Protein AF-A0A1I8AW40-F1 (afdb_monomer)

Mean predicted aligned error: 16.98 Å

Organism: NCBI:txid37863

Structure (mmCIF, N/CA/C/O backbone):
data_AF-A0A1I8AW40-F1
#
_entry.id   AF-A0A1I8AW40-F1
#
loop_
_atom_site.group_PDB
_atom_site.id
_atom_site.type_symbol
_atom_site.label_atom_id
_atom_site.label_alt_id
_atom_site.label_comp_id
_atom_site.label_asym_id
_atom_site.label_entity_id
_atom_site.label_seq_id
_atom_site.pdbx_PDB_ins_code
_atom_site.Cartn_x
_atom_site.Cartn_y
_atom_site.Cartn_z
_atom_site.occupancy
_atom_site.B_iso_or_equiv
_atom_site.auth_seq_id
_atom_site.auth_comp_id
_atom_site.auth_asym_id
_atom_site.auth_atom_id
_atom_site.pdbx_PDB_model_num
ATOM 1 N N . GLY A 1 1 ? 10.796 -0.700 -16.110 1.00 33.62 1 GLY A N 1
ATOM 2 C CA . GLY A 1 1 ? 11.599 -1.086 -17.292 1.00 33.62 1 GLY A CA 1
ATOM 3 C C . GLY A 1 1 ? 11.986 0.149 -18.085 1.00 33.62 1 GLY A C 1
ATOM 4 O O . GLY A 1 1 ? 11.176 1.067 -18.184 1.00 33.62 1 GLY A O 1
ATOM 5 N N . GLY A 1 2 ? 13.215 0.215 -18.603 1.00 29.30 2 GLY A N 1
ATOM 6 C CA . GLY A 1 2 ? 13.669 1.310 -19.468 1.00 29.30 2 GLY A CA 1
ATOM 7 C C . GLY A 1 2 ? 13.313 1.022 -20.924 1.00 29.30 2 GLY A C 1
ATOM 8 O O . GLY A 1 2 ? 13.805 0.042 -21.479 1.00 29.30 2 GLY A O 1
ATOM 9 N N . LEU A 1 3 ? 12.459 1.845 -21.541 1.00 28.83 3 LEU A N 1
ATOM 10 C CA . LEU A 1 3 ? 12.129 1.730 -22.964 1.00 28.83 3 LEU A CA 1
ATOM 11 C C . LEU A 1 3 ? 12.967 2.742 -23.754 1.00 28.83 3 LEU A C 1
ATOM 13 O O . LEU A 1 3 ? 12.866 3.950 -23.550 1.00 28.83 3 LEU A O 1
ATOM 17 N N . MET A 1 4 ? 13.794 2.270 -24.674 1.00 30.19 4 MET A N 1
ATOM 18 C CA . MET A 1 4 ? 14.422 3.100 -25.695 1.00 30.19 4 MET A CA 1
ATOM 19 C C . MET A 1 4 ? 13.564 3.037 -26.949 1.00 30.19 4 MET A C 1
ATOM 21 O O . MET A 1 4 ? 13.429 1.982 -27.558 1.00 30.19 4 MET A O 1
ATOM 25 N N . ALA A 1 5 ? 13.048 4.200 -27.338 1.00 37.53 5 ALA A N 1
ATOM 26 C CA . ALA A 1 5 ? 12.431 4.467 -28.627 1.00 37.53 5 ALA A CA 1
ATOM 27 C C . ALA A 1 5 ? 11.139 3.701 -29.004 1.00 37.53 5 ALA A C 1
ATOM 29 O O . ALA A 1 5 ? 10.947 2.512 -28.777 1.00 37.53 5 ALA A O 1
ATOM 30 N N . ARG A 1 6 ? 10.243 4.449 -29.654 1.00 37.00 6 ARG A N 1
ATOM 31 C CA . ARG A 1 6 ? 9.197 3.972 -30.561 1.00 37.00 6 ARG A CA 1
ATOM 32 C C . ARG A 1 6 ? 9.504 4.676 -31.881 1.00 37.00 6 ARG A C 1
ATOM 34 O O . ARG A 1 6 ? 9.196 5.853 -32.016 1.00 37.00 6 ARG A O 1
ATOM 41 N N . LEU A 1 7 ? 10.236 4.014 -32.772 1.00 40.28 7 LEU A N 1
ATOM 42 C CA . LEU A 1 7 ? 10.707 4.590 -34.035 1.00 40.28 7 LEU A CA 1
ATOM 43 C C . LEU A 1 7 ? 10.223 3.727 -35.189 1.00 40.28 7 LEU A C 1
ATOM 45 O O . LEU A 1 7 ? 10.961 2.900 -35.703 1.00 40.28 7 LEU A O 1
ATOM 49 N N . SER A 1 8 ? 8.979 3.900 -35.614 1.00 39.00 8 SER A N 1
ATOM 50 C CA . SER A 1 8 ? 8.558 3.337 -36.892 1.00 39.00 8 SER A CA 1
ATOM 51 C C . SER A 1 8 ? 8.468 4.453 -37.926 1.00 39.00 8 SER A C 1
ATOM 53 O O . SER A 1 8 ? 7.783 5.449 -37.701 1.00 39.00 8 SER A O 1
ATOM 55 N N . GLY A 1 9 ? 9.107 4.282 -39.089 1.00 36.84 9 GLY A N 1
ATOM 56 C CA . GLY A 1 9 ? 8.850 5.135 -40.257 1.00 36.84 9 GLY A CA 1
ATOM 57 C C . GLY A 1 9 ? 7.366 5.133 -40.647 1.00 36.84 9 GLY A C 1
ATOM 58 O O . GLY A 1 9 ? 6.843 6.157 -41.079 1.00 36.84 9 GLY A O 1
ATOM 59 N N . LYS A 1 10 ? 6.653 4.031 -40.360 1.00 39.69 10 LYS A N 1
ATOM 60 C CA . LYS A 1 10 ? 5.192 3.956 -40.464 1.00 39.69 10 LYS A CA 1
ATOM 61 C C . LYS A 1 10 ? 4.469 4.795 -39.421 1.00 39.69 10 LYS A C 1
ATOM 63 O O . LYS A 1 10 ? 3.418 5.320 -39.741 1.00 39.69 10 LYS A O 1
ATOM 68 N N . ASP A 1 11 ? 4.996 4.937 -38.204 1.00 41.88 11 ASP A N 1
ATOM 69 C CA . ASP A 1 11 ? 4.394 5.808 -37.185 1.00 41.88 11 ASP A CA 1
ATOM 70 C C . ASP A 1 11 ? 4.527 7.281 -37.593 1.00 41.88 11 ASP A C 1
ATOM 72 O O . ASP A 1 11 ? 3.579 8.031 -37.392 1.00 41.88 11 ASP A O 1
ATOM 76 N N . LYS A 1 12 ? 5.645 7.675 -38.229 1.00 43.88 12 LYS A N 1
ATOM 77 C CA . LYS A 1 12 ? 5.842 9.035 -38.759 1.00 43.88 12 LYS A CA 1
ATOM 78 C C . LYS A 1 12 ? 5.009 9.295 -40.017 1.00 43.88 12 LYS A C 1
ATOM 80 O O . LYS A 1 12 ? 4.385 10.338 -40.113 1.00 43.88 12 LYS A O 1
ATOM 85 N N . GLN A 1 13 ? 4.928 8.341 -40.950 1.00 40.19 13 GLN A N 1
ATOM 86 C CA . GLN A 1 13 ? 4.014 8.431 -42.098 1.00 40.19 13 GLN A CA 1
ATOM 87 C C . GLN A 1 13 ? 2.547 8.407 -41.656 1.00 40.19 13 GLN A C 1
ATOM 89 O O . GLN A 1 13 ? 1.743 9.151 -42.203 1.00 40.19 13 GLN A O 1
ATOM 94 N N . ALA A 1 14 ? 2.196 7.622 -40.635 1.00 44.47 14 ALA A N 1
ATOM 95 C CA . ALA A 1 14 ? 0.887 7.676 -39.999 1.00 44.47 14 ALA A CA 1
ATOM 96 C C . ALA A 1 14 ? 0.666 9.022 -39.302 1.00 44.47 14 ALA A C 1
ATOM 98 O O . ALA A 1 14 ? -0.451 9.507 -39.344 1.00 44.47 14 ALA A O 1
ATOM 99 N N . GLU A 1 15 ? 1.694 9.647 -38.716 1.00 47.81 15 GLU A N 1
ATOM 100 C CA . GLU A 1 15 ? 1.657 11.017 -38.182 1.00 47.81 15 GLU A CA 1
ATOM 101 C C . GLU A 1 15 ? 1.473 12.061 -39.283 1.00 47.81 15 GLU A C 1
ATOM 103 O O . GLU A 1 15 ? 0.670 12.966 -39.104 1.00 47.81 15 GLU A O 1
ATOM 108 N N . THR A 1 16 ? 2.139 11.933 -40.432 1.00 48.16 16 THR A N 1
ATOM 109 C CA . THR A 1 16 ? 1.956 12.808 -41.600 1.00 48.16 16 THR A CA 1
ATOM 110 C C . THR A 1 16 ? 0.556 12.645 -42.186 1.00 48.16 16 THR A C 1
ATOM 112 O O . THR A 1 16 ? -0.117 13.637 -42.436 1.00 48.16 16 THR A O 1
ATOM 115 N N . VAL A 1 17 ? 0.066 11.409 -42.316 1.00 46.50 17 VAL A N 1
ATOM 116 C CA . VAL A 1 17 ? -1.310 11.095 -42.730 1.00 46.50 17 VAL A CA 1
ATOM 117 C C . VAL A 1 17 ? -2.315 11.607 -41.698 1.00 46.50 17 VAL A C 1
ATOM 119 O O . VAL A 1 17 ? -3.297 12.234 -42.069 1.00 46.50 17 VAL A O 1
ATOM 122 N N . LEU A 1 18 ? -2.063 11.426 -40.399 1.00 49.06 18 LEU A N 1
ATOM 123 C CA . LEU A 1 18 ? -2.876 11.985 -39.314 1.00 49.06 18 LEU A CA 1
ATOM 124 C C . LEU A 1 18 ? -2.855 13.510 -39.338 1.00 49.06 18 LEU A C 1
ATOM 126 O O . LEU A 1 18 ? -3.886 14.108 -39.077 1.00 49.06 18 LEU A O 1
ATOM 130 N N . THR A 1 19 ? -1.725 14.137 -39.659 1.00 52.59 19 THR A N 1
ATOM 131 C CA . THR A 1 19 ? -1.580 15.595 -39.756 1.00 52.59 19 THR A CA 1
ATOM 132 C C . THR A 1 19 ? -2.338 16.118 -40.968 1.00 52.59 19 THR A C 1
ATOM 134 O O . THR A 1 19 ? -3.126 17.036 -40.823 1.00 52.59 19 THR A O 1
ATOM 137 N N . GLN A 1 20 ? -2.237 15.463 -42.126 1.00 49.22 20 GLN A N 1
ATOM 138 C CA . GLN A 1 20 ? -3.009 15.798 -43.326 1.00 49.22 20 GLN A CA 1
ATOM 139 C C . GLN A 1 20 ? -4.514 15.554 -43.146 1.00 49.22 20 GLN A C 1
ATOM 141 O O . GLN A 1 20 ? -5.324 16.353 -43.608 1.00 49.22 20 GLN A O 1
ATOM 146 N N . VAL A 1 21 ? -4.916 14.489 -42.444 1.00 47.38 21 VAL A N 1
ATOM 147 C CA . VAL A 1 21 ? -6.319 14.232 -42.075 1.00 47.38 21 VAL A CA 1
ATOM 148 C C . VAL A 1 21 ? -6.807 15.267 -41.057 1.00 47.38 21 VAL A C 1
ATOM 150 O O . VAL A 1 21 ? -7.910 15.784 -41.218 1.00 47.38 21 VAL A O 1
ATOM 153 N N . LYS A 1 22 ? -5.988 15.626 -40.059 1.00 49.66 22 LYS A N 1
ATOM 154 C CA . LYS A 1 22 ? -6.256 16.709 -39.097 1.00 49.66 22 LYS A CA 1
ATOM 155 C C . LYS A 1 22 ? -6.379 18.062 -39.797 1.00 49.66 22 LYS A C 1
ATOM 157 O O . LYS A 1 22 ? -7.300 18.793 -39.474 1.00 49.66 22 LYS A O 1
ATOM 162 N N . ASP A 1 23 ? -5.516 18.376 -40.758 1.00 49.38 23 ASP A N 1
ATOM 163 C CA . ASP A 1 23 ? -5.541 19.629 -41.518 1.00 49.38 23 ASP A CA 1
ATOM 164 C C . ASP A 1 23 ? -6.740 19.673 -42.476 1.00 49.38 23 ASP A C 1
ATOM 166 O O . ASP A 1 23 ? -7.433 20.679 -42.546 1.00 49.38 23 ASP A O 1
ATOM 170 N N . THR A 1 24 ? -7.101 18.546 -43.100 1.00 46.03 24 THR A N 1
ATOM 171 C CA . THR A 1 24 ? -8.342 18.431 -43.892 1.00 46.03 24 THR A CA 1
ATOM 172 C C . THR A 1 24 ? -9.593 18.618 -43.017 1.00 46.03 24 THR A C 1
ATOM 174 O O . THR A 1 24 ? -10.576 19.222 -43.448 1.00 46.03 24 THR A O 1
ATOM 177 N N . LEU A 1 25 ? -9.571 18.121 -41.773 1.00 42.97 25 LEU A N 1
ATOM 178 C CA . LEU A 1 25 ? -10.631 18.339 -40.782 1.00 42.97 25 LEU A CA 1
ATOM 179 C C . LEU A 1 25 ? -10.636 19.783 -40.250 1.00 42.97 25 LEU A C 1
ATOM 181 O O . LEU A 1 25 ? -11.713 20.339 -40.061 1.00 42.97 25 LEU A O 1
ATOM 185 N N . ARG A 1 26 ? -9.462 20.397 -40.065 1.00 44.22 26 ARG A N 1
ATOM 186 C CA . ARG A 1 26 ? -9.253 21.787 -39.623 1.00 44.22 26 ARG A CA 1
ATOM 187 C C . ARG A 1 26 ? -9.751 22.795 -40.659 1.00 44.22 26 ARG A C 1
ATOM 189 O O . ARG A 1 26 ? -10.427 23.747 -40.286 1.00 44.22 26 ARG A O 1
ATOM 196 N N . ASP A 1 27 ? -9.487 22.551 -41.941 1.00 40.94 27 ASP A N 1
ATOM 197 C CA . ASP A 1 27 ? -9.985 23.376 -43.051 1.00 40.94 27 ASP A CA 1
ATOM 198 C C . ASP A 1 27 ? -11.504 23.230 -43.242 1.00 40.94 27 ASP A C 1
ATOM 200 O O . ASP A 1 27 ? -12.167 24.144 -43.729 1.00 40.94 27 ASP A O 1
ATOM 204 N N . SER A 1 28 ? -12.075 22.095 -42.823 1.00 38.97 28 SER A N 1
ATOM 205 C CA . SER A 1 28 ? -13.517 21.828 -42.914 1.00 38.97 28 SER A CA 1
ATOM 206 C C . SER A 1 28 ? -14.311 22.295 -41.683 1.00 38.97 28 SER A C 1
ATOM 208 O O . SER A 1 28 ? -15.527 22.464 -41.778 1.00 38.97 28 SER A O 1
ATOM 210 N N . LEU A 1 29 ? -13.671 22.479 -40.522 1.00 40.66 29 LEU A N 1
ATOM 211 C CA . LEU A 1 29 ? -14.329 22.768 -39.241 1.00 40.66 29 LEU A CA 1
ATOM 212 C C . LEU A 1 29 ? -13.502 23.770 -38.413 1.00 40.66 29 LEU A C 1
ATOM 214 O O . LEU A 1 29 ? -12.489 23.428 -37.806 1.00 40.66 29 LEU A O 1
ATOM 218 N N . LEU A 1 30 ? -13.982 25.016 -38.351 1.00 38.16 30 LEU A N 1
ATOM 219 C CA . LEU A 1 30 ? -13.447 26.120 -37.541 1.00 38.16 30 LEU A CA 1
ATOM 220 C C . LEU A 1 30 ? -13.531 25.839 -36.023 1.00 38.16 30 LEU A C 1
ATOM 222 O O . LEU A 1 30 ? -14.434 26.347 -35.366 1.00 38.16 30 LEU A O 1
ATOM 226 N N . PHE A 1 31 ? -12.592 25.089 -35.432 1.00 39.78 31 PHE A N 1
ATOM 227 C CA . PHE A 1 31 ? -12.443 25.001 -33.967 1.00 39.78 31 PHE A CA 1
ATOM 228 C C . PHE A 1 31 ? -10.964 24.892 -33.547 1.00 39.78 31 PHE A C 1
ATOM 230 O O . PHE A 1 31 ? -10.266 23.943 -33.891 1.00 39.78 31 PHE A O 1
ATOM 237 N N . TYR A 1 32 ? -10.475 25.893 -32.803 1.00 36.47 32 TYR A N 1
ATOM 238 C CA . TYR A 1 32 ? -9.042 26.138 -32.557 1.00 36.47 32 TYR A CA 1
ATOM 239 C C . TYR A 1 32 ? -8.510 25.695 -31.178 1.00 36.47 32 TYR A C 1
ATOM 241 O O . TYR A 1 32 ? -7.340 25.932 -30.885 1.00 36.47 32 TYR A O 1
ATOM 249 N N . THR A 1 33 ? -9.305 25.057 -30.316 1.00 38.56 33 THR A N 1
ATOM 250 C CA . THR A 1 33 ? -8.953 24.940 -28.883 1.00 38.56 33 THR A CA 1
ATOM 251 C C . THR A 1 33 ? -8.547 23.554 -28.372 1.00 38.56 33 THR A C 1
ATOM 253 O O . THR A 1 33 ? -7.891 23.498 -27.336 1.00 38.56 33 THR A O 1
ATOM 256 N N . ASP A 1 34 ? -8.842 22.452 -29.075 1.00 47.09 34 ASP A N 1
ATOM 257 C CA . ASP A 1 34 ? -8.670 21.099 -28.495 1.00 47.09 34 ASP A CA 1
ATOM 258 C C . ASP A 1 34 ? -7.594 20.213 -29.152 1.00 47.09 34 ASP A C 1
ATOM 260 O O . ASP A 1 34 ? -7.158 19.225 -28.563 1.00 47.09 34 ASP A O 1
ATOM 264 N N . ILE A 1 35 ? -7.045 20.597 -30.309 1.00 38.53 35 ILE A N 1
ATOM 265 C CA . ILE A 1 35 ? -5.957 19.835 -30.962 1.00 38.53 35 ILE A CA 1
ATOM 266 C C . ILE A 1 35 ? -4.632 19.952 -30.184 1.00 38.53 35 ILE A C 1
ATOM 268 O O . ILE A 1 35 ? -3.854 19.002 -30.124 1.00 38.53 35 ILE A O 1
ATOM 272 N N . SER A 1 36 ? -4.391 21.085 -29.522 1.00 40.72 36 SER A N 1
ATOM 273 C CA . SER A 1 36 ? -3.213 21.309 -28.673 1.00 40.72 36 SER A CA 1
ATOM 274 C C . SER A 1 36 ? -3.189 20.412 -27.429 1.00 40.72 36 SER A C 1
ATOM 276 O O . SER A 1 36 ? -2.106 20.035 -26.982 1.00 40.72 36 SER A O 1
ATOM 278 N N . LYS A 1 37 ? -4.357 20.020 -26.899 1.00 38.41 37 LYS A N 1
ATOM 279 C CA . LYS A 1 37 ? -4.477 19.055 -25.791 1.00 38.41 37 LYS A CA 1
ATOM 280 C C . LYS A 1 37 ? -4.185 17.626 -26.248 1.00 38.41 37 LYS A C 1
ATOM 282 O O . LYS A 1 37 ? -3.493 16.894 -25.549 1.00 38.41 37 LYS A O 1
ATOM 287 N N . ILE A 1 38 ? -4.620 17.264 -27.455 1.00 35.66 38 ILE A N 1
ATOM 288 C CA . ILE A 1 38 ? -4.311 15.969 -28.079 1.00 35.66 38 ILE A CA 1
ATOM 289 C C . ILE A 1 38 ? -2.803 15.851 -28.357 1.00 35.66 38 ILE A C 1
ATOM 291 O O . ILE A 1 38 ? -2.189 14.833 -28.042 1.00 35.66 38 ILE A O 1
ATOM 295 N N . ASP A 1 39 ? -2.169 16.909 -28.867 1.00 35.34 39 ASP A N 1
ATOM 296 C CA . ASP A 1 39 ? -0.712 16.943 -29.049 1.00 35.34 39 ASP A CA 1
ATOM 297 C C . ASP A 1 39 ? 0.052 16.954 -27.709 1.00 35.34 39 ASP A C 1
ATOM 299 O O . ASP A 1 39 ? 1.191 16.485 -27.649 1.00 35.34 39 ASP A O 1
ATOM 303 N N . ALA A 1 40 ? -0.549 17.458 -26.625 1.00 37.94 40 ALA A N 1
ATOM 304 C CA . ALA A 1 40 ? 0.012 17.393 -25.274 1.00 37.94 40 ALA A CA 1
ATOM 305 C C . ALA A 1 40 ? -0.086 15.981 -24.665 1.00 37.94 40 ALA A C 1
ATOM 307 O O . ALA A 1 40 ? 0.899 15.507 -24.104 1.00 37.94 40 ALA A O 1
ATOM 308 N N . SER A 1 41 ? -1.210 15.282 -24.859 1.00 35.78 41 SER A N 1
ATOM 309 C CA . SER A 1 41 ? -1.406 13.876 -24.465 1.00 35.78 41 SER A CA 1
ATOM 310 C C . SER A 1 41 ? -0.440 12.939 -25.208 1.00 35.78 41 SER A C 1
ATOM 312 O O . SER A 1 41 ? 0.234 12.110 -24.601 1.00 35.78 41 SER A O 1
ATOM 314 N N . ILE A 1 42 ? -0.229 13.161 -26.512 1.00 36.47 42 ILE A N 1
ATOM 315 C CA . ILE A 1 42 ? 0.781 12.434 -27.306 1.00 36.47 42 ILE A CA 1
ATOM 316 C C . ILE A 1 42 ? 2.219 12.751 -26.837 1.00 36.47 42 ILE A C 1
ATOM 318 O O . ILE A 1 42 ? 3.131 11.934 -26.998 1.00 36.47 42 ILE A O 1
ATOM 322 N N . LYS A 1 43 ? 2.441 13.924 -26.228 1.00 39.84 43 LYS A N 1
ATOM 323 C CA . LYS A 1 43 ? 3.729 14.349 -25.658 1.00 39.84 43 LYS A CA 1
ATOM 324 C C . LYS A 1 43 ? 3.970 13.887 -24.220 1.00 39.84 43 LYS A C 1
ATOM 326 O O . LYS A 1 43 ? 5.097 14.089 -23.754 1.00 39.84 43 LYS A O 1
ATOM 331 N N . GLU A 1 44 ? 3.016 13.250 -23.534 1.00 40.19 44 GLU A N 1
ATOM 332 C CA . GLU A 1 44 ? 3.272 12.611 -22.236 1.00 40.19 44 GLU A CA 1
ATOM 333 C C . GLU A 1 44 ? 4.155 11.371 -22.429 1.00 40.19 44 GLU A C 1
ATOM 335 O O . GLU A 1 44 ? 3.736 10.217 -22.495 1.00 40.19 44 GLU A O 1
ATOM 340 N N . LYS A 1 45 ? 5.454 11.626 -22.577 1.00 49.53 45 LYS A N 1
ATOM 341 C CA . LYS A 1 45 ? 6.479 10.598 -22.703 1.00 49.53 45 LYS A CA 1
ATOM 342 C C . LYS A 1 45 ? 6.554 9.847 -21.376 1.00 49.53 45 LYS A C 1
ATOM 344 O O . LYS A 1 45 ? 6.821 10.453 -20.339 1.00 49.53 45 LYS A O 1
ATOM 349 N N . HIS A 1 46 ? 6.364 8.525 -21.427 1.00 46.09 46 HIS A N 1
ATOM 350 C CA . HIS A 1 46 ? 6.605 7.613 -20.306 1.00 46.09 46 HIS A CA 1
ATOM 351 C C . HIS A 1 46 ? 7.909 8.001 -19.589 1.00 46.09 46 HIS A C 1
ATOM 353 O O . HIS A 1 46 ? 8.918 8.240 -20.256 1.00 46.09 46 HIS A O 1
ATOM 359 N N . ALA A 1 47 ? 7.924 8.055 -18.253 1.00 51.59 47 ALA A N 1
ATOM 360 C CA . ALA A 1 47 ? 9.077 8.558 -17.489 1.00 51.59 47 ALA A CA 1
ATOM 361 C C . ALA A 1 47 ? 10.388 7.810 -17.811 1.00 51.59 47 ALA A C 1
ATOM 363 O O . ALA A 1 47 ? 11.483 8.361 -17.687 1.00 51.59 47 ALA A O 1
ATOM 364 N N . THR A 1 48 ? 10.278 6.562 -18.276 1.00 56.38 48 THR A N 1
ATOM 365 C CA . THR A 1 48 ? 11.419 5.734 -18.680 1.00 56.38 48 THR A CA 1
ATOM 366 C C . THR A 1 48 ? 11.711 5.725 -20.188 1.00 56.38 48 THR A C 1
ATOM 368 O O . THR A 1 48 ? 12.735 5.161 -20.576 1.00 56.38 48 THR A O 1
ATOM 371 N N . LEU A 1 49 ? 10.914 6.397 -21.035 1.00 65.50 49 LEU A N 1
ATOM 372 C CA . LEU A 1 49 ? 11.109 6.457 -22.491 1.00 65.50 49 LEU A CA 1
ATOM 373 C C . LEU A 1 49 ? 12.267 7.382 -22.887 1.00 65.50 49 LEU A C 1
ATOM 375 O O . LEU A 1 49 ? 12.287 8.561 -22.519 1.00 65.50 49 LEU A O 1
ATOM 379 N N . ILE A 1 50 ? 13.216 6.874 -23.673 1.00 72.31 50 ILE A N 1
ATOM 380 C CA . ILE A 1 50 ? 14.287 7.678 -24.280 1.00 72.31 50 ILE A CA 1
ATOM 381 C C . ILE A 1 50 ? 14.005 7.816 -25.781 1.00 72.31 50 ILE A C 1
ATOM 383 O O . ILE A 1 50 ? 14.111 6.825 -26.504 1.00 72.31 50 ILE A O 1
ATOM 387 N N . PRO A 1 51 ? 13.626 9.008 -26.277 1.00 70.81 51 PRO A N 1
ATOM 388 C CA . PRO A 1 51 ? 13.432 9.224 -27.705 1.00 70.81 51 PRO A CA 1
ATOM 389 C C . PRO A 1 51 ? 14.779 9.402 -28.427 1.00 70.81 51 PRO A C 1
ATOM 391 O O . PRO A 1 51 ? 15.702 10.038 -27.895 1.00 70.81 51 PRO A O 1
ATOM 394 N N . LEU A 1 52 ? 14.857 8.882 -29.654 1.00 70.19 52 LEU A N 1
ATOM 395 C CA . LEU A 1 52 ? 15.897 9.208 -30.636 1.00 70.19 52 LEU A CA 1
ATOM 396 C C . LEU A 1 52 ? 15.255 9.992 -31.788 1.00 70.19 52 LEU A C 1
ATOM 398 O O . LEU A 1 52 ? 14.058 9.853 -32.039 1.00 70.19 52 LEU A O 1
ATOM 402 N N . ALA A 1 53 ? 16.031 10.838 -32.461 1.00 66.62 53 ALA A N 1
ATOM 403 C CA . ALA A 1 53 ? 15.563 11.524 -33.659 1.00 66.62 53 ALA A CA 1
ATOM 404 C C . ALA A 1 53 ? 15.558 10.548 -34.845 1.00 66.62 53 ALA A C 1
ATOM 406 O O . ALA A 1 53 ? 16.470 9.735 -34.986 1.00 66.62 53 ALA A O 1
ATOM 407 N N . LEU A 1 54 ? 14.531 10.620 -35.693 1.00 55.91 54 LEU A N 1
ATOM 408 C CA . LEU A 1 54 ? 14.501 9.857 -36.941 1.00 55.91 54 LEU A CA 1
ATOM 409 C C . LEU A 1 54 ? 15.455 10.497 -37.949 1.00 55.91 54 LEU A C 1
ATOM 411 O O . LEU A 1 54 ? 15.365 11.699 -38.201 1.00 55.91 54 LEU A O 1
ATOM 415 N N . VAL A 1 55 ? 16.313 9.680 -38.560 1.00 54.84 55 VAL A N 1
ATOM 416 C CA . VAL A 1 55 ? 17.096 10.082 -39.732 1.00 54.84 55 VAL A CA 1
ATOM 417 C C . VAL A 1 55 ? 16.113 10.299 -40.872 1.00 54.84 55 VAL A C 1
ATOM 419 O O . VAL A 1 55 ? 15.435 9.365 -41.301 1.00 54.84 55 VAL A O 1
ATOM 422 N N . GLN A 1 56 ? 15.972 11.542 -41.324 1.00 46.22 56 GLN A N 1
ATOM 423 C CA . GLN A 1 56 ? 15.227 11.837 -42.539 1.00 46.22 56 GLN A CA 1
ATOM 424 C C . GLN A 1 56 ? 16.046 11.319 -43.720 1.00 46.22 56 GLN A C 1
ATOM 426 O O . GLN A 1 56 ? 16.922 12.012 -44.226 1.00 46.22 56 GLN A O 1
ATOM 431 N N . ASN A 1 57 ? 15.769 10.096 -44.167 1.00 41.78 57 ASN A N 1
ATOM 432 C CA . ASN A 1 57 ? 16.056 9.776 -45.556 1.00 41.78 57 ASN A CA 1
ATOM 433 C C . ASN A 1 57 ? 15.082 10.630 -46.372 1.00 41.78 57 ASN A C 1
ATOM 435 O O . ASN A 1 57 ? 13.874 10.516 -46.181 1.00 41.78 57 ASN A O 1
ATOM 439 N N . ASN A 1 58 ? 15.600 11.505 -47.237 1.00 36.44 58 ASN A N 1
ATOM 440 C CA . ASN A 1 58 ? 14.843 12.417 -48.112 1.00 36.44 58 ASN A CA 1
ATOM 441 C C . ASN A 1 58 ? 13.927 11.705 -49.139 1.00 36.44 58 ASN A C 1
ATOM 443 O O . ASN A 1 58 ? 13.531 12.295 -50.137 1.00 36.44 58 ASN A O 1
ATOM 447 N N . GLU A 1 59 ? 13.560 10.451 -48.897 1.00 38.41 59 GLU A N 1
ATOM 448 C CA . GLU A 1 59 ? 12.569 9.691 -49.649 1.00 38.41 59 GLU A CA 1
ATOM 449 C C . GLU A 1 59 ? 11.256 9.612 -48.856 1.00 38.41 59 GLU A C 1
ATOM 451 O O . GLU A 1 59 ? 10.669 8.546 -48.668 1.00 38.41 59 GLU A O 1
ATOM 456 N N . GLU A 1 60 ? 10.752 10.752 -48.376 1.00 38.81 60 GLU A N 1
ATOM 457 C CA . GLU A 1 60 ? 9.306 10.867 -48.195 1.00 38.81 60 GLU A CA 1
ATOM 458 C C . GLU A 1 60 ? 8.709 10.854 -49.605 1.00 38.81 60 GLU A C 1
ATOM 460 O O . GLU A 1 60 ? 8.601 11.893 -50.252 1.00 38.81 60 GLU A O 1
ATOM 465 N N . GLN A 1 61 ? 8.364 9.667 -50.122 1.00 43.31 61 GLN A N 1
ATOM 466 C CA . GLN A 1 61 ? 7.440 9.614 -51.248 1.00 43.31 61 GLN A CA 1
ATOM 467 C C . GLN A 1 61 ? 6.172 10.335 -50.782 1.00 43.31 61 GLN A C 1
ATOM 469 O O . GLN A 1 61 ? 5.574 9.898 -49.791 1.00 43.31 61 GLN A O 1
ATOM 474 N N . PRO A 1 62 ? 5.789 11.456 -51.420 1.00 43.75 62 PRO A N 1
ATOM 475 C CA . PRO A 1 62 ? 4.573 12.150 -51.050 1.00 43.75 62 PRO A CA 1
ATOM 476 C C . PRO A 1 62 ? 3.432 11.151 -51.208 1.00 43.75 62 PRO A C 1
ATOM 478 O O . PRO A 1 62 ? 3.182 10.646 -52.302 1.00 43.75 62 PRO A O 1
ATOM 481 N N . VAL A 1 63 ? 2.785 10.810 -50.094 1.00 49.91 63 VAL A N 1
ATOM 482 C CA . VAL A 1 63 ? 1.583 9.984 -50.136 1.00 49.91 63 VAL A CA 1
ATOM 483 C C . VAL A 1 63 ? 0.548 10.803 -50.897 1.00 49.91 63 VAL A C 1
ATOM 485 O O . VAL A 1 63 ? 0.270 11.944 -50.521 1.00 49.91 63 VAL A O 1
ATOM 488 N N . ASP A 1 64 ? 0.034 10.261 -51.998 1.00 54.84 64 ASP A N 1
ATOM 489 C CA . ASP A 1 64 ? -0.939 10.956 -52.834 1.00 54.84 64 ASP A CA 1
ATOM 490 C C . ASP A 1 64 ? -2.143 11.382 -51.974 1.00 54.84 64 ASP A C 1
ATOM 492 O O . ASP A 1 64 ? -2.809 10.561 -51.336 1.00 54.84 64 ASP A O 1
ATOM 496 N N . GLY A 1 65 ? -2.429 12.687 -51.944 1.00 50.97 65 GLY A N 1
ATOM 497 C CA . GLY A 1 65 ? -3.521 13.258 -51.159 1.00 50.97 65 GLY A CA 1
ATOM 498 C C . GLY A 1 65 ? -4.902 12.728 -51.564 1.00 50.97 65 GLY A C 1
ATOM 499 O O . GLY A 1 65 ? -5.857 12.842 -50.794 1.00 50.97 65 GLY A O 1
ATOM 500 N N . ALA A 1 66 ? -5.056 12.142 -52.756 1.00 55.34 66 ALA A N 1
ATOM 501 C CA . ALA A 1 66 ? -6.261 11.397 -53.122 1.00 55.34 66 ALA A CA 1
ATOM 502 C C . ALA A 1 66 ? -6.373 10.069 -52.347 1.00 55.34 66 ALA A C 1
ATOM 504 O O . ALA A 1 66 ? -7.437 9.755 -51.811 1.00 55.34 66 ALA A O 1
ATOM 505 N N . GLN A 1 67 ? -5.259 9.354 -52.203 1.00 58.34 67 GLN A N 1
ATOM 506 C CA . GLN A 1 67 ? -5.160 8.072 -51.505 1.00 58.34 67 GLN A CA 1
ATOM 507 C C . GLN A 1 67 ? -5.383 8.235 -49.993 1.00 58.34 67 GLN A C 1
ATOM 509 O O . GLN A 1 67 ? -6.155 7.495 -49.386 1.00 58.34 67 GLN A O 1
ATOM 514 N N . VAL A 1 68 ? -4.818 9.291 -49.397 1.00 54.66 68 VAL A N 1
ATOM 515 C CA . VAL A 1 68 ? -5.049 9.656 -47.986 1.00 54.66 68 VAL A CA 1
ATOM 516 C C . VAL A 1 68 ? -6.523 9.975 -47.711 1.00 54.66 68 VAL A C 1
ATOM 518 O O . VAL A 1 68 ? -7.069 9.579 -46.679 1.00 54.66 68 VAL A O 1
ATOM 521 N N . ARG A 1 69 ? -7.202 10.652 -48.648 1.00 55.38 69 ARG A N 1
ATOM 522 C CA . ARG A 1 69 ? -8.638 10.959 -48.538 1.00 55.38 69 ARG A CA 1
ATOM 523 C C . ARG A 1 69 ? -9.514 9.714 -48.642 1.00 55.38 69 ARG A C 1
ATOM 525 O O . ARG A 1 69 ? -10.531 9.644 -47.952 1.00 55.38 69 ARG A O 1
ATOM 532 N N . GLU A 1 70 ? -9.141 8.733 -49.459 1.00 60.38 70 GLU A N 1
ATOM 533 C CA . GLU A 1 70 ? -9.822 7.435 -49.477 1.00 60.38 70 GLU A CA 1
ATOM 534 C C . GLU A 1 70 ? -9.609 6.653 -48.183 1.00 60.38 70 GLU A C 1
ATOM 536 O O . GLU A 1 70 ? -10.583 6.156 -47.621 1.00 60.38 70 GLU A O 1
ATOM 541 N N . TRP A 1 71 ? -8.386 6.611 -47.650 1.00 60.25 71 TRP A N 1
ATOM 542 C CA . TRP A 1 71 ? -8.100 5.939 -46.379 1.00 60.25 71 TRP A CA 1
ATOM 543 C C . TRP A 1 71 ? -8.846 6.567 -45.207 1.00 60.25 71 TRP A C 1
ATOM 545 O O . TRP A 1 71 ? -9.388 5.850 -44.368 1.00 60.25 71 TRP A O 1
ATOM 555 N N . ALA A 1 72 ? -8.931 7.899 -45.171 1.00 55.84 72 ALA A N 1
ATOM 556 C CA . ALA A 1 72 ? -9.731 8.612 -44.187 1.00 55.84 72 ALA A CA 1
ATOM 557 C C . ALA A 1 72 ? -11.213 8.221 -44.305 1.00 55.84 72 ALA A C 1
ATOM 559 O O . ALA A 1 72 ? -11.821 7.811 -43.318 1.00 55.84 72 ALA A O 1
ATOM 560 N N . LYS A 1 73 ? -11.788 8.254 -45.517 1.00 61.19 73 LYS A N 1
ATOM 561 C CA . LYS A 1 73 ? -13.177 7.823 -45.760 1.00 61.19 73 LYS A CA 1
ATOM 562 C C . LYS A 1 73 ? -13.416 6.380 -45.317 1.00 61.19 73 LYS A C 1
ATOM 564 O O . LYS A 1 73 ? -14.438 6.103 -44.696 1.00 61.19 73 LYS A O 1
ATOM 569 N N . ASP A 1 74 ? -12.487 5.478 -45.607 1.00 62.69 74 ASP A N 1
ATOM 570 C CA . ASP A 1 74 ? -12.593 4.063 -45.258 1.00 62.69 74 ASP A CA 1
ATOM 571 C C . ASP A 1 74 ? -12.404 3.807 -43.754 1.00 62.69 74 ASP A C 1
ATOM 573 O O . ASP A 1 74 ? -13.011 2.900 -43.182 1.00 62.69 74 ASP A O 1
ATOM 577 N N . ALA A 1 75 ? -11.630 4.649 -43.067 1.00 59.25 75 ALA A N 1
ATOM 578 C CA . ALA A 1 75 ? -11.543 4.631 -41.615 1.00 59.25 75 ALA A CA 1
ATOM 579 C C . ALA A 1 75 ? -12.810 5.153 -40.936 1.00 59.25 75 ALA A C 1
ATOM 581 O O . ALA A 1 75 ? -13.218 4.595 -39.922 1.00 59.25 75 ALA A O 1
ATOM 582 N N . PHE A 1 76 ? -13.474 6.152 -41.523 1.00 61.62 76 PHE A N 1
ATOM 583 C CA . PHE A 1 76 ? -14.716 6.718 -40.992 1.00 61.62 76 PHE A CA 1
ATOM 584 C C . PHE A 1 76 ? -15.967 5.865 -41.253 1.00 61.62 76 PHE A C 1
ATOM 586 O O . PHE A 1 76 ? -16.963 6.040 -40.547 1.00 61.62 76 PHE A O 1
ATOM 593 N N . LYS A 1 77 ? -15.934 4.914 -42.198 1.00 66.25 77 LYS A N 1
ATOM 594 C CA . LYS A 1 77 ? -17.050 3.972 -42.429 1.00 66.25 77 LYS A CA 1
ATOM 595 C C . LYS A 1 77 ? -17.389 3.141 -41.189 1.00 66.25 77 LYS A C 1
ATOM 597 O O . LYS A 1 77 ? -18.565 2.910 -40.921 1.00 66.25 77 LYS A O 1
ATOM 602 N N . ASP A 1 78 ? -16.382 2.777 -40.398 1.00 61.66 78 ASP A N 1
ATOM 603 C CA . ASP A 1 78 ? -16.547 1.918 -39.217 1.00 61.66 78 ASP A CA 1
ATOM 604 C C . ASP A 1 78 ? -17.118 2.662 -37.997 1.00 61.66 78 ASP A C 1
ATOM 606 O O . ASP A 1 78 ? -17.448 2.041 -36.988 1.00 61.66 78 ASP A O 1
ATOM 610 N N . PHE A 1 79 ? -17.251 3.991 -38.070 1.00 60.53 79 PHE A N 1
ATOM 611 C CA . PHE A 1 79 ? -17.714 4.829 -36.959 1.00 60.53 79 PHE A CA 1
ATOM 612 C C . PHE A 1 79 ? -19.201 5.190 -37.010 1.00 60.53 79 PHE A C 1
ATOM 614 O O . PHE A 1 79 ? -19.669 5.941 -36.160 1.00 60.53 79 PHE A O 1
ATOM 621 N N . GLY A 1 80 ? -19.968 4.642 -37.957 1.00 54.72 80 GLY A N 1
ATOM 622 C CA . GLY A 1 80 ? -21.427 4.789 -37.956 1.00 54.72 80 GLY A CA 1
ATOM 623 C C . GLY A 1 80 ? -21.919 6.200 -38.300 1.00 54.72 80 GLY A C 1
ATOM 624 O O . GLY A 1 80 ? -22.865 6.694 -37.686 1.00 54.72 80 GLY A O 1
ATOM 625 N N . GLY A 1 81 ? -21.294 6.847 -39.289 1.00 60.44 81 GLY A N 1
ATOM 626 C CA . GLY A 1 81 ? -21.710 8.153 -39.811 1.00 60.44 81 GLY A CA 1
ATOM 627 C C . GLY A 1 81 ? -21.267 9.353 -38.963 1.00 60.44 81 GLY A C 1
ATOM 628 O O . GLY A 1 81 ? -20.829 9.227 -37.821 1.00 60.44 81 GLY A O 1
ATOM 629 N N . SER A 1 82 ? -21.386 10.553 -39.538 1.00 54.09 82 SER A N 1
ATOM 630 C CA . SER A 1 82 ? -20.878 11.803 -38.952 1.00 54.09 82 SER A CA 1
ATOM 631 C C . SER A 1 82 ? -21.454 12.106 -37.564 1.00 54.09 82 SER A C 1
ATOM 633 O O . SER A 1 82 ? -20.724 12.545 -36.685 1.00 54.09 82 SER A O 1
ATOM 635 N N . LYS A 1 83 ? -22.735 11.806 -37.316 1.00 55.28 83 LYS A N 1
ATOM 636 C CA . LYS A 1 83 ? -23.412 12.087 -36.035 1.00 55.28 83 LYS A CA 1
ATOM 637 C C . LYS A 1 83 ? -22.804 11.325 -34.846 1.00 55.28 83 LYS A C 1
ATOM 639 O O . LYS A 1 83 ? -22.667 11.888 -33.765 1.00 55.28 83 LYS A O 1
ATOM 644 N N . THR A 1 84 ? -22.405 10.075 -35.059 1.00 61.72 84 THR A N 1
ATOM 645 C CA . THR A 1 84 ? -21.775 9.212 -34.044 1.00 61.72 84 THR A CA 1
ATOM 646 C C . THR A 1 84 ? -20.315 9.606 -33.814 1.00 61.72 84 THR A C 1
ATOM 648 O O . THR A 1 84 ? -19.843 9.623 -32.679 1.00 61.72 84 THR A O 1
ATOM 651 N N . LEU A 1 85 ? -19.623 10.002 -34.889 1.00 57.88 85 LEU A N 1
ATOM 652 C CA . LEU A 1 85 ? -18.265 10.544 -34.848 1.00 57.88 85 LEU A CA 1
ATOM 653 C C . LEU A 1 85 ? -18.188 11.831 -34.012 1.00 57.88 85 LEU A C 1
ATOM 655 O O . LEU A 1 85 ? -17.313 11.964 -33.165 1.00 57.88 85 LEU A O 1
ATOM 659 N N . PHE A 1 86 ? -19.132 12.756 -34.223 1.00 55.28 86 PHE A N 1
ATOM 660 C CA . PHE A 1 86 ? -19.216 14.002 -33.460 1.00 55.28 86 PHE A CA 1
ATOM 661 C C . PHE A 1 86 ? -19.554 13.763 -31.988 1.00 55.28 86 PHE A C 1
ATOM 663 O O . PHE A 1 86 ? -19.023 14.474 -31.145 1.00 55.28 86 PHE A O 1
ATOM 670 N N . GLY A 1 87 ? -20.366 12.747 -31.669 1.00 61.97 87 GLY A N 1
ATOM 671 C CA . GLY A 1 87 ? -20.612 12.338 -30.283 1.00 61.97 87 GLY A CA 1
ATOM 672 C C . GLY A 1 87 ? -19.338 11.858 -29.582 1.00 61.97 87 GLY A C 1
ATOM 673 O O . GLY A 1 87 ? -19.040 12.315 -28.488 1.00 61.97 87 GLY A O 1
ATOM 674 N N . LYS A 1 88 ? -18.531 11.023 -30.250 1.00 60.03 88 LYS A N 1
ATOM 675 C CA . LYS A 1 88 ? -17.242 10.534 -29.721 1.00 60.03 88 LYS A CA 1
ATOM 676 C C . LYS A 1 88 ? -16.143 11.597 -29.650 1.00 60.03 88 LYS A C 1
ATOM 678 O O . LYS A 1 88 ? -15.143 11.398 -28.984 1.00 60.03 88 LYS A O 1
ATOM 683 N N . LEU A 1 89 ? -16.287 12.716 -30.356 1.00 52.69 89 LEU A N 1
ATOM 684 C CA . LEU A 1 89 ? -15.349 13.837 -30.267 1.00 52.69 89 LEU A CA 1
ATOM 685 C C . LEU A 1 89 ? -15.646 14.760 -29.072 1.00 52.69 89 LEU A C 1
ATOM 687 O O . LEU A 1 89 ? -14.837 15.642 -28.796 1.00 52.69 89 LEU A O 1
ATOM 691 N N . GLN A 1 90 ? -16.780 14.590 -28.380 1.00 54.06 90 GLN A N 1
ATOM 692 C CA . GLN A 1 90 ? -17.169 15.428 -27.237 1.00 54.06 90 GLN A CA 1
ATOM 693 C C . GLN A 1 90 ? -16.553 14.981 -25.904 1.00 54.06 90 GLN A C 1
ATOM 695 O O . GLN A 1 90 ? -16.486 15.796 -24.987 1.00 54.06 90 GLN A O 1
ATOM 700 N N . ASP A 1 91 ? -16.087 13.734 -25.796 1.00 53.78 91 ASP A N 1
ATOM 701 C CA . ASP A 1 91 ? -15.467 13.174 -24.593 1.00 53.78 91 ASP A CA 1
ATOM 702 C C . ASP A 1 91 ? -14.038 12.660 -24.856 1.00 53.78 91 ASP A C 1
ATOM 704 O O . ASP A 1 91 ? -13.676 12.279 -25.969 1.00 53.78 91 ASP A O 1
ATOM 708 N N . GLU A 1 92 ? -13.181 12.695 -23.829 1.00 49.06 92 GLU A N 1
ATOM 709 C CA . GLU A 1 92 ? -11.760 12.319 -23.958 1.00 49.06 92 GLU A CA 1
ATOM 710 C C . GLU A 1 92 ? -11.583 10.833 -24.319 1.00 49.06 92 GLU A C 1
ATOM 712 O O . GLU A 1 92 ? -10.718 10.481 -25.122 1.00 49.06 92 GLU A O 1
ATOM 717 N N . GLU A 1 93 ? -12.452 9.967 -23.794 1.00 54.94 93 GLU A N 1
ATOM 718 C CA . GLU A 1 93 ? -12.428 8.522 -24.042 1.00 54.94 93 GLU A CA 1
ATOM 719 C C . GLU A 1 93 ? -12.807 8.185 -25.498 1.00 54.94 93 GLU A C 1
ATOM 721 O O . GLU A 1 93 ? -12.156 7.359 -26.147 1.00 54.94 93 GLU A O 1
ATOM 726 N N . GLY A 1 94 ? -13.802 8.874 -26.068 1.00 58.56 94 GLY A N 1
ATOM 727 C CA . GLY A 1 94 ? -14.178 8.720 -27.471 1.00 58.56 94 GLY A CA 1
ATOM 728 C C . GLY A 1 94 ? -13.136 9.289 -28.435 1.00 58.56 94 GLY A C 1
ATOM 729 O O . GLY A 1 94 ? -12.908 8.706 -29.503 1.00 58.56 94 GLY A O 1
ATOM 730 N N . GLN A 1 95 ? -12.450 10.372 -28.054 1.00 53.16 95 GLN A N 1
ATOM 731 C CA . GLN A 1 95 ? -11.338 10.935 -28.824 1.00 53.16 95 GLN A CA 1
ATOM 732 C C . GLN A 1 95 ? -10.154 9.964 -28.893 1.00 53.16 95 GLN A C 1
ATOM 734 O O . GLN A 1 95 ? -9.577 9.762 -29.967 1.00 53.16 95 GLN A O 1
ATOM 739 N N . GLU A 1 96 ? -9.805 9.326 -27.775 1.00 53.94 96 GLU A N 1
ATOM 740 C CA . GLU A 1 96 ? -8.724 8.342 -27.720 1.00 53.94 96 GLU A CA 1
ATOM 741 C C . GLU A 1 96 ? -9.063 7.078 -28.528 1.00 53.94 96 GLU A C 1
ATOM 743 O O . GLU A 1 96 ? -8.234 6.588 -29.306 1.00 53.94 96 GLU A O 1
ATOM 748 N N . GLU A 1 97 ? -10.309 6.596 -28.444 1.00 62.69 97 GLU A N 1
ATOM 749 C CA . GLU A 1 97 ? -10.797 5.471 -29.249 1.00 62.69 97 GLU A CA 1
ATOM 750 C C . GLU A 1 97 ? -10.719 5.774 -30.756 1.00 62.69 97 GLU A C 1
ATOM 752 O O . GLU A 1 97 ? -10.277 4.934 -31.553 1.00 62.69 97 GLU A O 1
ATOM 757 N N . LEU A 1 98 ? -11.112 6.989 -31.153 1.00 60.03 98 LEU A N 1
ATOM 758 C CA . LEU A 1 98 ? -11.059 7.456 -32.536 1.00 60.03 98 LEU A CA 1
ATOM 759 C C . LEU A 1 98 ? -9.617 7.482 -33.060 1.00 60.03 98 LEU A C 1
ATOM 761 O O . LEU A 1 98 ? -9.328 6.935 -34.129 1.00 60.03 98 LEU A O 1
ATOM 765 N N . LEU A 1 99 ? -8.702 8.079 -32.293 1.00 56.25 99 LEU A N 1
ATOM 766 C CA . LEU A 1 99 ? -7.285 8.177 -32.641 1.00 56.25 99 LEU A CA 1
ATOM 767 C C . LEU A 1 99 ? -6.621 6.803 -32.727 1.00 56.25 99 LEU A C 1
ATOM 769 O O . LEU A 1 99 ? -5.853 6.549 -33.657 1.00 56.25 99 LEU A O 1
ATOM 773 N N . SER A 1 100 ? -6.933 5.899 -31.798 1.00 57.00 100 SER A N 1
ATOM 774 C CA . SER A 1 100 ? -6.392 4.538 -31.776 1.00 57.00 100 SER A CA 1
ATOM 775 C C . SER A 1 100 ? -6.788 3.748 -33.028 1.00 57.00 100 SER A C 1
ATOM 777 O O . SER A 1 100 ? -5.937 3.150 -33.694 1.00 57.00 100 SER A O 1
ATOM 779 N N . LYS A 1 101 ? -8.062 3.819 -33.428 1.00 62.25 101 LYS A N 1
ATOM 780 C CA . LYS A 1 101 ? -8.582 3.159 -34.637 1.00 62.25 101 LYS A CA 1
ATOM 781 C C . LYS A 1 101 ? -8.061 3.786 -35.933 1.00 62.25 101 LYS A C 1
ATOM 783 O O . LYS A 1 101 ? -7.693 3.049 -36.848 1.00 62.25 101 LYS A O 1
ATOM 788 N N . LEU A 1 102 ? -7.965 5.119 -36.007 1.00 56.47 102 LEU A N 1
ATOM 789 C CA . LEU A 1 102 ? -7.337 5.812 -37.142 1.00 56.47 102 LEU A CA 1
ATOM 790 C C . LEU A 1 102 ? -5.870 5.395 -37.298 1.00 56.47 102 LEU A C 1
ATOM 792 O O . LEU A 1 102 ? -5.428 5.083 -38.403 1.00 56.47 102 LEU A O 1
ATOM 796 N N . ARG A 1 103 ? -5.132 5.306 -36.186 1.00 54.69 103 ARG A N 1
ATOM 797 C CA . ARG A 1 103 ? -3.739 4.848 -36.169 1.00 54.69 103 ARG A CA 1
ATOM 798 C C . ARG A 1 103 ? -3.618 3.389 -36.603 1.00 54.69 103 ARG A C 1
ATOM 800 O O . ARG A 1 103 ? -2.767 3.074 -37.428 1.00 54.69 103 ARG A O 1
ATOM 807 N N . ALA A 1 104 ? -4.482 2.509 -36.100 1.00 58.59 104 ALA A N 1
ATOM 808 C CA . ALA A 1 104 ? -4.494 1.095 -36.470 1.00 58.59 104 ALA A CA 1
ATOM 809 C C . ALA A 1 104 ? -4.745 0.894 -37.975 1.00 58.59 104 ALA A C 1
ATOM 811 O O . ALA A 1 104 ? -4.039 0.114 -38.616 1.00 58.59 104 ALA A O 1
ATOM 812 N N . LYS A 1 105 ? -5.692 1.642 -38.558 1.00 59.56 105 LYS A N 1
ATOM 813 C CA . LYS A 1 105 ? -5.960 1.595 -40.002 1.00 59.56 105 LYS A CA 1
ATOM 814 C C . LYS A 1 105 ? -4.847 2.212 -40.841 1.00 59.56 105 LYS A C 1
ATOM 816 O O . LYS A 1 105 ? -4.472 1.618 -41.847 1.00 59.56 105 LYS A O 1
ATOM 821 N N . ALA A 1 106 ? -4.269 3.335 -40.415 1.00 53.19 106 ALA A N 1
ATOM 822 C CA . ALA A 1 106 ? -3.104 3.915 -41.082 1.00 53.19 106 ALA A CA 1
ATOM 823 C C . ALA A 1 106 ? -1.933 2.913 -41.118 1.00 53.19 106 ALA A C 1
ATOM 825 O O . ALA A 1 106 ? -1.334 2.692 -42.166 1.00 53.19 106 ALA A O 1
ATOM 826 N N . VAL A 1 107 ? -1.665 2.215 -40.010 1.00 54.94 107 VAL A N 1
ATOM 827 C CA . VAL A 1 107 ? -0.616 1.183 -39.923 1.00 54.94 107 VAL A CA 1
ATOM 828 C C . VAL A 1 107 ? -0.895 -0.029 -40.829 1.00 54.94 107 VAL A C 1
ATOM 830 O O . VAL A 1 107 ? 0.055 -0.585 -41.391 1.00 54.94 107 VAL A O 1
ATOM 833 N N . GLN A 1 108 ? -2.165 -0.429 -40.990 1.00 57.91 108 GLN A N 1
ATOM 834 C CA . GLN A 1 108 ? -2.580 -1.512 -41.897 1.00 57.91 108 GLN A CA 1
ATOM 835 C C . GLN A 1 108 ? -2.447 -1.146 -43.382 1.00 57.91 108 GLN A C 1
ATOM 837 O O . GLN A 1 108 ? -2.051 -1.999 -44.173 1.00 57.91 108 GLN A O 1
ATOM 842 N N . GLN A 1 109 ? -2.783 0.093 -43.750 1.00 53.69 109 GLN A N 1
ATOM 843 C CA . GLN A 1 109 ? -2.808 0.577 -45.139 1.00 53.69 109 GLN A CA 1
ATOM 844 C C . GLN A 1 109 ? -1.414 0.989 -45.644 1.00 53.69 109 GLN A C 1
ATOM 846 O O . GLN A 1 109 ? -1.152 0.961 -46.845 1.00 53.69 109 GLN A O 1
ATOM 851 N N . LEU A 1 110 ? -0.491 1.331 -44.737 1.00 50.25 110 LEU A N 1
ATOM 852 C CA . LEU A 1 110 ? 0.895 1.635 -45.088 1.00 50.25 110 LEU A CA 1
ATOM 853 C C . LEU A 1 110 ? 1.613 0.380 -45.624 1.00 50.25 110 LEU A C 1
ATOM 855 O O . LEU A 1 110 ? 1.616 -0.650 -44.928 1.00 50.25 110 LEU A O 1
ATOM 859 N N . PRO A 1 111 ? 2.297 0.456 -46.789 1.00 47.25 111 PRO A N 1
ATOM 860 C CA . PRO A 1 111 ? 3.056 -0.660 -47.351 1.00 47.25 111 PRO A CA 1
ATOM 861 C C . PRO A 1 111 ? 3.938 -1.307 -46.280 1.00 47.25 111 PRO A C 1
ATOM 863 O O . PRO A 1 111 ? 4.566 -0.612 -45.479 1.00 47.25 111 PRO A O 1
ATOM 866 N N . ARG A 1 112 ? 3.973 -2.644 -46.187 1.00 46.56 112 ARG A N 1
ATOM 867 C CA . ARG A 1 112 ? 4.997 -3.322 -45.371 1.00 46.56 112 ARG A CA 1
ATOM 868 C C . ARG A 1 112 ? 6.344 -2.860 -45.921 1.00 46.56 112 ARG A C 1
ATOM 870 O O . ARG A 1 112 ? 6.632 -3.174 -47.067 1.00 46.56 112 ARG A O 1
ATOM 877 N N . GLN A 1 113 ? 7.118 -2.088 -45.152 1.00 45.81 113 GLN A N 1
ATOM 878 C CA . GLN A 1 113 ? 8.481 -1.739 -45.546 1.00 45.81 113 GLN A CA 1
ATOM 879 C C . GLN A 1 113 ? 9.231 -3.052 -45.779 1.00 45.81 113 GLN A C 1
ATOM 881 O O . GLN A 1 113 ? 9.514 -3.804 -44.849 1.00 45.81 113 GLN A O 1
ATOM 886 N N . THR A 1 114 ? 9.442 -3.365 -47.050 1.00 42.78 114 THR A N 1
ATOM 887 C CA . THR A 1 114 ? 10.253 -4.472 -47.529 1.00 42.78 114 THR A CA 1
ATOM 888 C C . THR A 1 114 ? 11.701 -4.190 -47.151 1.00 42.78 114 THR A C 1
ATOM 890 O O . THR A 1 114 ? 12.224 -3.150 -47.531 1.00 42.78 114 THR A O 1
ATOM 893 N N . GLN A 1 115 ? 12.315 -5.108 -46.396 1.00 48.59 115 GLN A N 1
ATOM 894 C CA . GLN A 1 115 ? 13.769 -5.273 -46.227 1.00 48.59 115 GLN A CA 1
ATOM 895 C C . GLN A 1 115 ? 14.587 -3.969 -46.130 1.00 48.59 115 GLN A C 1
ATOM 897 O O . GLN A 1 115 ? 15.502 -3.736 -46.914 1.00 48.59 115 GLN A O 1
ATOM 902 N N . GLY A 1 116 ? 14.270 -3.126 -45.148 1.00 57.47 116 GLY A N 1
ATOM 903 C CA . GLY A 1 116 ? 15.134 -2.025 -44.723 1.00 57.47 116 GLY A CA 1
ATOM 904 C C . GLY A 1 116 ? 15.793 -2.353 -43.386 1.00 57.47 116 GLY A C 1
ATOM 905 O O . GLY A 1 116 ? 15.196 -3.052 -42.566 1.00 57.47 116 GLY A O 1
ATOM 906 N N . THR A 1 117 ? 17.012 -1.852 -43.168 1.00 63.00 117 THR A N 1
ATOM 907 C CA . THR A 1 117 ? 17.687 -1.860 -41.861 1.00 63.00 117 THR A CA 1
ATOM 908 C C . THR A 1 117 ? 16.734 -1.346 -40.778 1.00 63.00 117 THR A C 1
ATOM 910 O O . THR A 1 117 ? 15.996 -0.387 -41.013 1.00 63.00 117 THR A O 1
ATOM 913 N N . ASP A 1 118 ? 16.728 -1.991 -39.608 1.00 75.31 118 ASP A N 1
ATOM 914 C CA . ASP A 1 118 ? 15.853 -1.622 -38.492 1.00 75.31 118 ASP A CA 1
ATOM 915 C C . ASP A 1 118 ? 15.943 -0.104 -38.204 1.00 75.31 118 ASP A C 1
ATOM 917 O O . ASP A 1 118 ? 17.051 0.404 -38.002 1.00 75.31 118 ASP A O 1
ATOM 921 N N . PRO A 1 119 ? 14.823 0.652 -38.166 1.00 74.88 119 PRO A N 1
ATOM 922 C CA . PRO A 1 119 ? 14.857 2.104 -37.978 1.00 74.88 119 PRO A CA 1
ATOM 923 C C . PRO A 1 119 ? 15.599 2.563 -36.719 1.00 74.88 119 PRO A C 1
ATOM 925 O O . PRO A 1 119 ? 16.138 3.670 -36.685 1.00 74.88 119 PRO A O 1
ATOM 928 N N . LEU A 1 120 ? 15.644 1.720 -35.684 1.00 80.38 120 LEU A N 1
ATOM 929 C CA . LEU A 1 120 ? 16.455 1.963 -34.496 1.00 80.38 120 LEU A CA 1
ATOM 930 C C . LEU A 1 120 ? 17.953 1.935 -34.824 1.00 80.38 120 LEU A C 1
ATOM 932 O O . LEU A 1 120 ? 18.670 2.831 -34.386 1.00 80.38 120 LEU A O 1
ATOM 936 N N . LEU A 1 121 ? 18.427 0.937 -35.576 1.00 82.94 121 LEU A N 1
ATOM 937 C CA . LEU A 1 121 ? 19.828 0.846 -35.995 1.00 82.94 121 LEU A CA 1
ATOM 938 C C . LEU A 1 121 ? 20.213 2.057 -36.848 1.00 82.94 121 LEU A C 1
ATOM 940 O O . LEU A 1 121 ? 21.258 2.655 -36.610 1.00 82.94 121 LEU A O 1
ATOM 944 N N . SER A 1 122 ? 19.345 2.483 -37.771 1.00 81.56 122 SER A N 1
ATOM 945 C CA . SER A 1 122 ? 19.566 3.705 -38.555 1.00 81.56 122 SER A CA 1
ATOM 946 C C . SER A 1 122 ? 19.629 4.958 -37.675 1.00 81.56 122 SER A C 1
ATOM 948 O O . SER A 1 122 ? 20.530 5.779 -37.836 1.00 81.56 122 SER A O 1
ATOM 950 N N . ALA A 1 123 ? 18.710 5.098 -36.713 1.00 78.69 123 ALA A N 1
ATOM 951 C CA . ALA A 1 123 ? 18.701 6.224 -35.781 1.00 78.69 123 ALA A CA 1
ATOM 952 C C . ALA A 1 123 ? 19.941 6.251 -34.879 1.00 78.69 123 ALA A C 1
ATOM 954 O O . ALA A 1 123 ? 20.496 7.319 -34.641 1.00 78.69 123 ALA A O 1
ATOM 955 N N . LEU A 1 124 ? 20.401 5.094 -34.399 1.00 84.44 124 LEU A N 1
ATOM 956 C CA . LEU A 1 124 ? 21.627 4.992 -33.612 1.00 84.44 124 LEU A CA 1
ATOM 957 C C . LEU A 1 124 ? 22.861 5.305 -34.460 1.00 84.44 124 LEU A C 1
ATOM 959 O O . LEU A 1 124 ? 23.729 6.037 -33.998 1.00 84.44 124 LEU A O 1
ATOM 963 N N . ALA A 1 125 ? 22.928 4.812 -35.698 1.00 86.38 125 ALA A N 1
ATOM 964 C CA . ALA A 1 125 ? 24.049 5.049 -36.606 1.00 86.38 125 ALA A CA 1
ATOM 965 C C . ALA A 1 125 ? 24.231 6.530 -36.978 1.00 86.38 125 ALA A C 1
ATOM 967 O O . ALA A 1 125 ? 25.356 6.951 -37.235 1.00 86.38 125 ALA A O 1
ATOM 968 N N . ALA A 1 126 ? 23.156 7.322 -36.977 1.00 83.94 126 ALA A N 1
ATOM 969 C CA . ALA A 1 126 ? 23.226 8.763 -37.223 1.00 83.94 126 ALA A CA 1
ATOM 970 C C . ALA A 1 126 ? 23.696 9.593 -36.020 1.00 83.94 126 ALA A C 1
ATOM 972 O O . ALA A 1 126 ? 24.029 10.765 -36.185 1.00 83.94 126 ALA A O 1
ATOM 973 N N . LEU A 1 127 ? 23.715 9.013 -34.819 1.00 85.19 127 LEU A N 1
ATOM 974 C CA . LEU A 1 127 ? 24.263 9.667 -33.636 1.00 85.19 127 LEU A CA 1
ATOM 975 C C . LEU A 1 127 ? 25.782 9.536 -33.603 1.00 85.19 127 LEU A C 1
ATOM 977 O O . LEU A 1 127 ? 26.347 8.520 -34.016 1.00 85.19 127 LEU A O 1
ATOM 981 N N . THR A 1 128 ? 26.445 10.533 -33.024 1.00 91.19 128 THR A N 1
ATOM 982 C CA . THR A 1 128 ? 27.871 10.427 -32.703 1.00 91.19 128 THR A CA 1
ATOM 983 C C . THR A 1 128 ? 28.115 9.332 -31.651 1.00 91.19 128 THR A C 1
ATOM 985 O O . THR A 1 128 ? 27.222 9.029 -30.851 1.00 91.19 128 THR A O 1
ATOM 988 N N . PRO A 1 129 ? 29.322 8.737 -31.577 1.00 92.00 129 PRO A N 1
ATOM 989 C CA . PRO A 1 129 ? 29.625 7.716 -30.571 1.00 92.00 129 PRO A CA 1
ATOM 990 C C . PRO A 1 129 ? 29.374 8.166 -29.122 1.00 92.00 129 PRO A C 1
ATOM 992 O O . PRO A 1 129 ? 28.962 7.359 -28.289 1.00 92.00 129 PRO A O 1
ATOM 995 N N . ASP A 1 130 ? 29.582 9.446 -28.809 1.00 90.88 130 ASP A N 1
ATOM 996 C CA . ASP A 1 130 ? 29.338 9.977 -27.465 1.00 90.88 130 ASP A CA 1
ATOM 997 C C . ASP A 1 130 ? 27.843 10.131 -27.164 1.00 90.88 130 ASP A C 1
ATOM 999 O O . ASP A 1 130 ? 27.398 9.783 -26.068 1.00 90.88 130 ASP A O 1
ATOM 1003 N N . GLU A 1 131 ? 27.037 10.545 -28.144 1.00 88.31 131 GLU A N 1
ATOM 1004 C CA . GLU A 1 131 ? 25.577 10.551 -28.016 1.00 88.31 131 GLU A CA 1
ATOM 1005 C C . GLU A 1 131 ? 25.019 9.131 -27.877 1.00 88.31 131 GLU A C 1
ATOM 1007 O O . GLU A 1 131 ? 24.140 8.898 -27.048 1.00 88.31 131 GLU A O 1
ATOM 1012 N N . GLN A 1 132 ? 25.550 8.157 -28.624 1.00 89.62 132 GLN A N 1
ATOM 1013 C CA . GLN A 1 132 ? 25.182 6.744 -28.471 1.00 89.62 132 GLN A CA 1
ATOM 1014 C C . GLN A 1 132 ? 25.477 6.248 -27.046 1.00 89.62 132 GLN A C 1
ATOM 1016 O O . GLN A 1 132 ? 24.606 5.657 -26.402 1.00 89.62 132 GLN A O 1
ATOM 1021 N N . ARG A 1 133 ? 26.668 6.546 -26.506 1.00 91.31 133 ARG A N 1
ATOM 1022 C CA . ARG A 1 133 ? 27.044 6.207 -25.120 1.00 91.31 133 ARG A CA 1
ATOM 1023 C C . ARG A 1 133 ? 26.133 6.870 -24.094 1.00 91.31 133 ARG A C 1
ATOM 1025 O O . ARG A 1 133 ? 25.708 6.216 -23.144 1.00 91.31 133 ARG A O 1
ATOM 1032 N N . GLU A 1 134 ? 25.815 8.149 -24.278 1.00 88.88 134 GLU A N 1
ATOM 1033 C CA . GLU A 1 134 ? 24.885 8.885 -23.416 1.00 88.88 134 GLU A CA 1
ATOM 1034 C C . GLU A 1 134 ? 23.519 8.197 -23.368 1.00 88.88 134 GLU A C 1
ATOM 1036 O O . GLU A 1 134 ? 22.977 7.915 -22.297 1.00 88.88 134 GLU A O 1
ATOM 1041 N N . LYS A 1 135 ? 22.998 7.848 -24.544 1.00 86.31 135 LYS A N 1
ATOM 1042 C CA . LYS A 1 135 ? 21.740 7.130 -24.710 1.00 86.31 135 LYS A CA 1
ATOM 1043 C C . LYS A 1 135 ? 21.787 5.770 -24.004 1.00 86.31 135 LYS A C 1
ATOM 1045 O O . LYS A 1 135 ? 20.917 5.493 -23.174 1.00 86.31 135 LYS A O 1
ATOM 1050 N N . PHE A 1 136 ? 22.806 4.947 -24.241 1.00 91.12 136 PHE A N 1
ATOM 1051 C CA . PHE A 1 136 ? 22.931 3.650 -23.567 1.00 91.12 136 PHE A CA 1
ATOM 1052 C C . PHE A 1 136 ? 23.084 3.767 -22.046 1.00 91.12 136 PHE A C 1
ATOM 1054 O O . PHE A 1 136 ? 22.486 2.978 -21.314 1.00 91.12 136 PHE A O 1
ATOM 1061 N N . ARG A 1 137 ? 23.794 4.782 -21.542 1.00 86.44 137 ARG A N 1
ATOM 1062 C CA . ARG A 1 137 ? 23.898 5.023 -20.097 1.00 86.44 137 ARG A CA 1
ATOM 1063 C C . ARG A 1 137 ? 22.546 5.376 -19.485 1.00 86.44 137 ARG A C 1
ATOM 1065 O O . ARG A 1 137 ? 22.186 4.817 -18.453 1.00 86.44 137 ARG A O 1
ATOM 1072 N N . GLN A 1 138 ? 21.768 6.246 -20.134 1.00 81.56 138 GLN A N 1
ATOM 1073 C CA . GLN A 1 138 ? 20.413 6.588 -19.687 1.00 81.56 138 GLN A CA 1
ATOM 1074 C C . GLN A 1 138 ? 19.494 5.361 -19.678 1.00 81.56 138 GLN A C 1
ATOM 1076 O O . GLN A 1 138 ? 18.708 5.186 -18.746 1.00 81.56 138 GLN A O 1
ATOM 1081 N N . LEU A 1 139 ? 19.594 4.503 -20.697 1.00 83.81 139 LEU A N 1
ATOM 1082 C CA . LEU A 1 139 ? 18.825 3.262 -20.784 1.00 83.81 139 LEU A CA 1
ATOM 1083 C C . LEU A 1 139 ? 19.121 2.346 -19.593 1.00 83.81 139 LEU A C 1
ATOM 1085 O O . LEU A 1 139 ? 18.195 1.926 -18.900 1.00 83.81 139 LEU A O 1
ATOM 1089 N N . LEU A 1 140 ? 20.404 2.076 -19.341 1.00 84.19 140 LEU A N 1
ATOM 1090 C CA . LEU A 1 140 ? 20.839 1.191 -18.263 1.00 84.19 140 LEU A CA 1
ATOM 1091 C C . LEU A 1 140 ? 20.530 1.781 -16.885 1.00 84.19 140 LEU A C 1
ATOM 1093 O O . LEU A 1 140 ? 20.047 1.064 -16.016 1.00 84.19 140 LEU A O 1
ATOM 1097 N N . GLN A 1 141 ? 20.699 3.091 -16.693 1.00 78.00 141 GLN A N 1
ATOM 1098 C CA . GLN A 1 141 ? 20.337 3.766 -15.443 1.00 78.00 141 GLN A CA 1
ATOM 1099 C C . GLN A 1 141 ? 18.834 3.653 -15.139 1.00 78.00 141 GLN A C 1
ATOM 1101 O O . GLN A 1 141 ? 18.449 3.442 -13.992 1.00 78.00 141 GLN A O 1
ATOM 1106 N N . ARG A 1 142 ? 17.974 3.747 -16.162 1.00 74.62 142 ARG A N 1
ATOM 1107 C CA . ARG A 1 142 ? 16.517 3.571 -16.013 1.00 74.62 142 ARG A CA 1
ATOM 1108 C C . ARG A 1 142 ? 16.108 2.113 -15.814 1.00 74.62 142 ARG A C 1
ATOM 1110 O O . ARG A 1 142 ? 15.081 1.856 -15.191 1.00 74.62 142 ARG A O 1
ATOM 1117 N N . ALA A 1 143 ? 16.882 1.170 -16.346 1.00 76.88 143 ALA A N 1
ATOM 1118 C CA . ALA A 1 143 ? 16.690 -0.257 -16.103 1.00 76.88 143 ALA A CA 1
ATOM 1119 C C . ALA A 1 143 ? 17.225 -0.699 -14.726 1.00 76.88 143 ALA A C 1
ATOM 1121 O O . ALA A 1 143 ? 16.742 -1.690 -14.189 1.00 76.88 143 ALA A O 1
ATOM 1122 N N . MET A 1 144 ? 18.177 0.044 -14.148 1.00 77.69 144 MET A N 1
ATOM 1123 C CA . MET A 1 144 ? 18.867 -0.274 -12.889 1.00 77.69 144 MET A CA 1
ATOM 1124 C C . MET A 1 144 ? 18.827 0.897 -11.882 1.00 77.69 144 MET A C 1
ATOM 1126 O O . MET A 1 144 ? 19.883 1.394 -11.463 1.00 77.69 144 MET A O 1
ATOM 1130 N N . PRO A 1 145 ? 17.633 1.354 -11.452 1.00 69.25 145 PRO A N 1
ATOM 1131 C CA . PRO A 1 145 ? 17.488 2.517 -10.569 1.00 69.25 145 PRO A CA 1
ATOM 1132 C C . PRO A 1 145 ? 18.114 2.333 -9.176 1.00 69.25 145 PRO A C 1
ATOM 1134 O O . PRO A 1 145 ? 18.296 3.314 -8.464 1.00 69.25 145 PRO A O 1
ATOM 1137 N N . TRP A 1 146 ? 18.458 1.101 -8.784 1.00 66.88 146 TRP A N 1
ATOM 1138 C CA . TRP A 1 146 ? 19.109 0.778 -7.508 1.00 66.88 146 TRP A CA 1
ATOM 1139 C C . TRP A 1 146 ? 20.625 0.994 -7.496 1.00 66.88 146 TRP A C 1
ATOM 1141 O O . TRP A 1 146 ? 21.223 0.979 -6.427 1.00 66.88 146 TRP A O 1
ATOM 1151 N N . THR A 1 147 ? 21.270 1.191 -8.649 1.00 69.44 147 THR A N 1
ATOM 1152 C CA . THR A 1 147 ? 22.734 1.353 -8.702 1.00 69.44 147 THR A CA 1
ATOM 1153 C C . THR A 1 147 ? 23.268 2.497 -7.822 1.00 69.44 147 THR A C 1
ATOM 1155 O O . THR A 1 147 ? 24.274 2.297 -7.148 1.00 69.44 147 THR A O 1
ATOM 1158 N N . PRO A 1 148 ? 22.641 3.692 -7.781 1.00 61.66 148 PRO A N 1
ATOM 1159 C CA . PRO A 1 148 ? 23.152 4.807 -6.981 1.00 61.66 148 PRO A CA 1
ATOM 1160 C C . PRO A 1 148 ? 23.017 4.603 -5.467 1.00 61.66 148 PRO A C 1
ATOM 1162 O O . PRO A 1 148 ? 23.479 5.444 -4.697 1.00 61.66 148 PRO A O 1
ATOM 1165 N N . LEU A 1 149 ? 22.336 3.542 -5.024 1.00 59.97 149 LEU A N 1
ATOM 1166 C CA . LEU A 1 149 ? 22.148 3.273 -3.608 1.00 59.97 149 LEU A CA 1
ATOM 1167 C C . LEU A 1 149 ? 23.475 2.845 -2.985 1.00 59.97 149 LEU A C 1
ATOM 1169 O O . LEU A 1 149 ? 24.237 2.069 -3.558 1.00 59.97 149 LEU A O 1
ATOM 1173 N N . ASN A 1 150 ? 23.756 3.345 -1.786 1.00 52.34 150 ASN A N 1
ATOM 1174 C CA . ASN A 1 150 ? 24.959 2.968 -1.065 1.00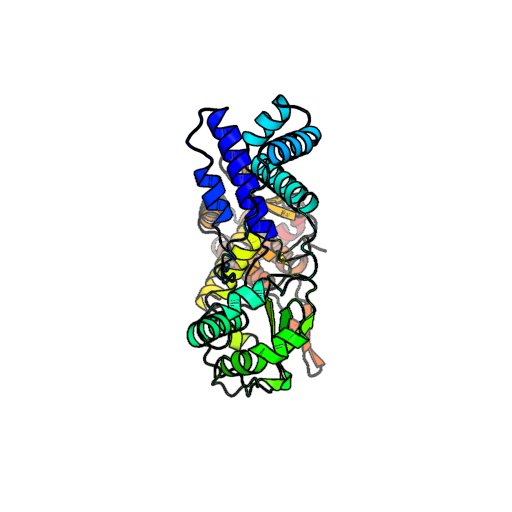 52.34 150 ASN A CA 1
ATOM 1175 C C . ASN A 1 150 ? 24.804 1.550 -0.481 1.00 52.34 150 ASN A C 1
ATOM 1177 O O . ASN A 1 150 ? 24.184 1.364 0.563 1.00 52.34 150 ASN A O 1
ATOM 1181 N N . LEU A 1 151 ? 25.373 0.554 -1.161 1.00 53.22 151 LEU A N 1
ATOM 1182 C CA . LEU A 1 151 ? 25.278 -0.870 -0.806 1.00 53.22 151 LEU A CA 1
ATOM 1183 C C . LEU A 1 151 ? 26.445 -1.357 0.072 1.00 53.22 151 LEU A C 1
ATOM 1185 O O . LEU A 1 151 ? 26.640 -2.556 0.257 1.00 53.22 151 LEU A O 1
ATOM 1189 N N . THR A 1 152 ? 27.222 -0.430 0.642 1.00 45.78 152 THR A N 1
ATOM 1190 C CA . THR A 1 152 ? 28.459 -0.698 1.409 1.00 45.78 152 THR A CA 1
ATOM 1191 C C . THR A 1 152 ? 28.265 -1.441 2.737 1.00 45.78 152 THR A C 1
ATOM 1193 O O . THR A 1 152 ? 29.244 -1.735 3.417 1.00 45.78 152 THR A O 1
ATOM 1196 N N . GLY A 1 153 ? 27.042 -1.847 3.087 1.00 50.75 153 GLY A N 1
ATOM 1197 C CA . GLY A 1 153 ? 26.732 -2.673 4.260 1.00 50.75 153 GLY A CA 1
ATOM 1198 C C . GLY A 1 153 ? 27.151 -4.151 4.163 1.00 50.75 153 GLY A C 1
ATOM 1199 O O . GLY A 1 153 ? 26.466 -4.998 4.723 1.00 50.75 153 GLY A O 1
ATOM 1200 N N . GLY A 1 154 ? 28.222 -4.488 3.434 1.00 47.12 154 GLY A N 1
ATOM 1201 C CA . GLY A 1 154 ? 28.772 -5.852 3.378 1.00 47.12 154 GLY A CA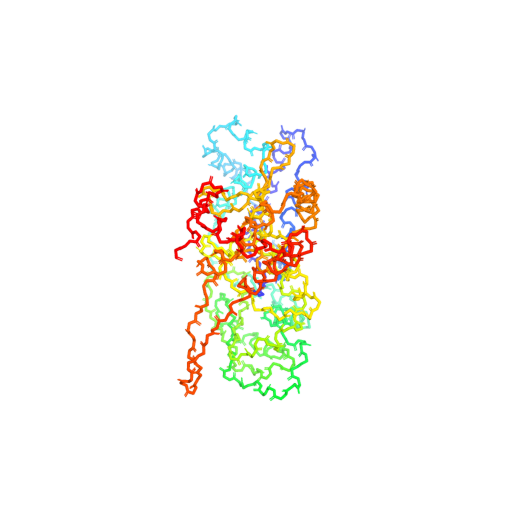 1
ATOM 1202 C C . GLY A 1 154 ? 28.023 -6.851 2.484 1.00 47.12 154 GLY A C 1
ATOM 1203 O O . GLY A 1 154 ? 28.382 -8.027 2.450 1.00 47.12 154 GLY A O 1
ATOM 1204 N N . PHE A 1 155 ? 27.018 -6.415 1.722 1.00 56.12 155 PHE A N 1
ATOM 1205 C CA . PHE A 1 155 ? 26.326 -7.277 0.765 1.00 56.12 155 PHE A CA 1
ATOM 1206 C C . PHE A 1 155 ? 27.113 -7.334 -0.543 1.00 56.12 155 PHE A C 1
ATOM 1208 O O . PHE A 1 155 ? 26.925 -6.522 -1.446 1.00 56.12 155 PHE A O 1
ATOM 1215 N N . GLY A 1 156 ? 28.023 -8.303 -0.635 1.00 53.56 156 GLY A N 1
ATOM 1216 C CA . GLY A 1 156 ? 28.693 -8.642 -1.884 1.00 53.56 156 GLY A CA 1
ATOM 1217 C C . GLY A 1 156 ? 27.656 -9.069 -2.914 1.00 53.56 156 GLY A C 1
ATOM 1218 O O . GLY A 1 156 ? 27.086 -10.158 -2.831 1.00 53.56 156 GLY A O 1
ATOM 1219 N N . ILE A 1 157 ? 27.382 -8.199 -3.875 1.00 58.50 157 ILE A N 1
ATOM 1220 C CA . ILE A 1 157 ? 26.473 -8.525 -4.953 1.00 58.50 157 ILE A CA 1
ATOM 1221 C C . ILE A 1 157 ? 27.191 -9.486 -5.911 1.00 58.50 157 ILE A C 1
ATOM 1223 O O . ILE A 1 157 ? 28.031 -9.091 -6.721 1.00 58.50 157 ILE A O 1
ATOM 1227 N N . GLY A 1 158 ? 26.887 -10.775 -5.778 1.00 58.25 158 GLY A N 1
ATOM 1228 C CA . GLY A 1 158 ? 27.410 -11.807 -6.666 1.00 58.25 158 GLY A CA 1
ATOM 1229 C C . GLY A 1 158 ? 26.911 -11.624 -8.099 1.00 58.25 158 GLY A C 1
ATOM 1230 O O . GLY A 1 158 ? 25.767 -11.229 -8.322 1.00 58.25 158 GLY A O 1
ATOM 1231 N N . LYS A 1 159 ? 27.767 -11.957 -9.070 1.00 59.28 159 LYS A N 1
ATOM 1232 C CA . LYS A 1 159 ? 27.470 -11.863 -10.506 1.00 59.28 159 LYS A CA 1
ATOM 1233 C C . LYS A 1 159 ? 26.176 -12.607 -10.874 1.00 59.28 159 LYS A C 1
ATOM 1235 O O . LYS A 1 159 ? 25.388 -12.075 -11.642 1.00 59.28 159 LYS A O 1
ATOM 1240 N N . ASP A 1 160 ? 25.886 -13.747 -10.256 1.00 65.69 160 ASP A N 1
ATOM 1241 C CA . ASP A 1 160 ? 24.766 -14.624 -10.646 1.00 65.69 160 ASP A CA 1
ATOM 1242 C C . ASP A 1 160 ? 23.371 -14.146 -10.202 1.00 65.69 160 ASP A C 1
ATOM 1244 O O . ASP A 1 160 ? 22.376 -14.820 -10.452 1.00 65.69 160 ASP A O 1
ATOM 1248 N N . ARG A 1 161 ? 23.268 -12.992 -9.531 1.00 67.50 161 ARG A N 1
ATOM 1249 C CA . ARG A 1 161 ? 21.992 -12.471 -9.002 1.00 67.50 161 ARG A CA 1
ATOM 1250 C C . ARG A 1 161 ? 21.256 -11.523 -9.947 1.00 67.50 161 ARG A C 1
ATOM 1252 O O . ARG A 1 161 ? 20.184 -11.024 -9.591 1.00 67.50 161 ARG A O 1
ATOM 1259 N N . TYR A 1 162 ? 21.823 -11.290 -11.129 1.00 73.31 162 TYR A N 1
ATOM 1260 C CA . TYR A 1 162 ? 21.283 -10.384 -12.133 1.00 73.31 162 TYR A CA 1
ATOM 1261 C C . TYR A 1 162 ? 21.004 -11.070 -13.452 1.00 73.31 162 TYR A C 1
ATOM 1263 O O . TYR A 1 162 ? 21.841 -11.810 -13.970 1.00 73.31 162 TYR A O 1
ATOM 1271 N N . THR A 1 163 ? 19.908 -10.647 -14.068 1.00 76.56 163 THR A N 1
ATOM 1272 C CA . THR A 1 163 ? 19.643 -10.894 -15.483 1.00 76.56 163 THR A CA 1
ATOM 1273 C C . THR A 1 163 ? 19.365 -9.553 -16.147 1.00 76.56 163 THR A C 1
ATOM 1275 O O . THR A 1 163 ? 18.390 -8.902 -15.792 1.00 76.56 163 THR A O 1
ATOM 1278 N N . CYS A 1 164 ? 20.204 -9.116 -17.094 1.00 84.75 164 CYS A N 1
ATOM 1279 C CA . CYS A 1 164 ? 19.921 -7.951 -17.940 1.00 84.75 164 CYS A CA 1
ATOM 1280 C C . CYS A 1 164 ? 19.605 -8.433 -19.356 1.00 84.75 164 CYS A C 1
ATOM 1282 O O . CYS A 1 164 ? 20.448 -9.050 -20.007 1.00 84.75 164 CYS A O 1
ATOM 1284 N N . LEU A 1 165 ? 18.388 -8.159 -19.815 1.00 87.62 165 LEU A N 1
ATOM 1285 C CA . LEU A 1 165 ? 17.884 -8.510 -21.134 1.00 87.62 165 LEU A CA 1
ATOM 1286 C C . LEU A 1 165 ? 17.729 -7.242 -21.975 1.00 87.62 165 LEU A C 1
ATOM 1288 O O . LEU A 1 165 ? 17.047 -6.295 -21.576 1.00 87.62 165 LEU A O 1
ATOM 1292 N N . VAL A 1 166 ? 18.320 -7.253 -23.165 1.00 88.88 166 VAL A N 1
ATOM 1293 C CA . VAL A 1 166 ? 18.137 -6.240 -24.204 1.00 88.88 166 VAL A CA 1
ATOM 1294 C C . VAL A 1 166 ? 17.313 -6.859 -25.328 1.00 88.88 166 VAL A C 1
ATOM 1296 O O . VAL A 1 166 ? 17.813 -7.671 -26.103 1.00 88.88 166 VAL A O 1
ATOM 1299 N N . GLY A 1 167 ? 16.038 -6.488 -25.389 1.00 84.56 167 GLY A N 1
ATOM 1300 C CA . GLY A 1 167 ? 15.115 -6.877 -26.449 1.0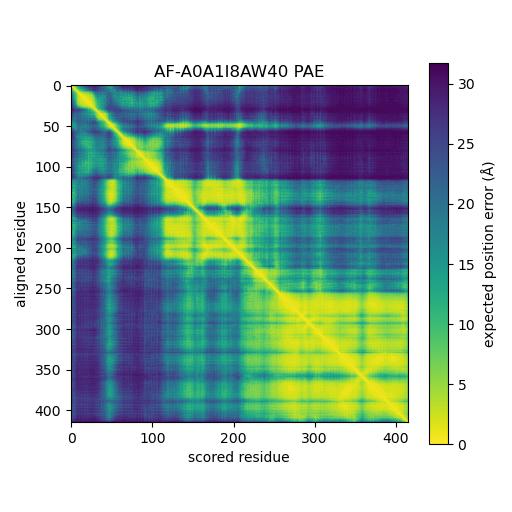0 84.56 167 GLY A CA 1
ATOM 1301 C C . GLY A 1 167 ? 15.185 -5.911 -27.625 1.00 84.56 167 GLY A C 1
ATOM 1302 O O . GLY A 1 167 ? 14.894 -4.727 -27.449 1.00 84.56 167 GLY A O 1
ATOM 1303 N N . VAL A 1 168 ? 15.531 -6.400 -28.813 1.00 86.62 168 VAL A N 1
ATOM 1304 C CA . VAL A 1 168 ? 15.647 -5.593 -30.041 1.00 86.62 168 VAL A CA 1
ATOM 1305 C C . VAL A 1 168 ? 15.331 -6.439 -31.277 1.00 86.62 168 VAL A C 1
ATOM 1307 O O . VAL A 1 168 ? 15.355 -7.667 -31.201 1.00 86.62 168 VAL A O 1
ATOM 1310 N N . GLN A 1 169 ? 14.987 -5.787 -32.388 1.00 81.81 169 GLN A N 1
ATOM 1311 C CA . GLN A 1 169 ? 14.877 -6.442 -33.687 1.00 81.81 169 GLN A CA 1
ATOM 1312 C C . GLN A 1 169 ? 16.283 -6.765 -34.216 1.00 81.81 169 GLN A C 1
ATOM 1314 O O . GLN A 1 169 ? 17.146 -5.893 -34.216 1.00 81.81 169 GLN A O 1
ATOM 1319 N N . ASP A 1 170 ? 16.500 -8.001 -34.657 1.00 86.38 170 ASP A N 1
ATOM 1320 C CA . ASP A 1 170 ? 17.821 -8.539 -35.010 1.00 86.38 170 ASP A CA 1
ATOM 1321 C C . ASP A 1 170 ? 18.848 -8.383 -33.874 1.00 86.38 170 ASP A C 1
ATOM 1323 O O . ASP A 1 170 ? 19.823 -7.622 -33.917 1.00 86.38 170 ASP A O 1
ATOM 1327 N N . ALA A 1 171 ? 18.615 -9.146 -32.806 1.00 88.56 171 ALA A N 1
ATOM 1328 C CA . ALA A 1 171 ? 19.463 -9.139 -31.618 1.00 88.56 171 ALA A CA 1
ATOM 1329 C C . ALA A 1 171 ? 20.940 -9.460 -31.919 1.00 88.56 171 ALA A C 1
ATOM 1331 O O . ALA A 1 171 ? 21.836 -8.954 -31.234 1.00 88.56 171 ALA A O 1
ATOM 1332 N N . ASN A 1 172 ? 21.210 -10.273 -32.944 1.00 91.06 172 ASN A N 1
ATOM 1333 C CA . ASN A 1 172 ? 22.566 -10.657 -33.332 1.00 91.06 172 ASN A CA 1
ATOM 1334 C C . ASN A 1 172 ? 23.309 -9.496 -33.994 1.00 91.06 172 ASN A C 1
ATOM 1336 O O . ASN A 1 172 ? 24.452 -9.208 -33.620 1.00 91.06 172 ASN A O 1
ATOM 1340 N N . GLU A 1 173 ? 22.666 -8.811 -34.942 1.00 89.69 173 GLU A N 1
ATOM 1341 C CA . GLU A 1 173 ? 23.237 -7.629 -35.577 1.00 89.69 173 GLU A CA 1
ATOM 1342 C C . GLU A 1 173 ? 23.464 -6.512 -34.556 1.00 89.69 173 GLU A C 1
ATOM 1344 O O . GLU A 1 173 ? 24.564 -5.951 -34.486 1.00 89.69 173 GLU A O 1
ATOM 1349 N N . PHE A 1 174 ? 22.473 -6.240 -33.703 1.00 91.81 174 PHE A N 1
ATOM 1350 C CA . PHE A 1 174 ? 22.601 -5.227 -32.660 1.00 91.81 174 PHE A CA 1
ATOM 1351 C C . PHE A 1 174 ? 23.761 -5.537 -31.705 1.00 91.81 174 PHE A C 1
ATOM 1353 O O . PHE A 1 174 ? 24.588 -4.667 -31.418 1.00 91.81 174 PHE A O 1
ATOM 1360 N N . LYS A 1 175 ? 23.865 -6.787 -31.233 1.00 93.06 175 LYS A N 1
ATOM 1361 C CA . LYS A 1 175 ? 24.942 -7.227 -30.335 1.00 93.06 175 LYS A CA 1
ATOM 1362 C C . LYS A 1 175 ? 26.316 -7.044 -30.972 1.00 93.06 175 LYS A C 1
ATOM 1364 O O . LYS A 1 175 ? 27.236 -6.580 -30.298 1.00 93.06 175 LYS A O 1
ATOM 1369 N N . ARG A 1 176 ? 26.460 -7.388 -32.255 1.00 92.50 176 ARG A N 1
ATOM 1370 C CA . ARG A 1 176 ? 27.714 -7.236 -33.005 1.00 92.50 176 ARG A CA 1
ATOM 1371 C C . ARG A 1 176 ? 28.135 -5.769 -33.115 1.00 92.50 176 ARG A C 1
ATOM 1373 O O . ARG A 1 176 ? 29.312 -5.473 -32.942 1.00 92.50 176 ARG A O 1
ATOM 1380 N N . THR A 1 177 ? 27.188 -4.873 -33.382 1.00 92.38 177 THR A N 1
ATOM 1381 C CA . THR A 1 177 ? 27.468 -3.454 -33.653 1.00 92.38 177 THR A CA 1
ATOM 1382 C C . THR A 1 177 ? 27.622 -2.627 -32.373 1.00 92.38 177 THR A C 1
ATOM 1384 O O . THR A 1 177 ? 28.572 -1.860 -32.245 1.00 92.38 177 THR A O 1
ATOM 1387 N N . TYR A 1 178 ? 26.723 -2.800 -31.399 1.00 93.12 178 TYR A N 1
ATOM 1388 C CA . TYR A 1 178 ? 26.628 -1.934 -30.216 1.00 93.12 178 TYR A CA 1
ATOM 1389 C C . TYR A 1 178 ? 26.884 -2.647 -28.885 1.00 93.12 178 TYR A C 1
ATOM 1391 O O . TYR A 1 178 ? 27.029 -1.979 -27.860 1.00 93.12 178 TYR A O 1
ATOM 1399 N N . GLY A 1 179 ? 26.984 -3.981 -28.861 1.00 91.38 179 GLY A N 1
ATOM 1400 C CA . GLY A 1 179 ? 27.094 -4.751 -27.615 1.00 91.38 179 GLY A CA 1
ATOM 1401 C C . GLY A 1 179 ? 28.301 -4.367 -26.753 1.00 91.38 179 GLY A C 1
ATOM 1402 O O . GLY A 1 179 ? 28.170 -4.234 -25.536 1.00 91.38 179 GLY A O 1
ATOM 1403 N N . ALA A 1 180 ? 29.457 -4.109 -27.373 1.00 92.06 180 ALA A N 1
ATOM 1404 C CA . ALA A 1 180 ? 30.654 -3.661 -26.658 1.00 92.06 180 ALA A CA 1
ATOM 1405 C C . ALA A 1 180 ? 30.474 -2.265 -26.033 1.00 92.06 180 ALA A C 1
ATOM 1407 O O . ALA A 1 180 ? 30.842 -2.055 -24.878 1.00 92.06 180 ALA A O 1
ATOM 1408 N N . MET A 1 181 ? 29.869 -1.327 -26.771 1.00 92.69 181 MET A N 1
ATOM 1409 C CA . MET A 1 181 ? 29.601 0.029 -26.283 1.00 92.69 181 MET A CA 1
ATOM 1410 C C . MET A 1 181 ? 28.589 0.013 -25.136 1.00 92.69 181 MET A C 1
ATOM 1412 O O . MET A 1 181 ? 28.822 0.630 -24.102 1.00 92.69 181 MET A O 1
ATOM 1416 N N . LEU A 1 182 ? 27.500 -0.744 -25.284 1.00 90.88 182 LEU A N 1
ATOM 1417 C CA . LEU A 1 182 ? 26.479 -0.891 -24.251 1.00 90.88 182 LEU A CA 1
ATOM 1418 C C . LEU A 1 182 ? 27.075 -1.510 -22.976 1.00 90.88 182 LEU A C 1
ATOM 1420 O O . LEU A 1 182 ? 26.811 -1.022 -21.879 1.00 90.88 182 LEU A O 1
ATOM 1424 N N . GLY A 1 183 ? 27.958 -2.506 -23.112 1.00 89.38 183 GLY A N 1
ATOM 1425 C CA . GLY A 1 183 ? 28.705 -3.081 -21.990 1.00 89.38 183 GLY A CA 1
ATOM 1426 C C . GLY A 1 183 ? 29.610 -2.080 -21.259 1.00 89.38 183 GLY A C 1
ATOM 1427 O O . GLY A 1 183 ? 29.711 -2.136 -20.036 1.00 89.38 183 GLY A O 1
ATOM 1428 N N . GLN A 1 184 ? 30.228 -1.131 -21.973 1.00 90.19 184 GLN A N 1
ATOM 1429 C CA . GLN A 1 184 ? 31.028 -0.050 -21.369 1.00 90.19 184 GLN A CA 1
ATOM 1430 C C . GLN A 1 184 ? 30.172 0.980 -20.619 1.00 90.19 184 GLN A C 1
ATOM 1432 O O . GLN A 1 184 ? 30.676 1.675 -19.740 1.00 90.19 184 GLN A O 1
ATOM 1437 N N . CYS A 1 185 ? 28.884 1.082 -20.949 1.00 90.00 185 CYS A N 1
ATOM 1438 C CA . CYS A 1 185 ? 27.944 1.981 -20.287 1.00 90.00 185 CYS A CA 1
ATOM 1439 C C . CYS A 1 185 ? 27.312 1.383 -19.020 1.00 90.00 185 CYS A C 1
ATOM 1441 O O . CYS A 1 185 ? 26.448 2.035 -18.427 1.00 90.00 185 CYS A O 1
ATOM 1443 N N . LEU A 1 186 ? 27.713 0.172 -18.600 1.00 86.56 186 LEU A N 1
ATOM 1444 C CA . LEU A 1 186 ? 27.212 -0.436 -17.369 1.00 86.56 186 LEU A CA 1
ATOM 1445 C C . LEU A 1 186 ? 27.467 0.483 -16.164 1.00 86.56 186 LEU A C 1
ATOM 1447 O O . LEU A 1 186 ? 28.599 0.933 -15.960 1.00 86.56 186 LEU A O 1
ATOM 1451 N N . PRO A 1 187 ? 26.437 0.756 -15.346 1.00 80.19 187 PRO A N 1
ATOM 1452 C CA . PRO A 1 187 ? 26.606 1.560 -14.149 1.00 80.19 187 PRO A CA 1
ATOM 1453 C C . PRO A 1 187 ? 27.627 0.935 -13.181 1.00 80.19 187 PRO A C 1
ATOM 1455 O O . PRO A 1 187 ? 27.626 -0.279 -12.940 1.00 80.19 187 PRO A O 1
ATOM 1458 N N . GLN A 1 188 ? 28.502 1.769 -12.611 1.00 74.81 188 GLN A N 1
ATOM 1459 C CA . GLN A 1 188 ? 29.479 1.332 -11.609 1.00 74.81 188 GLN A CA 1
ATOM 1460 C C . GLN A 1 188 ? 28.776 0.877 -10.324 1.00 74.81 188 GLN A C 1
ATOM 1462 O O . GLN A 1 188 ? 27.734 1.411 -9.967 1.00 74.81 188 GLN A O 1
ATOM 1467 N N . GLY A 1 189 ? 29.343 -0.103 -9.617 1.00 68.19 189 GLY A N 1
ATOM 1468 C CA . GLY A 1 189 ? 28.771 -0.614 -8.362 1.00 68.19 189 GLY A CA 1
ATOM 1469 C C . GLY A 1 189 ? 27.697 -1.695 -8.528 1.00 68.19 189 GLY A C 1
ATOM 1470 O O . GLY A 1 189 ? 27.315 -2.316 -7.543 1.00 68.19 189 GLY A O 1
ATOM 1471 N N . THR A 1 190 ? 27.267 -2.001 -9.759 1.00 68.44 190 THR A N 1
ATOM 1472 C CA . THR A 1 190 ? 26.373 -3.144 -10.027 1.00 68.44 190 THR A CA 1
ATOM 1473 C C . THR A 1 190 ? 27.062 -4.493 -9.809 1.00 68.44 190 THR A C 1
ATOM 1475 O O . THR A 1 190 ? 26.402 -5.470 -9.485 1.00 68.44 190 THR A O 1
ATOM 1478 N N . GLY A 1 191 ? 28.382 -4.586 -10.005 1.00 70.38 191 GLY A N 1
ATOM 1479 C CA . GLY A 1 191 ? 29.096 -5.871 -10.057 1.00 70.38 191 GLY A CA 1
ATOM 1480 C C . GLY A 1 191 ? 28.820 -6.678 -11.336 1.00 70.38 191 GLY A C 1
ATOM 1481 O O . GLY A 1 191 ? 29.393 -7.754 -11.513 1.00 70.38 191 GLY A O 1
ATOM 1482 N N . MET A 1 192 ? 27.984 -6.150 -12.238 1.00 75.94 192 MET A N 1
ATOM 1483 C CA . MET A 1 192 ? 27.685 -6.756 -13.529 1.00 75.94 192 MET A CA 1
ATOM 1484 C C . MET A 1 192 ? 28.843 -6.570 -14.506 1.00 75.94 192 MET A C 1
ATOM 1486 O O . MET A 1 192 ? 29.533 -5.552 -14.517 1.00 75.94 192 MET A O 1
ATOM 1490 N N . THR A 1 193 ? 29.021 -7.556 -15.375 1.00 80.69 193 THR A N 1
ATOM 1491 C CA . THR A 1 193 ? 29.962 -7.506 -16.496 1.00 80.69 193 THR A CA 1
ATOM 1492 C C . THR A 1 193 ? 29.209 -7.554 -17.821 1.00 80.69 193 THR A C 1
ATOM 1494 O O . THR A 1 193 ? 28.084 -8.048 -17.888 1.00 80.69 193 THR A O 1
ATOM 1497 N N . ALA A 1 194 ? 29.836 -7.086 -18.904 1.00 83.25 194 ALA A N 1
ATOM 1498 C CA . ALA A 1 194 ? 29.223 -7.076 -20.235 1.00 83.25 194 ALA A CA 1
ATOM 1499 C C . ALA A 1 194 ? 28.742 -8.467 -20.700 1.00 83.25 194 ALA A C 1
ATOM 1501 O O . ALA A 1 194 ? 27.755 -8.564 -21.424 1.00 83.25 194 ALA A O 1
ATOM 1502 N N . GLY A 1 195 ? 29.390 -9.548 -20.243 1.00 80.44 195 GLY A N 1
ATOM 1503 C CA . GLY A 1 195 ? 28.998 -10.928 -20.556 1.00 80.44 195 GLY A CA 1
ATOM 1504 C C . GLY A 1 195 ? 27.649 -11.362 -19.970 1.00 80.44 195 GLY A C 1
ATOM 1505 O O . GLY A 1 195 ? 27.140 -12.412 -20.343 1.00 80.44 195 GLY A O 1
ATOM 1506 N N . GLN A 1 196 ? 27.063 -10.562 -19.078 1.00 80.19 196 GLN A N 1
ATOM 1507 C CA . GLN A 1 196 ? 25.782 -10.841 -18.419 1.00 80.19 196 GLN A CA 1
ATOM 1508 C C . GLN A 1 196 ? 24.607 -10.095 -19.058 1.00 80.19 196 GLN A C 1
ATOM 1510 O O . GLN A 1 196 ? 23.475 -10.200 -18.588 1.00 80.19 196 GLN A O 1
ATOM 1515 N N . ILE A 1 197 ? 24.874 -9.335 -20.123 1.00 88.31 197 ILE A N 1
ATOM 1516 C CA . ILE A 1 197 ? 23.847 -8.708 -20.945 1.00 88.31 197 ILE A CA 1
ATOM 1517 C C . ILE A 1 197 ? 23.442 -9.711 -22.019 1.00 88.31 197 ILE A C 1
ATOM 1519 O O . ILE A 1 197 ? 24.234 -10.067 -22.896 1.00 88.31 197 ILE A O 1
ATOM 1523 N N . GLN A 1 198 ? 22.203 -10.178 -21.944 1.00 89.56 198 GLN A N 1
ATOM 1524 C CA . GLN A 1 198 ? 21.633 -11.080 -22.932 1.00 89.56 198 GLN A CA 1
ATOM 1525 C C . GLN A 1 198 ? 20.843 -10.265 -23.950 1.00 89.56 198 GLN A C 1
ATOM 1527 O O . GLN A 1 198 ? 20.040 -9.409 -23.590 1.00 89.56 198 GLN A O 1
ATOM 1532 N N . PHE A 1 199 ? 21.072 -10.540 -25.227 1.00 91.25 199 PHE A N 1
ATOM 1533 C CA . PHE A 1 199 ? 20.353 -9.906 -26.324 1.00 91.25 199 PHE A CA 1
ATOM 1534 C C . PHE A 1 199 ? 19.310 -10.896 -26.824 1.00 91.25 199 PHE A C 1
ATOM 1536 O O . PHE A 1 199 ? 19.654 -12.034 -27.144 1.00 91.25 199 PHE A O 1
ATOM 1543 N N . VAL A 1 200 ? 18.049 -10.475 -26.840 1.00 89.88 200 VAL A N 1
ATOM 1544 C CA . VAL A 1 200 ? 16.906 -11.320 -27.195 1.00 89.88 200 VAL A CA 1
ATOM 1545 C C . VAL A 1 200 ? 16.103 -10.672 -28.312 1.00 89.88 200 VAL A C 1
ATOM 1547 O O . VAL A 1 200 ? 15.981 -9.448 -28.381 1.00 89.88 200 VAL A O 1
ATOM 1550 N N . GLU A 1 201 ? 15.562 -11.500 -29.197 1.00 88.44 201 GLU A N 1
ATOM 1551 C CA . GLU A 1 201 ? 14.761 -11.025 -30.320 1.00 88.44 201 GLU A CA 1
ATOM 1552 C C . GLU A 1 201 ? 13.417 -10.493 -29.808 1.00 88.44 201 GLU A C 1
ATOM 1554 O O . GLU A 1 201 ? 12.647 -11.230 -29.190 1.00 88.44 201 GLU A O 1
ATOM 1559 N N . SER A 1 202 ? 13.130 -9.211 -30.043 1.00 77.88 202 SER A N 1
ATOM 1560 C CA . SER A 1 202 ? 11.856 -8.601 -29.632 1.00 77.88 202 SER A CA 1
ATOM 1561 C C . SER A 1 202 ? 10.760 -8.719 -30.693 1.00 77.88 202 SER A C 1
ATOM 1563 O O . SER A 1 202 ? 9.587 -8.498 -30.381 1.00 77.88 202 SER A O 1
ATOM 1565 N N . GLY A 1 203 ? 11.131 -8.982 -31.953 1.00 70.56 203 GLY A N 1
ATOM 1566 C CA . GLY A 1 203 ? 10.215 -8.976 -33.099 1.00 70.56 203 GLY A CA 1
ATOM 1567 C C . GLY A 1 203 ? 9.528 -7.626 -33.344 1.00 70.56 203 GLY A C 1
ATOM 1568 O O . GLY A 1 203 ? 8.530 -7.562 -34.063 1.00 70.56 203 GLY A O 1
ATOM 1569 N N . THR A 1 204 ? 10.003 -6.555 -32.697 1.00 69.56 204 THR A N 1
ATOM 1570 C CA . THR A 1 204 ? 9.397 -5.224 -32.751 1.00 69.56 204 THR A CA 1
ATOM 1571 C C . THR A 1 204 ? 10.409 -4.213 -33.292 1.00 69.56 204 THR A C 1
ATOM 1573 O O . THR A 1 204 ? 11.190 -3.663 -32.510 1.00 69.56 204 THR A O 1
ATOM 1576 N N . PRO A 1 205 ? 10.379 -3.923 -34.606 1.00 70.88 205 PRO A N 1
ATOM 1577 C CA . PRO A 1 205 ? 11.262 -2.940 -35.224 1.00 70.88 205 PRO A CA 1
ATOM 1578 C C . PRO A 1 205 ? 11.147 -1.556 -34.576 1.00 70.88 205 PRO A C 1
ATOM 1580 O O . PRO A 1 205 ? 10.065 -1.133 -34.151 1.00 70.88 205 PRO A O 1
ATOM 1583 N N . GLY A 1 206 ? 12.262 -0.832 -34.527 1.00 72.94 206 GLY A N 1
ATOM 1584 C CA . GLY A 1 206 ? 12.313 0.546 -34.056 1.00 72.94 206 GLY A CA 1
ATOM 1585 C C . GLY A 1 206 ? 12.286 0.712 -32.540 1.00 72.94 206 GLY A C 1
ATOM 1586 O O . GLY A 1 206 ? 12.074 1.831 -32.059 1.00 72.94 206 GLY A O 1
ATOM 1587 N N . LYS A 1 207 ? 12.438 -0.379 -31.780 1.00 76.06 207 LYS A N 1
ATOM 1588 C CA . LYS A 1 207 ? 12.380 -0.371 -30.316 1.00 76.06 207 LYS A CA 1
ATOM 1589 C C . LYS A 1 207 ? 13.517 -1.166 -29.705 1.00 76.06 207 LYS A C 1
ATOM 1591 O O . LYS A 1 207 ? 13.838 -2.263 -30.152 1.00 76.06 207 LYS A O 1
ATOM 1596 N N . LEU A 1 208 ? 14.039 -0.633 -28.609 1.00 81.38 208 LEU A N 1
ATOM 1597 C CA . LEU A 1 208 ? 14.954 -1.333 -27.726 1.00 81.38 208 LEU A CA 1
ATOM 1598 C C . LEU A 1 208 ? 14.371 -1.347 -26.317 1.00 81.38 208 LEU A C 1
ATOM 1600 O O . LEU A 1 208 ? 14.059 -0.311 -25.733 1.00 81.38 208 LEU A O 1
ATOM 1604 N N . ILE A 1 209 ? 14.234 -2.538 -25.753 1.00 80.12 209 ILE A N 1
ATOM 1605 C CA . ILE A 1 209 ? 13.710 -2.742 -24.406 1.00 80.12 209 ILE A CA 1
ATOM 1606 C C . ILE A 1 209 ? 14.852 -3.224 -23.523 1.00 80.12 209 ILE A C 1
ATOM 1608 O O . ILE A 1 209 ? 15.443 -4.256 -23.814 1.00 80.12 209 ILE A O 1
ATOM 1612 N N . CYS A 1 210 ? 15.160 -2.500 -22.447 1.00 81.12 210 CYS A N 1
ATOM 1613 C CA . CYS A 1 210 ? 16.100 -2.979 -21.438 1.00 81.12 210 CYS A CA 1
ATOM 1614 C C . CYS A 1 210 ? 15.335 -3.370 -20.179 1.00 81.12 210 CYS A C 1
ATOM 1616 O O . CYS A 1 210 ? 14.682 -2.543 -19.526 1.00 81.12 210 CYS A O 1
ATOM 1618 N N . PHE A 1 211 ? 15.434 -4.646 -19.843 1.00 81.00 211 PHE A N 1
ATOM 1619 C CA . PHE A 1 211 ? 14.856 -5.236 -18.652 1.00 81.00 211 PHE A CA 1
ATOM 1620 C C . PHE A 1 211 ? 15.977 -5.766 -17.769 1.00 81.00 211 PHE A C 1
ATOM 1622 O O . PHE A 1 211 ? 16.889 -6.420 -18.264 1.00 81.00 211 PHE A O 1
ATOM 1629 N N . THR A 1 212 ? 15.888 -5.507 -16.469 1.00 76.31 212 THR A N 1
ATOM 1630 C CA . THR A 1 212 ? 16.825 -6.070 -15.506 1.00 76.31 212 THR A CA 1
ATOM 1631 C C . THR A 1 212 ? 16.046 -6.695 -14.364 1.00 76.31 212 THR A C 1
ATOM 1633 O O . THR A 1 212 ? 15.201 -6.040 -13.755 1.00 76.31 212 THR A O 1
ATOM 1636 N N . GLU A 1 213 ? 16.352 -7.951 -14.073 1.00 73.56 213 GLU A N 1
ATOM 1637 C CA . GLU A 1 213 ? 15.873 -8.663 -12.899 1.00 73.56 213 GLU A CA 1
ATOM 1638 C C . GLU A 1 213 ? 16.957 -8.668 -11.822 1.00 73.56 213 GLU A C 1
ATOM 1640 O O . GLU A 1 213 ? 18.142 -8.875 -12.108 1.00 73.56 213 GLU A O 1
ATOM 1645 N N . LEU A 1 214 ? 16.529 -8.439 -10.583 1.00 71.06 214 LEU A N 1
ATOM 1646 C CA . LEU A 1 214 ? 17.362 -8.470 -9.391 1.00 71.06 214 LEU A CA 1
ATOM 1647 C C . LEU A 1 214 ? 16.773 -9.478 -8.406 1.00 71.06 214 LEU A C 1
ATOM 1649 O O . LEU A 1 214 ? 15.637 -9.316 -7.963 1.00 71.06 214 LEU A O 1
ATOM 1653 N N . SER A 1 215 ? 17.558 -10.489 -8.036 1.00 66.50 215 SER A N 1
ATOM 1654 C CA . SER A 1 215 ? 17.150 -11.527 -7.083 1.00 66.50 215 SER A CA 1
ATOM 1655 C C . SER A 1 215 ? 18.061 -11.571 -5.849 1.00 66.50 215 SER A C 1
ATOM 1657 O O . SER A 1 215 ? 19.221 -11.159 -5.880 1.00 66.50 215 SER A O 1
ATOM 1659 N N . GLY A 1 216 ? 17.532 -12.060 -4.722 1.00 61.69 216 GLY A N 1
ATOM 1660 C CA . GLY A 1 216 ? 18.326 -12.290 -3.507 1.00 61.69 216 GLY A CA 1
ATOM 1661 C C . GLY A 1 216 ? 18.792 -11.020 -2.785 1.00 61.69 216 GLY A C 1
ATOM 1662 O O . GLY A 1 216 ? 19.834 -11.047 -2.126 1.00 61.69 216 GLY A O 1
ATOM 1663 N N . PHE A 1 217 ? 18.057 -9.913 -2.920 1.00 63.28 217 PHE A N 1
ATOM 1664 C CA . PHE A 1 217 ? 18.338 -8.657 -2.222 1.00 63.28 217 PHE A CA 1
ATOM 1665 C C . PHE A 1 217 ? 17.559 -8.571 -0.902 1.00 63.28 217 PHE A C 1
ATOM 1667 O O . PHE A 1 217 ? 16.349 -8.814 -0.904 1.00 63.28 217 PHE A O 1
ATOM 1674 N N . PRO A 1 218 ? 18.194 -8.210 0.228 1.00 60.91 218 PRO A N 1
ATOM 1675 C CA . PRO A 1 218 ? 17.455 -7.966 1.456 1.00 60.91 218 PRO A CA 1
ATOM 1676 C C . PRO A 1 218 ? 16.600 -6.706 1.275 1.00 60.91 218 PRO A C 1
ATOM 1678 O O . PRO A 1 218 ? 17.105 -5.662 0.863 1.00 60.91 218 PRO A O 1
ATOM 1681 N N . LEU A 1 219 ? 15.309 -6.795 1.611 1.00 58.94 219 LEU A N 1
ATOM 1682 C CA . LEU A 1 219 ? 14.365 -5.672 1.528 1.00 58.94 219 LEU A CA 1
ATOM 1683 C C . LEU A 1 219 ? 14.908 -4.360 2.145 1.00 58.94 219 LEU A C 1
ATOM 1685 O O . LEU A 1 219 ? 14.750 -3.321 1.506 1.00 58.94 219 LEU A O 1
ATOM 1689 N N . PRO A 1 220 ? 15.627 -4.374 3.292 1.00 60.31 220 PRO A N 1
ATOM 1690 C CA . PRO A 1 220 ? 16.237 -3.166 3.857 1.00 60.31 220 PRO A CA 1
ATOM 1691 C C . PRO A 1 220 ? 17.264 -2.443 2.970 1.00 60.31 220 PRO A C 1
ATOM 1693 O O . PRO A 1 220 ? 17.516 -1.259 3.165 1.00 60.31 220 PRO A O 1
ATOM 1696 N N . ALA A 1 221 ? 17.880 -3.119 1.997 1.00 60.59 221 ALA A N 1
ATOM 1697 C CA . ALA A 1 221 ? 18.834 -2.484 1.085 1.00 60.59 221 ALA A CA 1
ATOM 1698 C C . ALA A 1 221 ? 18.145 -1.727 -0.068 1.00 60.59 221 ALA A C 1
ATOM 1700 O O . ALA A 1 221 ? 18.785 -0.924 -0.743 1.00 60.59 221 ALA A O 1
ATOM 1701 N N . LEU A 1 222 ? 16.838 -1.944 -0.271 1.00 59.06 222 LEU A N 1
ATOM 1702 C CA . LEU A 1 222 ? 16.005 -1.201 -1.226 1.00 59.06 222 LEU A CA 1
ATOM 1703 C C . LEU A 1 222 ? 15.361 0.048 -0.604 1.00 59.06 222 LEU A C 1
ATOM 1705 O O . LEU A 1 222 ? 14.836 0.896 -1.323 1.00 59.06 222 LEU A O 1
ATOM 1709 N N . THR A 1 223 ? 15.453 0.196 0.720 1.00 56.91 223 THR A N 1
ATOM 1710 C CA . THR A 1 223 ? 14.937 1.329 1.503 1.00 56.91 223 THR A CA 1
ATOM 1711 C C . THR A 1 223 ? 15.331 2.715 0.974 1.00 56.91 223 THR A C 1
ATOM 1713 O O . THR A 1 223 ? 14.480 3.604 1.005 1.00 56.91 223 THR A O 1
ATOM 1716 N N . PRO A 1 224 ? 16.549 2.950 0.442 1.00 56.94 224 PRO A N 1
ATOM 1717 C CA . PRO A 1 224 ? 16.906 4.257 -0.088 1.00 56.94 224 PRO A CA 1
ATOM 1718 C C . PRO A 1 224 ? 16.407 4.531 -1.518 1.00 56.94 224 PRO A C 1
ATOM 1720 O O . PRO A 1 224 ? 16.859 5.516 -2.086 1.00 56.94 224 PRO A O 1
ATOM 1723 N N . LEU A 1 225 ? 15.490 3.737 -2.105 1.00 61.81 225 LEU A N 1
ATOM 1724 C CA . LEU A 1 225 ? 14.775 4.077 -3.353 1.00 61.81 225 LEU A CA 1
ATOM 1725 C C . LEU A 1 225 ? 13.610 5.044 -3.062 1.00 61.81 225 LEU A C 1
ATOM 1727 O O . LEU A 1 225 ? 12.450 4.619 -3.004 1.00 61.81 225 LEU A O 1
ATOM 1731 N N . PRO A 1 226 ? 13.851 6.359 -2.923 1.00 55.47 226 PRO A N 1
ATOM 1732 C CA . PRO A 1 226 ? 12.860 7.275 -2.360 1.00 55.47 226 PRO A CA 1
ATOM 1733 C C . PRO A 1 226 ? 11.693 7.495 -3.336 1.00 55.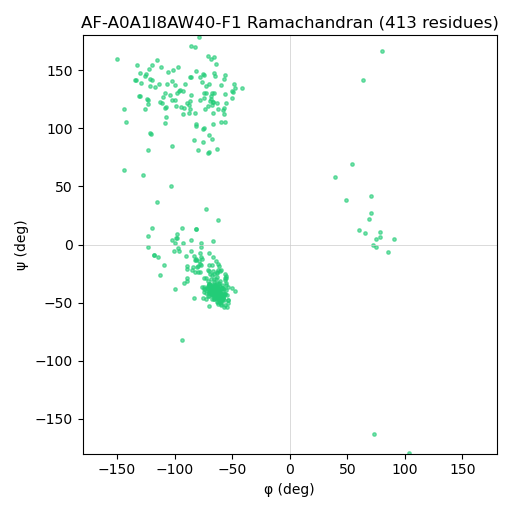47 226 PRO A C 1
ATOM 1735 O O . PRO A 1 226 ? 10.587 7.862 -2.949 1.00 55.47 226 PRO A O 1
ATOM 1738 N N . THR A 1 227 ? 11.937 7.246 -4.623 1.00 59.03 227 THR A N 1
ATOM 1739 C CA . THR A 1 227 ? 11.006 7.453 -5.724 1.00 59.03 227 THR A CA 1
ATOM 1740 C C . THR A 1 227 ? 10.331 6.167 -6.182 1.00 59.03 227 THR A C 1
ATOM 1742 O O . THR A 1 227 ? 9.441 6.269 -7.021 1.00 59.03 227 THR A O 1
ATOM 1745 N N . TYR A 1 228 ? 10.690 4.979 -5.662 1.00 66.50 228 TYR A N 1
ATOM 1746 C CA . TYR A 1 228 ? 10.064 3.717 -6.087 1.00 66.50 228 TYR A CA 1
ATOM 1747 C C . TYR A 1 228 ? 8.551 3.778 -5.889 1.00 66.50 228 TYR A C 1
ATOM 1749 O O . TYR A 1 228 ? 7.801 3.625 -6.847 1.00 66.50 228 TYR A O 1
ATOM 1757 N N . LEU A 1 229 ? 8.103 4.100 -4.671 1.00 65.62 229 LEU A N 1
ATOM 1758 C CA . LEU A 1 229 ? 6.679 4.126 -4.349 1.00 65.62 229 LEU A CA 1
ATOM 1759 C C . LEU A 1 229 ? 5.929 5.196 -5.148 1.00 65.62 229 LEU A C 1
ATOM 1761 O O . LEU A 1 229 ? 4.833 4.942 -5.641 1.00 65.62 229 LEU A O 1
ATOM 1765 N N . ALA A 1 230 ? 6.519 6.383 -5.300 1.00 64.12 230 ALA A N 1
ATOM 1766 C CA . ALA A 1 230 ? 5.925 7.464 -6.080 1.00 64.12 230 ALA A CA 1
ATOM 1767 C C . ALA A 1 230 ? 5.824 7.104 -7.574 1.00 64.12 230 ALA A C 1
ATOM 1769 O O . ALA A 1 230 ? 4.791 7.348 -8.194 1.00 64.12 230 ALA A O 1
ATOM 1770 N N . SER A 1 231 ? 6.864 6.478 -8.133 1.00 62.94 231 SER A N 1
ATOM 1771 C CA . SER A 1 231 ? 6.899 6.037 -9.532 1.00 62.94 231 SER A CA 1
ATOM 1772 C C . SER A 1 231 ? 5.908 4.907 -9.771 1.00 62.94 231 SER A C 1
ATOM 1774 O O . SER A 1 231 ? 5.105 4.999 -10.687 1.00 62.94 231 SER A O 1
ATOM 1776 N N . TYR A 1 232 ? 5.897 3.901 -8.897 1.00 68.62 232 TYR A N 1
ATOM 1777 C CA . TYR A 1 232 ? 4.945 2.798 -8.935 1.00 68.62 232 TYR A CA 1
ATOM 1778 C C . TYR A 1 232 ? 3.498 3.304 -8.853 1.00 68.62 232 TYR A C 1
ATOM 1780 O O . TYR A 1 232 ? 2.662 2.892 -9.650 1.00 68.62 232 TYR A O 1
ATOM 1788 N N . ARG A 1 233 ? 3.197 4.243 -7.942 1.00 69.75 233 ARG A N 1
ATOM 1789 C CA . ARG A 1 233 ? 1.858 4.846 -7.829 1.00 69.75 233 ARG A CA 1
ATOM 1790 C C . ARG A 1 233 ? 1.472 5.578 -9.113 1.00 69.75 233 ARG A C 1
ATOM 1792 O O . ARG A 1 233 ? 0.389 5.330 -9.632 1.00 69.75 233 ARG A O 1
ATOM 1799 N N . LYS A 1 234 ? 2.368 6.411 -9.651 1.00 65.62 234 LYS A N 1
ATOM 1800 C CA . LYS A 1 234 ? 2.151 7.132 -10.916 1.00 65.62 234 LYS A CA 1
ATOM 1801 C C . LYS A 1 234 ? 1.960 6.182 -12.102 1.00 65.62 234 LYS A C 1
ATOM 1803 O O . LYS A 1 234 ? 1.145 6.436 -12.975 1.00 65.62 234 LYS A O 1
ATOM 1808 N N . GLU A 1 235 ? 2.702 5.087 -12.152 1.00 60.75 235 GLU A N 1
ATOM 1809 C CA . GLU A 1 235 ? 2.603 4.118 -13.241 1.00 60.75 235 GLU A CA 1
ATOM 1810 C C . GLU A 1 235 ? 1.325 3.274 -13.109 1.00 60.75 235 GLU A C 1
ATOM 1812 O O . GLU A 1 235 ? 0.639 3.053 -14.101 1.00 60.75 235 GLU A O 1
ATOM 1817 N N . SER A 1 236 ? 0.919 2.928 -11.879 1.00 64.31 236 SER A N 1
ATOM 1818 C CA . SER A 1 236 ? -0.326 2.199 -11.590 1.00 64.31 236 SER A CA 1
ATOM 1819 C C . SER A 1 236 ? -1.601 2.949 -11.980 1.00 64.31 236 SER A C 1
ATOM 1821 O O . SER A 1 236 ? -2.629 2.313 -12.200 1.00 64.31 236 SER A O 1
ATOM 1823 N N . THR A 1 237 ? -1.545 4.283 -12.075 1.00 63.72 237 THR A N 1
ATOM 1824 C CA . THR A 1 237 ? -2.672 5.092 -12.566 1.00 63.72 237 THR A CA 1
ATOM 1825 C C . THR A 1 237 ? -2.778 5.083 -14.086 1.00 63.72 237 THR A C 1
ATOM 1827 O O . THR A 1 237 ? -3.853 5.335 -14.614 1.00 63.72 237 THR A O 1
ATOM 1830 N N . THR A 1 238 ? -1.678 4.805 -14.789 1.00 54.53 238 THR A N 1
ATOM 1831 C CA . THR A 1 238 ? -1.611 4.858 -16.256 1.00 54.53 238 THR A CA 1
ATOM 1832 C C . THR A 1 238 ? -1.741 3.477 -16.884 1.00 54.53 238 THR A C 1
ATOM 1834 O O . THR A 1 238 ? -2.367 3.329 -17.929 1.00 54.53 238 THR A O 1
ATOM 1837 N N . ILE A 1 239 ? -1.152 2.455 -16.262 1.00 51.38 239 ILE A N 1
ATOM 1838 C CA . ILE A 1 239 ? -1.200 1.078 -16.742 1.00 51.38 239 ILE A CA 1
ATOM 1839 C C . ILE A 1 239 ? -1.511 0.114 -15.591 1.00 51.38 239 ILE A C 1
ATOM 1841 O O . ILE A 1 239 ? -1.001 0.283 -14.479 1.00 51.38 239 ILE A O 1
ATOM 1845 N N . PRO A 1 240 ? -2.324 -0.929 -15.830 1.00 54.00 240 PRO A N 1
ATOM 1846 C CA . PRO A 1 240 ? -2.583 -1.945 -14.822 1.00 54.00 240 PRO A CA 1
ATOM 1847 C C . PRO A 1 240 ? -1.297 -2.733 -14.542 1.00 54.00 240 PRO A C 1
ATOM 1849 O O . PRO A 1 240 ? -0.891 -3.592 -15.321 1.00 54.00 240 PRO A O 1
ATOM 1852 N N . LEU A 1 241 ? -0.656 -2.436 -13.408 1.00 60.25 241 LEU A N 1
ATOM 1853 C CA . LEU A 1 241 ? 0.564 -3.121 -12.955 1.00 60.25 241 LEU A CA 1
ATOM 1854 C C . LEU A 1 241 ? 0.300 -4.513 -12.364 1.00 60.25 241 LEU A C 1
ATOM 1856 O O . LEU A 1 241 ? 1.236 -5.278 -12.147 1.00 60.25 241 LEU A O 1
ATOM 1860 N N . HIS A 1 242 ? -0.966 -4.840 -12.098 1.00 61.81 242 HIS A N 1
ATOM 1861 C CA . HIS A 1 242 ? -1.387 -6.094 -11.479 1.00 61.81 242 HIS A CA 1
ATOM 1862 C C . HIS A 1 242 ? -2.487 -6.749 -12.291 1.00 61.81 242 HIS A C 1
ATOM 1864 O O . HIS A 1 242 ? -3.431 -6.091 -12.719 1.00 61.81 242 HIS A O 1
ATOM 1870 N N . SER A 1 243 ? -2.407 -8.068 -12.425 1.00 56.69 243 SER A N 1
ATOM 1871 C CA . SER A 1 243 ? -3.475 -8.891 -12.999 1.00 56.69 243 SER A CA 1
ATOM 1872 C C . SER A 1 243 ? -4.570 -9.244 -11.982 1.00 56.69 243 SER A C 1
ATOM 1874 O O . SER A 1 243 ? -5.643 -9.712 -12.362 1.00 56.69 243 SER A O 1
ATOM 1876 N N . HIS A 1 244 ? -4.327 -9.027 -10.685 1.00 64.81 244 HIS A N 1
ATOM 1877 C CA . HIS A 1 244 ? -5.262 -9.376 -9.616 1.00 64.81 244 HIS A CA 1
ATOM 1878 C C . HIS A 1 244 ? -6.209 -8.218 -9.269 1.00 64.81 244 HIS A C 1
ATOM 1880 O O . HIS A 1 244 ? -5.788 -7.072 -9.121 1.00 64.81 244 HIS A O 1
ATOM 1886 N N . LYS A 1 245 ? -7.494 -8.535 -9.050 1.00 65.88 245 LYS A N 1
ATOM 1887 C CA . LYS A 1 245 ? -8.555 -7.546 -8.769 1.00 65.88 245 LYS A CA 1
ATOM 1888 C C . LYS A 1 245 ? -8.342 -6.766 -7.466 1.00 65.88 245 LYS A C 1
ATOM 1890 O O . LYS A 1 245 ? -8.736 -5.608 -7.372 1.00 65.88 245 LYS A O 1
ATOM 1895 N N . ARG A 1 246 ? -7.744 -7.396 -6.449 1.00 64.75 246 ARG A N 1
ATOM 1896 C CA . ARG A 1 246 ? -7.406 -6.750 -5.169 1.00 64.75 246 ARG A CA 1
ATOM 1897 C C . ARG A 1 246 ? -5.923 -6.438 -5.132 1.00 64.75 246 ARG A C 1
ATOM 1899 O O . ARG A 1 246 ? -5.133 -7.228 -4.621 1.00 64.75 246 ARG A O 1
ATOM 1906 N N . ILE A 1 247 ? -5.562 -5.291 -5.694 1.00 67.31 247 ILE A N 1
ATOM 1907 C CA . ILE A 1 247 ? -4.174 -4.813 -5.713 1.00 67.31 247 ILE A CA 1
ATOM 1908 C C . ILE A 1 247 ? -3.629 -4.537 -4.302 1.00 67.31 247 ILE A C 1
ATOM 1910 O O . ILE A 1 247 ? -2.429 -4.633 -4.073 1.00 67.31 247 ILE A O 1
ATOM 1914 N N . SER A 1 248 ? -4.516 -4.265 -3.339 1.00 67.50 248 SER A N 1
ATOM 1915 C CA . SER A 1 248 ? -4.204 -4.052 -1.920 1.00 67.50 248 SER A CA 1
ATOM 1916 C C . SER A 1 248 ? -3.583 -5.274 -1.237 1.00 67.50 248 SER A C 1
ATOM 1918 O O . SER A 1 248 ? -2.979 -5.139 -0.180 1.00 67.50 248 SER A O 1
ATOM 1920 N N . GLN A 1 249 ? -3.686 -6.471 -1.820 1.00 69.50 249 GLN A N 1
ATOM 1921 C CA . GLN A 1 249 ? -3.077 -7.680 -1.257 1.00 69.50 249 GLN A CA 1
ATOM 1922 C C . GLN A 1 249 ? -1.574 -7.791 -1.544 1.00 69.50 249 GLN A C 1
ATOM 1924 O O . GLN A 1 249 ? -0.878 -8.527 -0.845 1.00 69.50 249 GLN A O 1
ATOM 1929 N N . PHE A 1 250 ? -1.053 -7.057 -2.531 1.00 67.31 250 PHE A N 1
ATOM 1930 C CA . PHE A 1 250 ? 0.376 -7.073 -2.830 1.00 67.31 250 PHE A CA 1
ATOM 1931 C C . PHE A 1 250 ? 1.122 -6.153 -1.875 1.00 67.31 250 PHE A C 1
ATOM 1933 O O . PHE A 1 250 ? 1.105 -4.930 -2.020 1.00 67.31 250 PHE A O 1
ATOM 1940 N N . VAL A 1 251 ? 1.799 -6.765 -0.905 1.00 65.31 251 VAL A N 1
ATOM 1941 C CA . VAL A 1 251 ? 2.664 -6.054 0.035 1.00 65.31 251 VAL A CA 1
ATOM 1942 C C . VAL A 1 251 ? 3.797 -5.400 -0.744 1.00 65.31 251 VAL A C 1
ATOM 1944 O O . VAL A 1 251 ? 4.619 -6.076 -1.363 1.00 65.31 251 VAL A O 1
ATOM 1947 N N . GLN A 1 252 ? 3.835 -4.072 -0.713 1.00 66.88 252 GLN A N 1
ATOM 1948 C CA . GLN A 1 252 ? 4.929 -3.329 -1.317 1.00 66.88 252 GLN A CA 1
ATOM 1949 C C . GLN A 1 252 ? 6.194 -3.489 -0.461 1.00 66.88 252 GLN A C 1
ATOM 1951 O O . GLN A 1 252 ? 6.107 -3.387 0.766 1.00 66.88 252 GLN A O 1
ATOM 1956 N N . PRO A 1 253 ? 7.367 -3.722 -1.078 1.00 58.00 253 PRO A N 1
ATOM 1957 C CA . PRO A 1 253 ? 8.639 -3.853 -0.375 1.00 58.00 253 PRO A CA 1
ATOM 1958 C C . PRO A 1 253 ? 9.087 -2.488 0.169 1.00 58.00 253 PRO A C 1
ATOM 1960 O O . PRO A 1 253 ? 9.910 -1.804 -0.431 1.00 58.00 253 PRO A O 1
ATOM 1963 N N 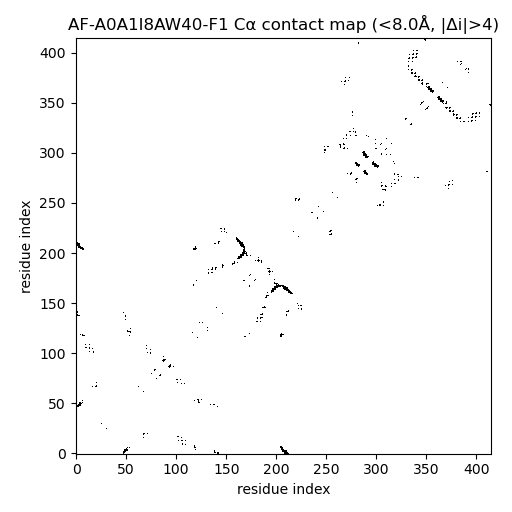. ILE A 1 254 ? 8.501 -2.057 1.287 1.00 61.47 254 ILE A N 1
ATOM 1964 C CA . ILE A 1 254 ? 8.761 -0.758 1.912 1.00 61.47 254 ILE A CA 1
ATOM 1965 C C . ILE A 1 254 ? 9.198 -0.998 3.352 1.00 61.47 254 ILE A C 1
ATOM 1967 O O . ILE A 1 254 ? 8.489 -1.631 4.133 1.00 61.47 254 ILE A O 1
ATOM 1971 N N . GLN A 1 255 ? 10.355 -0.454 3.718 1.00 62.16 255 GLN A N 1
ATOM 1972 C CA . GLN A 1 255 ? 10.728 -0.302 5.116 1.00 62.16 255 GLN A CA 1
ATOM 1973 C C . GLN A 1 255 ? 10.279 1.083 5.581 1.00 62.16 255 GLN A C 1
ATOM 1975 O O . GLN A 1 255 ? 10.802 2.097 5.124 1.00 62.16 255 GLN A O 1
ATOM 1980 N N . PHE A 1 256 ? 9.295 1.127 6.474 1.00 67.50 256 PHE A N 1
ATOM 1981 C CA . PHE A 1 256 ? 8.826 2.386 7.039 1.00 67.50 256 PHE A CA 1
ATOM 1982 C C . PHE A 1 256 ? 9.823 2.939 8.062 1.00 67.50 256 PHE A C 1
ATOM 1984 O O . PHE A 1 256 ? 10.460 2.187 8.806 1.00 67.50 256 PHE A O 1
ATOM 1991 N N . THR A 1 257 ? 9.943 4.266 8.126 1.00 74.12 257 THR A N 1
ATOM 1992 C CA . THR A 1 257 ? 10.607 4.931 9.254 1.00 74.12 257 THR A CA 1
ATOM 1993 C C . THR A 1 257 ? 9.795 4.720 10.533 1.00 74.12 257 THR A C 1
ATOM 1995 O O . THR A 1 257 ? 8.603 4.411 10.483 1.00 74.12 257 THR A O 1
ATOM 1998 N N . GLN A 1 258 ? 10.410 4.909 11.703 1.00 79.38 258 GLN A N 1
ATOM 1999 C CA . GLN A 1 258 ? 9.689 4.811 12.977 1.00 79.38 258 GLN A CA 1
ATOM 2000 C C . GLN A 1 258 ? 8.492 5.777 13.038 1.00 79.38 258 GLN A C 1
ATOM 2002 O O . GLN A 1 258 ? 7.428 5.404 13.528 1.00 79.38 258 GLN A O 1
ATOM 2007 N N . GLU A 1 259 ? 8.646 6.984 12.487 1.00 82.75 259 GLU A N 1
ATOM 2008 C CA . GLU A 1 259 ? 7.571 7.976 12.414 1.00 82.75 259 GLU A CA 1
ATOM 2009 C C . GLU A 1 259 ? 6.443 7.526 11.482 1.00 82.75 259 GLU A C 1
ATOM 2011 O O . GLU A 1 259 ? 5.271 7.622 11.831 1.00 82.75 259 GLU A O 1
ATOM 2016 N N . GLN A 1 260 ? 6.778 6.944 10.329 1.00 81.19 260 GLN A N 1
ATOM 2017 C CA . GLN A 1 260 ? 5.777 6.367 9.435 1.00 81.19 260 GLN A CA 1
ATOM 2018 C C . GLN A 1 260 ? 5.036 5.208 10.108 1.00 81.19 260 GLN A C 1
ATOM 2020 O O . GLN A 1 260 ? 3.812 5.176 10.062 1.00 81.19 260 GLN A O 1
ATOM 2025 N N . TYR A 1 261 ? 5.739 4.299 10.794 1.00 81.81 261 TYR A N 1
ATOM 2026 C CA . TYR A 1 261 ? 5.103 3.232 11.577 1.00 81.81 261 TYR A CA 1
ATOM 2027 C C . TYR A 1 261 ? 4.140 3.781 12.629 1.00 81.81 261 TYR A C 1
ATOM 2029 O O . TYR A 1 261 ? 3.039 3.253 12.787 1.00 81.81 261 TYR A O 1
ATOM 2037 N N . ARG A 1 262 ? 4.536 4.846 13.332 1.00 87.12 262 ARG A N 1
ATOM 2038 C CA . ARG A 1 262 ? 3.668 5.529 14.291 1.00 87.12 262 ARG A CA 1
ATOM 2039 C C . ARG A 1 262 ? 2.437 6.105 13.597 1.00 87.12 262 ARG A C 1
ATOM 2041 O O . ARG A 1 262 ? 1.328 5.900 14.077 1.00 87.12 262 ARG A O 1
ATOM 2048 N N . GLN A 1 263 ? 2.614 6.754 12.451 1.00 87.44 263 GLN A N 1
ATOM 2049 C CA . GLN A 1 263 ? 1.510 7.313 11.684 1.00 87.44 263 GLN A CA 1
ATOM 2050 C C . GLN A 1 263 ? 0.527 6.232 11.212 1.00 87.44 263 GLN A C 1
ATOM 2052 O O . GLN A 1 263 ? -0.679 6.398 1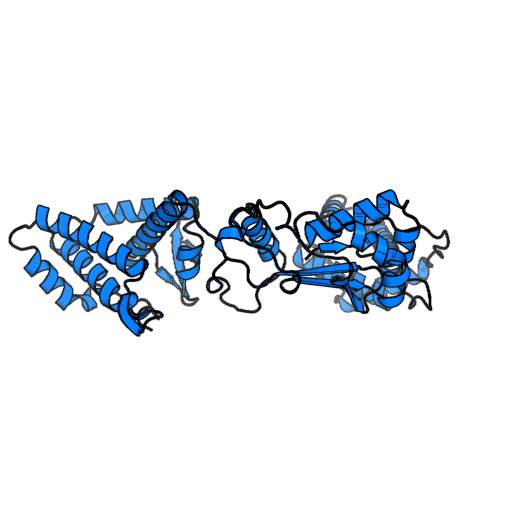1.371 1.00 87.44 263 GLN A O 1
ATOM 2057 N N . PHE A 1 264 ? 1.022 5.092 10.719 1.00 85.75 264 PHE A N 1
ATOM 2058 C CA . PHE A 1 264 ? 0.180 3.944 10.367 1.00 85.75 264 PHE A CA 1
ATOM 2059 C C . PHE A 1 264 ? -0.558 3.367 11.574 1.00 85.75 264 PHE A C 1
ATOM 2061 O O . PHE A 1 264 ? -1.712 2.961 11.448 1.00 85.75 264 PHE A O 1
ATOM 2068 N N . ALA A 1 265 ? 0.087 3.327 12.743 1.00 89.75 265 ALA A N 1
ATOM 2069 C CA . ALA A 1 265 ? -0.554 2.914 13.987 1.00 89.75 265 ALA A CA 1
ATOM 2070 C C . ALA A 1 265 ? -1.724 3.829 14.357 1.00 89.75 265 ALA A C 1
ATOM 2072 O O . ALA A 1 265 ? -2.807 3.325 14.653 1.00 89.75 265 ALA A O 1
ATOM 2073 N N . GLU A 1 266 ? -1.536 5.145 14.275 1.00 92.81 266 GLU A N 1
ATOM 2074 C CA . GLU A 1 266 ? -2.600 6.119 14.532 1.00 92.81 266 GLU A CA 1
ATOM 2075 C C . GLU A 1 266 ? -3.726 6.031 13.493 1.00 92.81 266 GLU A C 1
ATOM 2077 O O . GLU A 1 266 ? -4.899 6.010 13.860 1.00 92.81 266 GLU A O 1
ATOM 2082 N N . ASP A 1 267 ? -3.397 5.905 12.207 1.00 93.50 267 ASP A N 1
ATOM 2083 C CA . ASP A 1 267 ? -4.392 5.801 11.133 1.00 93.50 267 ASP A CA 1
ATOM 2084 C C . ASP A 1 267 ? -5.213 4.517 11.253 1.00 93.50 267 ASP A C 1
ATOM 2086 O O . ASP A 1 267 ? -6.437 4.529 11.114 1.00 93.50 267 ASP A O 1
ATOM 2090 N N . PHE A 1 268 ? -4.555 3.397 11.557 1.00 93.38 268 PHE A N 1
ATOM 2091 C CA . PHE A 1 268 ? -5.239 2.126 11.746 1.00 93.38 268 PHE A CA 1
ATOM 2092 C C . PHE A 1 268 ? -6.074 2.114 13.033 1.00 93.38 268 PHE A C 1
ATOM 2094 O O . PHE A 1 268 ? -7.170 1.551 13.050 1.00 93.38 268 PHE A O 1
ATOM 2101 N N . LYS A 1 269 ? -5.603 2.772 14.101 1.00 95.25 269 LYS A N 1
ATOM 2102 C CA . LYS A 1 269 ? -6.388 3.004 15.321 1.00 95.25 269 LYS A CA 1
ATOM 2103 C C . LYS A 1 269 ? -7.640 3.822 15.016 1.00 95.25 269 LYS A C 1
ATOM 2105 O O . LYS A 1 269 ? -8.725 3.433 15.448 1.00 95.25 269 LYS A O 1
ATOM 2110 N N . LEU A 1 270 ? -7.504 4.906 14.253 1.00 95.62 270 LEU A N 1
ATOM 2111 C CA . LEU A 1 270 ? -8.618 5.750 13.825 1.00 95.62 270 LEU A CA 1
ATOM 2112 C C . LEU A 1 270 ? -9.628 4.954 12.992 1.00 95.62 270 LEU A C 1
ATOM 2114 O O . LEU A 1 270 ? -10.817 4.980 13.299 1.00 95.62 270 LEU A O 1
ATOM 2118 N N . TYR A 1 271 ? -9.156 4.190 12.004 1.00 95.38 271 TYR A N 1
ATOM 2119 C CA . TYR A 1 271 ? -9.983 3.282 11.207 1.00 95.38 271 TYR A CA 1
ATOM 2120 C C . TYR A 1 271 ? -10.762 2.302 12.089 1.00 95.38 271 TYR A C 1
ATOM 2122 O O . TYR A 1 271 ? -11.987 2.226 11.995 1.00 95.38 271 TYR A O 1
ATOM 2130 N N . LEU A 1 272 ? -10.075 1.577 12.977 1.00 95.00 272 LEU A N 1
ATOM 2131 C CA . LEU A 1 272 ? -10.714 0.548 13.790 1.00 95.00 272 LEU A CA 1
ATOM 2132 C C . LEU A 1 272 ? -11.761 1.154 14.730 1.00 95.00 272 LEU A C 1
ATOM 2134 O O . LEU A 1 272 ? -12.851 0.609 14.893 1.00 95.00 272 LEU A O 1
ATOM 2138 N N . HIS A 1 273 ? -11.450 2.312 15.308 1.00 95.56 273 HIS A N 1
ATOM 2139 C CA . HIS A 1 273 ? -12.376 3.048 16.152 1.00 95.56 273 HIS A CA 1
ATOM 2140 C C . HIS A 1 273 ? -13.594 3.548 15.356 1.00 95.56 273 HIS A C 1
ATOM 2142 O O . HIS A 1 273 ? -14.725 3.421 15.822 1.00 95.56 273 HIS A O 1
ATOM 2148 N N . ALA A 1 274 ? -13.392 4.037 14.133 1.00 95.56 274 ALA A N 1
ATOM 2149 C CA . ALA A 1 274 ? -14.460 4.499 13.254 1.00 95.56 274 ALA A CA 1
ATOM 2150 C C . ALA A 1 274 ? -15.384 3.368 12.780 1.00 95.56 274 ALA A C 1
ATOM 2152 O O . ALA A 1 274 ? -16.594 3.577 12.692 1.00 95.56 274 ALA A O 1
ATOM 2153 N N . VAL A 1 275 ? -14.850 2.168 12.531 1.00 93.94 275 VAL A N 1
ATOM 2154 C CA . VAL A 1 275 ? -15.660 0.974 12.234 1.00 93.94 275 VAL A CA 1
ATOM 2155 C C . VAL A 1 275 ? -16.540 0.616 13.429 1.00 93.94 275 VAL A C 1
ATOM 2157 O O . VAL A 1 275 ? -17.749 0.470 13.280 1.00 93.94 275 VAL A O 1
ATOM 2160 N N . VAL A 1 276 ? -15.956 0.537 14.627 1.00 92.94 276 VAL A N 1
ATOM 2161 C CA . VAL A 1 276 ? -16.687 0.196 15.860 1.00 92.94 276 VAL A CA 1
ATOM 2162 C C . VAL A 1 276 ? -17.772 1.219 16.183 1.00 92.94 276 VAL A C 1
ATOM 2164 O O . VAL A 1 276 ? -18.878 0.853 16.566 1.00 92.94 276 VAL A O 1
ATOM 2167 N N . MET A 1 277 ? -17.475 2.502 15.994 1.00 92.31 277 MET A N 1
ATOM 2168 C CA . MET A 1 277 ? -18.425 3.586 16.236 1.00 92.31 277 MET A CA 1
ATOM 2169 C C . MET A 1 277 ? -19.464 3.733 15.122 1.00 92.31 277 MET A C 1
ATOM 2171 O O . MET A 1 277 ? -20.326 4.603 15.231 1.00 92.31 277 MET A O 1
ATOM 2175 N N . GLY A 1 278 ? -19.392 2.930 14.053 1.00 91.50 278 GLY A N 1
ATOM 2176 C CA . GLY A 1 278 ? -20.303 2.965 12.908 1.00 91.50 278 GLY A CA 1
ATOM 2177 C C . GLY A 1 278 ? -20.180 4.221 12.038 1.00 91.50 278 GLY A C 1
ATOM 2178 O O . GLY A 1 278 ? -21.153 4.599 11.379 1.00 91.50 278 GLY A O 1
ATOM 2179 N N . VAL A 1 279 ? -19.034 4.906 12.102 1.00 94.56 279 VAL A N 1
ATOM 2180 C CA . VAL A 1 279 ? -18.659 6.026 11.220 1.00 94.56 279 VAL A CA 1
ATOM 2181 C C . VAL A 1 279 ? -18.271 5.480 9.849 1.00 94.56 279 VAL A C 1
ATOM 2183 O O . VAL A 1 279 ? -18.755 5.970 8.834 1.00 94.56 279 VAL A O 1
ATOM 2186 N N . LEU A 1 280 ? -17.459 4.419 9.829 1.00 94.56 280 LEU A N 1
ATOM 2187 C CA . LEU A 1 280 ? -17.134 3.686 8.611 1.00 94.56 280 LEU A CA 1
ATOM 2188 C C . LEU A 1 280 ? -18.048 2.476 8.460 1.00 94.56 280 LEU A C 1
ATOM 2190 O O . LEU A 1 280 ? -18.212 1.689 9.395 1.00 94.56 280 LEU A O 1
ATOM 2194 N N . ARG A 1 281 ? -18.601 2.297 7.261 1.00 91.75 281 ARG A N 1
ATOM 2195 C CA . ARG A 1 281 ? -19.441 1.144 6.910 1.00 91.75 281 ARG A CA 1
ATOM 2196 C C . ARG A 1 281 ? -18.817 0.367 5.770 1.00 91.75 281 ARG A C 1
ATOM 2198 O O . ARG A 1 281 ? -18.255 0.960 4.859 1.00 91.75 281 ARG A O 1
ATOM 2205 N N . ARG A 1 282 ? -18.906 -0.961 5.821 1.00 90.94 282 ARG A N 1
ATOM 2206 C CA . ARG A 1 282 ? -18.405 -1.820 4.746 1.00 90.94 282 ARG A CA 1
ATOM 2207 C C . ARG A 1 282 ? -19.489 -2.001 3.686 1.00 90.94 282 ARG A C 1
ATOM 2209 O O . ARG A 1 282 ? -20.584 -2.455 4.007 1.00 90.94 282 ARG A O 1
ATOM 2216 N N . ASN A 1 283 ? -19.176 -1.664 2.444 1.00 88.31 283 ASN A N 1
ATOM 2217 C CA . ASN A 1 283 ? -20.068 -1.817 1.303 1.00 88.31 283 ASN A CA 1
ATOM 2218 C C . ASN A 1 283 ? -20.036 -3.260 0.740 1.00 88.31 283 ASN A C 1
ATOM 2220 O O . ASN A 1 283 ? -19.160 -4.055 1.108 1.00 88.31 283 ASN A O 1
ATOM 2224 N N . PRO A 1 284 ? -20.949 -3.623 -0.186 1.00 85.56 284 PRO A N 1
ATOM 2225 C CA . PRO A 1 284 ? -20.955 -4.945 -0.827 1.00 85.56 284 PRO A CA 1
ATOM 2226 C C . PRO A 1 284 ? -19.681 -5.266 -1.624 1.00 85.56 284 PRO A C 1
ATOM 2228 O O . PRO A 1 284 ? -19.343 -6.431 -1.808 1.00 85.56 284 PRO A O 1
ATOM 2231 N N . SER A 1 285 ? -18.950 -4.237 -2.059 1.00 82.62 285 SER A N 1
ATOM 2232 C CA . SER A 1 285 ? -17.654 -4.353 -2.740 1.00 82.62 285 SER A CA 1
ATOM 2233 C C . SER A 1 285 ? -16.482 -4.556 -1.773 1.00 82.62 285 SER A C 1
ATOM 2235 O O . SER A 1 285 ? -15.325 -4.416 -2.172 1.00 82.62 285 SER A O 1
ATOM 2237 N N . GLU A 1 286 ? -16.765 -4.870 -0.505 1.00 84.38 286 GLU A N 1
ATOM 2238 C CA . GLU A 1 286 ? -15.797 -5.138 0.557 1.00 84.38 286 GLU A CA 1
ATOM 2239 C C . GLU A 1 286 ? -14.914 -3.953 0.982 1.00 84.38 286 GLU A C 1
ATOM 2241 O O . GLU A 1 286 ? -13.987 -4.142 1.778 1.00 84.38 286 GLU A O 1
ATOM 2246 N N . ARG A 1 287 ? -15.224 -2.740 0.516 1.00 89.25 287 ARG A N 1
ATOM 2247 C CA . ARG A 1 287 ? -14.536 -1.491 0.868 1.00 89.25 287 ARG A CA 1
ATOM 2248 C C . ARG A 1 287 ? -15.291 -0.760 1.969 1.00 89.25 287 ARG A C 1
ATOM 2250 O O . ARG A 1 287 ? -16.502 -0.899 2.097 1.00 89.25 287 ARG A O 1
ATOM 2257 N N . TYR A 1 288 ? -14.573 0.022 2.757 1.00 92.81 288 TYR A N 1
ATOM 2258 C CA . TYR A 1 288 ? -15.162 0.909 3.745 1.00 92.81 288 TYR A CA 1
ATOM 2259 C C . TYR A 1 288 ? -15.512 2.250 3.115 1.00 92.81 288 TYR A C 1
ATOM 2261 O O . TYR A 1 288 ? -14.787 2.751 2.255 1.00 92.81 288 TYR A O 1
ATOM 2269 N N . GLU A 1 289 ? -16.620 2.823 3.561 1.00 94.12 289 GLU A N 1
ATOM 2270 C CA . GLU A 1 289 ? -17.157 4.095 3.101 1.00 94.12 289 GLU A CA 1
ATOM 2271 C C . GLU A 1 289 ? -17.488 4.995 4.288 1.00 94.12 289 GLU A C 1
ATOM 2273 O O . GLU A 1 289 ? -17.885 4.523 5.359 1.00 94.12 289 GLU A O 1
ATOM 2278 N N . LEU A 1 290 ? -17.323 6.295 4.066 1.00 94.44 290 LEU A N 1
ATOM 2279 C CA . LEU A 1 290 ? -17.688 7.372 4.973 1.00 94.44 290 LEU A CA 1
ATOM 2280 C C . LEU A 1 290 ? -18.823 8.184 4.348 1.00 94.44 290 LEU A C 1
ATOM 2282 O O . LEU A 1 290 ? -18.771 8.482 3.158 1.00 94.44 290 LEU A O 1
ATOM 2286 N N . MET A 1 291 ? -19.819 8.563 5.145 1.00 92.81 291 MET A N 1
ATOM 2287 C CA . MET A 1 291 ? -20.900 9.439 4.691 1.00 92.81 291 MET A CA 1
ATOM 2288 C C . MET A 1 291 ? -20.511 10.906 4.910 1.00 92.81 291 MET A C 1
ATOM 2290 O O . MET A 1 291 ? -20.248 11.294 6.048 1.00 92.81 291 MET A O 1
ATOM 2294 N N . ILE A 1 292 ? -20.490 11.713 3.851 1.00 90.56 292 ILE A N 1
ATOM 2295 C CA . ILE A 1 292 ? -20.227 13.161 3.876 1.00 90.56 292 ILE A CA 1
ATOM 2296 C C . ILE A 1 292 ? -21.328 13.829 3.057 1.00 90.56 292 ILE A C 1
ATOM 2298 O O . ILE A 1 292 ? -21.577 13.411 1.934 1.00 90.56 292 ILE A O 1
ATOM 2302 N N . ASP A 1 293 ? -22.011 14.827 3.619 1.00 86.88 293 ASP A N 1
ATOM 2303 C CA . ASP A 1 293 ? -23.074 15.578 2.930 1.00 86.88 293 ASP A CA 1
ATOM 2304 C C . ASP A 1 293 ? -24.127 14.694 2.228 1.00 86.88 293 ASP A C 1
ATOM 2306 O O . ASP A 1 293 ? -24.650 15.038 1.177 1.00 86.88 293 ASP A O 1
ATOM 2310 N N . GLN A 1 294 ? -24.480 13.569 2.867 1.00 86.88 294 GLN A N 1
ATOM 2311 C CA . GLN A 1 294 ? -25.420 12.535 2.391 1.00 86.88 294 GLN A CA 1
ATOM 2312 C C . GLN A 1 294 ? -24.897 11.603 1.284 1.00 86.88 294 GLN A C 1
ATOM 2314 O O . GLN A 1 294 ? -25.580 10.633 0.956 1.00 86.88 294 GLN A O 1
ATOM 2319 N N . ASP A 1 295 ? -23.671 11.806 0.806 1.00 91.50 295 ASP A N 1
ATOM 2320 C CA . ASP A 1 295 ? -23.002 10.932 -0.156 1.00 91.50 295 ASP A CA 1
ATOM 2321 C C . ASP A 1 295 ? -21.985 10.002 0.521 1.00 91.50 295 ASP A C 1
ATOM 2323 O O . ASP A 1 295 ? -21.385 10.328 1.548 1.00 91.50 295 ASP A O 1
ATOM 2327 N N . TYR A 1 296 ? -21.781 8.814 -0.057 1.00 91.12 296 TYR A N 1
ATOM 2328 C CA . TYR A 1 296 ? -20.823 7.824 0.443 1.00 91.12 296 TYR A CA 1
ATOM 2329 C C . TYR A 1 296 ? -19.514 7.866 -0.344 1.00 91.12 296 TYR A C 1
ATOM 2331 O O . TYR A 1 296 ? -19.483 7.664 -1.557 1.00 91.12 296 TYR A O 1
ATOM 2339 N N . PHE A 1 297 ? -18.410 8.051 0.376 1.00 91.31 297 PHE A N 1
ATOM 2340 C CA . PHE A 1 297 ? -17.064 8.100 -0.180 1.00 91.31 297 PHE A CA 1
ATOM 2341 C C . PHE A 1 297 ? -16.250 6.895 0.283 1.00 91.31 297 PHE A C 1
ATOM 2343 O O . PHE A 1 297 ? -16.050 6.679 1.478 1.00 91.31 297 PHE A O 1
ATOM 2350 N N . SER A 1 298 ? -15.737 6.116 -0.671 1.00 91.06 298 SER A N 1
ATOM 2351 C CA . SER A 1 298 ? -14.884 4.959 -0.385 1.00 91.06 298 SER A CA 1
ATOM 2352 C C . SER A 1 298 ? -13.531 5.386 0.187 1.00 91.06 298 SER A C 1
ATOM 2354 O O . SER A 1 298 ? -12.767 6.104 -0.457 1.00 91.06 298 SER A O 1
ATOM 2356 N N . VAL A 1 299 ? -13.186 4.839 1.351 1.00 90.81 299 VAL A N 1
ATOM 2357 C CA . VAL A 1 299 ? -11.869 4.979 1.995 1.00 90.81 299 VAL A CA 1
ATOM 2358 C C . VAL A 1 299 ? -10.934 3.798 1.707 1.00 90.81 299 VAL A C 1
ATOM 2360 O O . VAL A 1 299 ? -9.756 3.841 2.046 1.00 90.81 299 VAL A O 1
ATOM 2363 N N . GLY A 1 300 ? -11.434 2.763 1.023 1.00 88.44 300 GLY A N 1
ATOM 2364 C CA . GLY A 1 300 ? -10.667 1.573 0.643 1.00 88.44 300 GLY A CA 1
ATOM 2365 C C . GLY A 1 300 ? -10.976 0.358 1.515 1.00 88.44 300 GLY A C 1
ATOM 2366 O O . GLY A 1 300 ? -11.839 0.401 2.386 1.00 88.44 300 GLY A O 1
ATOM 2367 N N . ASP A 1 301 ? -10.315 -0.764 1.240 1.00 89.50 301 ASP A N 1
ATOM 2368 C CA . ASP A 1 301 ? -10.405 -1.952 2.092 1.00 89.50 301 ASP A CA 1
ATOM 2369 C C . ASP A 1 301 ? -9.392 -1.890 3.250 1.00 89.50 301 ASP A C 1
ATOM 2371 O O . ASP A 1 301 ? -8.507 -1.033 3.298 1.00 89.50 301 ASP A O 1
ATOM 2375 N N . GLU A 1 302 ? -9.515 -2.816 4.199 1.00 88.56 302 GLU A N 1
ATOM 2376 C CA . GLU A 1 302 ? -8.631 -2.855 5.362 1.00 88.56 302 GLU A CA 1
ATOM 2377 C C . GLU A 1 302 ? -7.145 -3.009 4.980 1.00 88.56 302 GLU A C 1
ATOM 2379 O O . GLU A 1 302 ? -6.275 -2.403 5.607 1.00 88.56 302 GLU A O 1
ATOM 2384 N N . PHE A 1 303 ? -6.833 -3.793 3.943 1.00 84.56 303 PHE A N 1
ATOM 2385 C CA . PHE A 1 303 ? -5.453 -3.993 3.496 1.00 84.56 303 PHE A CA 1
ATOM 2386 C C . PHE A 1 303 ? -4.857 -2.703 2.931 1.00 84.56 303 PHE A C 1
ATOM 2388 O O . PHE A 1 303 ? -3.713 -2.369 3.243 1.00 84.56 303 PHE A O 1
ATOM 2395 N N . ALA A 1 304 ? -5.641 -1.953 2.157 1.00 83.81 304 ALA A N 1
ATOM 2396 C CA . ALA A 1 304 ? -5.247 -0.665 1.614 1.00 83.81 304 ALA A CA 1
ATOM 2397 C C . ALA A 1 304 ? -4.936 0.333 2.735 1.00 83.81 304 ALA A C 1
ATOM 2399 O O . ALA A 1 304 ? -3.8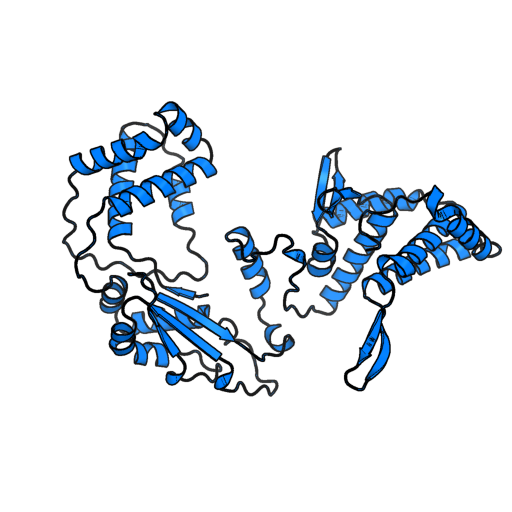96 0.989 2.672 1.00 83.81 304 ALA A O 1
ATOM 2400 N N . ILE A 1 305 ? -5.773 0.385 3.777 1.00 89.06 305 ILE A N 1
ATOM 2401 C CA . ILE A 1 305 ? -5.581 1.267 4.939 1.00 89.06 305 ILE A CA 1
ATOM 2402 C C . ILE A 1 305 ? -4.343 0.849 5.743 1.00 89.06 305 ILE A C 1
ATOM 2404 O O . ILE A 1 305 ? -3.535 1.695 6.113 1.00 89.06 305 ILE A O 1
ATOM 2408 N N . ARG A 1 306 ? -4.122 -0.454 5.963 1.00 83.12 306 ARG A N 1
ATOM 2409 C CA . ARG A 1 306 ? -2.918 -0.953 6.658 1.00 83.12 306 ARG A CA 1
ATOM 2410 C C . ARG A 1 306 ? -1.617 -0.611 5.924 1.00 83.12 306 ARG A C 1
ATOM 2412 O O . ARG A 1 306 ? -0.595 -0.429 6.575 1.00 83.12 306 ARG A O 1
ATOM 2419 N N . GLN A 1 307 ? -1.638 -0.570 4.591 1.00 78.12 307 GLN A N 1
ATOM 2420 C CA . GLN A 1 307 ? -0.442 -0.326 3.775 1.00 78.12 307 GLN A CA 1
ATOM 2421 C C . GLN A 1 307 ? -0.211 1.147 3.433 1.00 78.12 307 GLN A C 1
ATOM 2423 O O . GLN A 1 307 ? 0.935 1.560 3.274 1.00 78.12 307 GLN A O 1
ATOM 2428 N N . ASN A 1 308 ? -1.282 1.928 3.264 1.00 79.25 308 ASN A N 1
ATOM 2429 C CA . ASN A 1 308 ? -1.210 3.303 2.760 1.00 79.25 308 ASN A CA 1
ATOM 2430 C C . ASN A 1 308 ? -1.714 4.356 3.753 1.00 79.25 308 ASN A C 1
ATOM 2432 O O . ASN A 1 308 ? -1.478 5.538 3.515 1.00 79.25 308 ASN A O 1
ATOM 2436 N N . GLY A 1 309 ? -2.331 3.938 4.860 1.00 87.19 309 GLY A N 1
ATOM 2437 C CA . GLY A 1 309 ? -2.921 4.837 5.842 1.00 87.19 309 GLY A CA 1
ATOM 2438 C C . GLY A 1 309 ? -4.209 5.456 5.314 1.00 87.19 309 GLY A C 1
ATOM 2439 O O . GLY A 1 309 ? -4.804 4.972 4.346 1.00 87.19 309 GLY A O 1
ATOM 2440 N N . LEU A 1 310 ? -4.631 6.537 5.959 1.00 89.94 310 LEU A N 1
ATOM 2441 C CA . LEU A 1 310 ? -5.749 7.360 5.508 1.00 89.94 310 LEU A CA 1
ATOM 2442 C C . LEU A 1 310 ? -5.197 8.618 4.842 1.00 89.94 310 LEU A C 1
ATOM 2444 O O . LEU A 1 310 ? -4.224 9.209 5.314 1.00 89.94 310 LEU A O 1
ATOM 2448 N N . ASN A 1 311 ? -5.816 9.063 3.746 1.00 88.31 311 ASN A N 1
ATOM 2449 C CA . ASN A 1 311 ? -5.425 10.353 3.183 1.00 88.31 311 ASN A CA 1
ATOM 2450 C C . ASN A 1 311 ? -5.839 11.498 4.131 1.00 88.31 311 ASN A C 1
ATOM 2452 O O . ASN A 1 311 ? -6.705 11.330 4.990 1.00 88.31 311 ASN A O 1
ATOM 2456 N N . GLN A 1 312 ? -5.219 12.671 3.988 1.00 88.44 312 GLN A N 1
ATOM 2457 C CA . GLN A 1 312 ? -5.384 13.762 4.954 1.00 88.44 312 GLN A CA 1
ATOM 2458 C C . GLN A 1 312 ? -6.831 14.276 5.065 1.00 88.44 312 GLN A C 1
ATOM 2460 O O . GLN A 1 312 ? -7.256 14.640 6.160 1.00 88.44 312 GLN A O 1
ATOM 2465 N N . LEU A 1 313 ? -7.586 14.282 3.960 1.00 88.44 313 LEU A N 1
ATOM 2466 C CA . LEU A 1 313 ? -8.993 14.698 3.952 1.00 88.44 313 LEU A CA 1
ATOM 2467 C C . LEU A 1 313 ? -9.865 13.663 4.672 1.00 88.44 313 LEU A C 1
ATOM 2469 O O . LEU A 1 313 ? -10.512 13.994 5.658 1.00 88.44 313 LEU A O 1
ATOM 2473 N N . GLN A 1 314 ? -9.764 12.392 4.270 1.00 90.69 314 GLN A N 1
ATOM 2474 C CA . GLN A 1 314 ? -10.465 11.271 4.903 1.00 90.69 314 GLN A CA 1
ATOM 2475 C C . GLN A 1 314 ? -10.182 11.205 6.401 1.00 90.69 314 GLN A C 1
ATOM 2477 O O . GLN A 1 314 ? -11.093 11.004 7.196 1.00 90.69 314 GLN A O 1
ATOM 2482 N N . ARG A 1 315 ? -8.917 11.388 6.795 1.00 93.38 315 ARG A N 1
ATOM 2483 C CA . ARG A 1 315 ? -8.512 11.411 8.199 1.00 93.38 315 ARG A CA 1
ATOM 2484 C C . ARG A 1 315 ? -9.295 12.468 8.973 1.00 93.38 315 ARG A C 1
ATOM 2486 O O . ARG A 1 315 ? -9.875 12.142 10.003 1.00 93.38 315 ARG A O 1
ATOM 2493 N N . LYS A 1 316 ? -9.316 13.704 8.470 1.00 94.06 316 LYS A N 1
ATOM 2494 C CA . LYS A 1 316 ? -10.006 14.821 9.116 1.00 94.06 316 LYS A CA 1
ATOM 2495 C C . LYS A 1 316 ? -11.503 14.537 9.259 1.00 94.06 316 LYS A C 1
ATOM 2497 O O . LYS A 1 316 ? -12.035 14.661 10.358 1.00 94.06 316 LYS A O 1
ATOM 2502 N N . ASP A 1 317 ? -12.153 14.087 8.189 1.00 94.12 317 ASP A N 1
ATOM 2503 C CA . ASP A 1 317 ? -13.596 13.829 8.200 1.00 94.12 317 ASP A CA 1
ATOM 2504 C C . ASP A 1 317 ? -13.965 12.689 9.165 1.00 94.12 317 ASP A C 1
ATOM 2506 O O . ASP A 1 317 ? -14.949 12.778 9.904 1.00 94.12 317 ASP A O 1
ATOM 2510 N N . ILE A 1 318 ? -13.144 11.631 9.216 1.00 95.62 318 ILE A N 1
ATOM 2511 C CA . ILE A 1 318 ? -13.318 10.536 10.178 1.00 95.62 318 ILE A CA 1
ATOM 2512 C C . ILE A 1 318 ? -13.106 11.040 11.609 1.00 95.62 318 ILE A C 1
ATOM 2514 O O . ILE A 1 318 ? -13.909 10.716 12.482 1.00 95.62 318 ILE A O 1
ATOM 2518 N N . GLU A 1 319 ? -12.053 11.819 11.872 1.00 95.75 319 GLU A N 1
ATOM 2519 C CA . GLU A 1 319 ? -11.767 12.377 13.201 1.00 95.75 319 GLU A CA 1
ATOM 2520 C C . GLU A 1 319 ? -12.908 13.267 13.707 1.00 95.75 319 GLU A C 1
ATOM 2522 O O . GLU A 1 319 ? -13.311 13.137 14.866 1.00 95.75 319 GLU A O 1
ATOM 2527 N N . ASP A 1 320 ? -13.458 14.128 12.850 1.00 94.62 320 ASP A N 1
ATOM 2528 C CA . ASP A 1 320 ? -14.540 15.044 13.207 1.00 94.62 320 ASP A CA 1
ATOM 2529 C C . ASP A 1 320 ? -15.835 14.280 13.538 1.00 94.62 320 ASP A C 1
ATOM 2531 O O . ASP A 1 320 ? -16.432 14.496 14.599 1.00 94.62 320 ASP A O 1
ATOM 2535 N N . GLN A 1 321 ? -16.237 13.314 12.703 1.00 94.81 321 GLN A N 1
ATOM 2536 C CA . GLN A 1 321 ? -17.415 12.477 12.978 1.00 94.81 321 GLN A CA 1
ATOM 2537 C C . GLN A 1 321 ? -17.225 11.588 14.209 1.00 94.81 321 GLN A C 1
ATOM 2539 O O . GLN A 1 321 ? -18.146 11.392 15.009 1.00 94.81 321 GLN A O 1
ATOM 2544 N N . LEU A 1 322 ? -16.021 11.046 14.387 1.00 94.94 322 LEU A N 1
ATOM 2545 C CA . LEU A 1 322 ? -15.700 10.209 15.529 1.00 94.94 322 LEU A CA 1
ATOM 2546 C C . LEU A 1 322 ? -15.721 11.014 16.826 1.00 94.94 322 LEU A C 1
ATOM 2548 O O . LEU A 1 322 ? -16.262 10.528 17.815 1.00 94.94 322 LEU A O 1
ATOM 2552 N N . ARG A 1 323 ? -15.212 12.251 16.823 1.00 93.81 323 ARG A N 1
ATOM 2553 C CA . ARG A 1 323 ? -15.284 13.157 17.976 1.00 93.81 323 ARG A CA 1
ATOM 2554 C C . ARG A 1 323 ? -16.731 13.400 18.395 1.00 93.81 323 ARG A C 1
ATOM 2556 O O . ARG A 1 323 ? -17.050 13.224 19.569 1.00 93.81 323 ARG A O 1
ATOM 2563 N N . GLN A 1 324 ? -17.615 13.690 17.440 1.00 91.56 324 GLN A N 1
ATOM 2564 C CA . GLN A 1 324 ? -19.042 13.891 17.712 1.00 91.56 324 GLN A CA 1
ATOM 2565 C C . GLN A 1 324 ? -19.688 12.660 18.364 1.00 91.56 324 GLN A C 1
ATOM 2567 O O . GLN A 1 324 ? -20.386 12.788 19.370 1.00 91.56 324 GLN A O 1
ATOM 2572 N N . ARG A 1 325 ? -19.435 11.450 17.844 1.00 91.12 325 ARG A N 1
ATOM 2573 C CA . ARG A 1 325 ? -19.980 10.219 18.449 1.00 91.12 325 ARG A CA 1
ATOM 2574 C C . ARG A 1 325 ? -19.324 9.890 19.790 1.00 91.12 325 ARG A C 1
ATOM 2576 O O . ARG A 1 325 ? -19.986 9.405 20.703 1.00 91.12 325 ARG A O 1
ATOM 2583 N N . TYR A 1 326 ? -18.034 10.174 19.939 1.00 88.44 326 TYR A N 1
ATOM 2584 C CA . TYR A 1 326 ? -17.288 9.935 21.171 1.00 88.44 326 TYR A CA 1
ATOM 2585 C C . TYR A 1 326 ? -17.790 10.804 22.336 1.00 88.44 326 TYR A C 1
ATOM 2587 O O . TYR A 1 326 ? -17.886 10.326 23.468 1.00 88.44 326 TYR A O 1
ATOM 2595 N N . GLU A 1 327 ? -18.176 12.053 22.070 1.00 88.69 327 GLU A N 1
ATOM 2596 C CA . GLU A 1 327 ? -18.772 12.968 23.058 1.00 88.69 327 GLU A CA 1
ATOM 2597 C C . GLU A 1 327 ? -20.162 12.524 23.552 1.00 88.69 327 GLU A C 1
ATOM 2599 O O . GLU A 1 327 ? -20.590 12.893 24.655 1.00 88.69 327 GLU A O 1
ATOM 2604 N N . GLN A 1 328 ? -20.858 11.706 22.758 1.00 88.00 328 GLN A N 1
ATOM 2605 C CA . GLN A 1 328 ? -22.152 11.118 23.111 1.00 88.00 328 GLN A CA 1
ATOM 2606 C C . GLN A 1 328 ? -22.013 9.882 24.016 1.00 88.00 328 GLN A C 1
ATOM 2608 O O . GLN A 1 328 ? -22.960 9.535 24.723 1.00 88.00 328 GLN A O 1
ATOM 2613 N N . LEU A 1 329 ? -20.835 9.246 24.065 1.00 88.12 329 LEU A N 1
ATOM 2614 C CA . LEU A 1 329 ? -20.551 8.133 24.976 1.00 88.12 329 LEU A CA 1
ATOM 2615 C C . LEU A 1 329 ? -20.334 8.658 26.399 1.00 88.12 329 LEU A C 1
ATOM 2617 O O . LEU A 1 329 ? -19.209 8.968 26.809 1.00 88.12 329 LEU A O 1
ATOM 2621 N N . ARG A 1 330 ? -21.424 8.783 27.160 1.00 85.62 330 ARG A N 1
ATOM 2622 C CA . ARG A 1 330 ? -21.399 9.325 28.530 1.00 85.62 330 ARG A CA 1
ATOM 2623 C C . ARG A 1 330 ? -21.725 8.300 29.605 1.00 85.62 330 ARG A C 1
ATOM 2625 O O . ARG A 1 330 ? -21.284 8.481 30.735 1.00 85.62 330 ARG A O 1
ATOM 2632 N N . SER A 1 331 ? -22.486 7.257 29.277 1.00 93.19 331 SER A N 1
ATOM 2633 C CA . SER A 1 331 ? -22.919 6.275 30.275 1.00 93.19 331 SER A CA 1
ATOM 2634 C C . SER A 1 331 ? -21.874 5.171 30.500 1.00 93.19 331 SER A C 1
ATOM 2636 O O . SER A 1 331 ? -21.255 4.707 29.535 1.00 93.19 331 SER A O 1
ATOM 2638 N N . PRO A 1 332 ? -21.711 4.675 31.741 1.00 94.38 332 PRO A N 1
ATOM 2639 C CA . PRO A 1 332 ? -20.866 3.514 32.025 1.00 94.38 332 PRO A CA 1
ATOM 2640 C C . PRO A 1 332 ? -21.248 2.272 31.206 1.00 94.38 332 PRO A C 1
ATOM 2642 O O . PRO A 1 332 ? -20.379 1.519 30.782 1.00 94.38 332 PRO A O 1
ATOM 2645 N N . GLN A 1 333 ? -22.539 2.078 30.925 1.00 94.12 333 GLN A N 1
ATOM 2646 C CA . GLN A 1 333 ? -23.047 0.974 30.110 1.00 94.12 333 GLN A CA 1
ATOM 2647 C C . GLN A 1 333 ? -22.527 1.048 28.670 1.00 94.12 333 GLN A C 1
ATOM 2649 O O . GLN A 1 333 ? -22.071 0.044 28.129 1.00 94.12 333 GLN A O 1
ATOM 2654 N N . GLN A 1 334 ? -22.541 2.237 28.060 1.00 93.56 334 GLN A N 1
ATOM 2655 C CA . GLN A 1 334 ? -21.985 2.442 26.720 1.00 93.56 334 GLN A CA 1
ATOM 2656 C C . GLN A 1 334 ? -20.474 2.198 26.699 1.00 93.56 334 GLN A C 1
ATOM 2658 O O . GLN A 1 334 ? -19.978 1.533 25.796 1.00 93.56 334 GLN A O 1
ATOM 2663 N N . LEU A 1 335 ? -19.733 2.677 27.705 1.00 95.12 335 LEU A N 1
ATOM 2664 C CA . LEU A 1 335 ? -18.293 2.410 27.791 1.00 95.12 335 LEU A CA 1
ATOM 2665 C C . LEU A 1 335 ? -18.002 0.911 27.948 1.00 95.12 335 LEU A C 1
ATOM 2667 O O . LEU A 1 335 ? -17.106 0.392 27.288 1.00 95.12 335 LEU A O 1
ATOM 2671 N N . ALA A 1 336 ? -18.787 0.201 28.760 1.00 96.62 336 ALA A N 1
ATOM 2672 C CA . ALA A 1 336 ? -18.685 -1.247 28.903 1.00 96.62 336 ALA A CA 1
ATOM 2673 C C . ALA A 1 336 ? -18.988 -1.994 27.593 1.00 96.62 336 ALA A C 1
ATOM 2675 O O . ALA A 1 336 ? -18.287 -2.952 27.263 1.00 96.62 336 ALA A O 1
ATOM 2676 N N . ALA A 1 337 ? -19.966 -1.526 26.810 1.00 95.50 337 ALA A N 1
ATOM 2677 C CA . ALA A 1 337 ? -20.244 -2.048 25.472 1.00 95.50 337 ALA A CA 1
ATOM 2678 C C . ALA A 1 337 ? -19.052 -1.875 24.521 1.00 95.50 337 ALA A C 1
ATOM 2680 O O . ALA A 1 337 ? -18.686 -2.823 23.828 1.00 95.50 337 ALA A O 1
ATOM 2681 N N . MET A 1 338 ? -18.379 -0.720 24.554 1.00 95.81 338 MET A N 1
ATOM 2682 C CA . MET A 1 338 ? -17.163 -0.488 23.765 1.00 95.81 338 MET A CA 1
ATOM 2683 C C . MET A 1 338 ? -16.025 -1.435 24.167 1.00 95.81 338 MET A C 1
ATOM 2685 O O . MET A 1 338 ? -15.381 -2.026 23.301 1.00 95.81 338 MET A O 1
ATOM 2689 N N . VAL A 1 339 ? -15.803 -1.636 25.473 1.00 97.12 339 VAL A N 1
ATOM 2690 C CA . VAL A 1 339 ? -14.813 -2.605 25.982 1.00 97.12 339 VAL A CA 1
ATOM 2691 C C . VAL A 1 339 ? -15.126 -4.017 25.485 1.00 97.12 339 VAL A C 1
ATOM 2693 O O . VAL A 1 339 ? -14.233 -4.706 24.989 1.00 97.12 339 VAL A O 1
ATOM 2696 N N . ALA A 1 340 ? -16.386 -4.447 25.592 1.00 96.44 340 ALA A N 1
ATOM 2697 C CA . ALA A 1 340 ? -16.817 -5.763 25.134 1.00 96.44 340 ALA A CA 1
ATOM 2698 C C . ALA A 1 340 ? -16.617 -5.939 23.619 1.00 96.44 340 ALA A C 1
ATOM 2700 O O . ALA A 1 340 ? -16.149 -6.992 23.187 1.00 96.44 340 ALA A O 1
ATOM 2701 N N . LEU A 1 341 ? -16.901 -4.902 22.828 1.00 94.81 341 LEU A N 1
ATOM 2702 C CA . LEU A 1 341 ? -16.790 -4.928 21.372 1.00 94.81 341 LEU A CA 1
ATOM 2703 C C . LEU A 1 341 ? -15.337 -4.963 20.877 1.00 94.81 341 LEU A C 1
ATOM 2705 O O . LEU A 1 341 ? -15.005 -5.777 20.017 1.00 94.81 341 LEU A O 1
ATOM 2709 N N . PHE A 1 342 ? -14.435 -4.159 21.448 1.00 96.38 342 PHE A N 1
ATOM 2710 C CA . PHE A 1 342 ? -13.008 -4.255 21.106 1.00 96.38 342 PHE A CA 1
ATOM 2711 C C . PHE A 1 342 ? -12.393 -5.589 21.538 1.00 96.38 342 PHE A C 1
ATOM 2713 O O . PHE A 1 342 ? -11.516 -6.119 20.853 1.00 96.38 342 PHE A O 1
ATOM 2720 N N . GLU A 1 343 ? -12.868 -6.166 22.642 1.00 95.44 343 GLU A N 1
ATOM 2721 C CA . GLU A 1 343 ? -12.455 -7.501 23.066 1.00 95.44 343 GLU A CA 1
ATOM 2722 C C . GLU A 1 343 ? -12.963 -8.600 22.113 1.00 95.44 343 GLU A C 1
ATOM 2724 O O . GLU A 1 343 ? -12.208 -9.530 21.815 1.00 95.44 343 GLU A O 1
ATOM 2729 N N . ASP A 1 344 ? -14.193 -8.487 21.592 1.00 93.50 344 ASP A N 1
ATOM 2730 C CA . ASP A 1 344 ? -14.719 -9.389 20.554 1.00 93.50 344 ASP A CA 1
ATOM 2731 C C . ASP A 1 344 ? -13.908 -9.277 19.258 1.00 93.50 344 ASP A C 1
ATOM 2733 O O . ASP A 1 344 ? -13.463 -10.293 18.729 1.00 93.50 344 ASP A O 1
ATOM 2737 N N . LEU A 1 345 ? -13.599 -8.060 18.799 1.00 92.31 345 LEU A N 1
ATOM 2738 C CA . LEU A 1 345 ? -12.745 -7.842 17.626 1.00 92.31 345 LEU A CA 1
ATOM 2739 C C . LEU A 1 345 ? -11.362 -8.473 17.792 1.00 92.31 345 LEU A C 1
ATOM 2741 O O . LEU A 1 345 ? -10.870 -9.153 16.891 1.00 92.31 345 LEU A O 1
ATOM 2745 N N . ARG A 1 346 ? -10.742 -8.287 18.960 1.00 93.00 346 ARG A N 1
ATOM 2746 C CA . ARG A 1 346 ? -9.423 -8.839 19.279 1.00 93.00 346 ARG A CA 1
ATOM 2747 C C . ARG A 1 346 ? -9.417 -10.374 19.277 1.00 93.00 346 ARG A C 1
ATOM 2749 O O . ARG A 1 346 ? -8.435 -10.979 18.853 1.00 93.00 346 ARG A O 1
ATOM 2756 N N . ARG A 1 347 ? -10.476 -11.018 19.779 1.00 90.81 347 ARG A N 1
ATOM 2757 C CA . ARG A 1 347 ? -10.558 -12.489 19.896 1.00 90.81 347 ARG A CA 1
ATOM 2758 C C . ARG A 1 347 ? -11.141 -13.177 18.662 1.00 90.81 347 ARG A C 1
ATOM 2760 O O . ARG A 1 347 ? -10.809 -14.335 18.420 1.00 90.81 347 ARG A O 1
ATOM 2767 N N . GLY A 1 348 ? -12.011 -12.487 17.936 1.00 89.06 348 GLY A N 1
ATOM 2768 C CA . GLY A 1 348 ? -12.689 -12.957 16.736 1.00 89.06 348 GLY A CA 1
ATOM 2769 C C . GLY A 1 348 ? -11.925 -12.563 15.479 1.00 89.06 348 GLY A C 1
ATOM 2770 O O . GLY A 1 348 ? -11.163 -13.367 14.951 1.00 89.06 348 GLY A O 1
ATOM 2771 N N . ALA A 1 349 ? -12.111 -11.321 15.023 1.00 87.50 349 ALA A N 1
ATOM 2772 C CA . ALA A 1 349 ? -11.582 -10.835 13.744 1.00 87.50 349 ALA A CA 1
ATOM 2773 C C . ALA A 1 349 ? -10.043 -10.822 13.680 1.00 87.50 349 ALA A C 1
ATOM 2775 O O . ALA A 1 349 ? -9.454 -11.147 12.653 1.00 87.50 349 ALA A O 1
ATOM 2776 N N . TYR A 1 350 ? -9.373 -10.491 14.787 1.00 91.19 350 TYR A N 1
ATOM 2777 C CA . TYR A 1 350 ? -7.909 -10.405 14.856 1.00 91.19 350 TYR A CA 1
ATOM 2778 C C . TYR A 1 350 ? -7.302 -11.447 15.789 1.00 91.19 350 TYR A C 1
ATOM 2780 O O . TYR A 1 350 ? -6.322 -11.175 16.483 1.00 91.19 350 TYR A O 1
ATOM 2788 N N . LYS A 1 351 ? -7.886 -12.648 15.812 1.00 90.25 351 LYS A N 1
ATOM 2789 C CA . LYS A 1 351 ? -7.450 -13.744 16.677 1.00 90.25 351 LYS A CA 1
ATOM 2790 C C . LYS A 1 351 ? -5.929 -13.981 16.572 1.00 90.25 351 LYS A C 1
ATOM 2792 O O . LYS A 1 351 ? -5.406 -14.103 15.461 1.00 90.25 351 LYS A O 1
ATOM 2797 N N . PRO A 1 352 ? -5.210 -14.097 17.705 1.00 90.94 352 PRO A N 1
ATOM 2798 C CA . PRO A 1 352 ? -3.806 -14.485 17.698 1.00 90.94 352 PRO A CA 1
ATOM 2799 C C . PRO A 1 352 ? -3.593 -15.828 17.014 1.00 90.94 352 PRO A C 1
ATOM 2801 O O . PRO A 1 352 ? -4.382 -16.761 17.182 1.00 90.94 352 PRO A O 1
ATOM 2804 N N . GLN A 1 353 ? -2.497 -15.929 16.277 1.00 88.50 353 GLN A N 1
ATOM 2805 C CA . GLN A 1 353 ? -2.149 -17.126 15.527 1.00 88.50 353 GLN A CA 1
ATOM 2806 C C . GLN A 1 353 ? -1.001 -17.841 16.223 1.00 88.50 353 GLN A C 1
ATOM 2808 O O . GLN A 1 353 ? -0.044 -17.207 16.657 1.00 88.50 353 GLN A O 1
ATOM 2813 N N . MET A 1 354 ? -1.073 -19.166 16.311 1.00 90.31 354 MET A N 1
ATOM 2814 C CA . MET A 1 354 ? 0.100 -19.946 16.681 1.00 90.31 354 MET A CA 1
ATOM 2815 C C . MET A 1 354 ? 1.090 -19.872 15.520 1.00 90.31 354 MET A C 1
ATOM 2817 O O . MET A 1 354 ? 0.738 -20.200 14.387 1.00 90.31 354 MET A O 1
ATOM 2821 N N . ARG A 1 355 ? 2.308 -19.409 15.793 1.00 88.31 355 ARG A N 1
ATOM 2822 C CA . ARG A 1 355 ? 3.402 -19.429 14.825 1.00 88.31 355 ARG A CA 1
ATOM 2823 C C . ARG A 1 355 ? 4.553 -20.225 15.387 1.00 88.31 355 ARG A C 1
ATOM 2825 O O . ARG A 1 355 ? 4.901 -20.077 16.556 1.00 88.31 355 ARG A O 1
ATOM 2832 N N . GLN A 1 356 ? 5.115 -21.050 14.525 1.00 88.94 356 GLN A N 1
ATOM 2833 C CA . GLN A 1 356 ? 6.327 -21.787 14.799 1.00 88.94 356 GLN A CA 1
ATOM 2834 C C . GLN A 1 356 ? 7.489 -21.020 14.171 1.00 88.94 356 GLN A C 1
ATOM 2836 O O . GLN A 1 356 ? 7.379 -20.578 13.025 1.00 88.94 356 GLN A O 1
ATOM 2841 N N . ASP A 1 357 ? 8.545 -20.786 14.940 1.00 81.94 357 ASP A N 1
ATOM 2842 C CA . ASP A 1 357 ? 9.768 -20.180 14.419 1.00 81.94 357 ASP A CA 1
ATOM 2843 C C . ASP A 1 357 ? 10.637 -21.206 13.668 1.00 81.94 357 ASP A C 1
ATOM 2845 O O . ASP A 1 357 ? 10.303 -22.389 13.566 1.00 81.94 357 ASP A O 1
ATOM 2849 N N . GLU A 1 358 ? 11.761 -20.741 13.120 1.00 79.94 358 GLU A N 1
ATOM 2850 C CA . GLU A 1 358 ? 12.680 -21.552 12.308 1.00 79.94 358 GLU A CA 1
ATOM 2851 C C . GLU A 1 358 ? 13.305 -22.728 13.077 1.00 79.94 358 GLU A C 1
ATOM 2853 O O . GLU A 1 358 ? 13.720 -23.710 12.465 1.00 79.94 358 GLU A O 1
ATOM 2858 N N . ILE A 1 359 ? 13.346 -22.655 14.412 1.00 86.94 359 ILE A N 1
ATOM 2859 C CA . ILE A 1 359 ? 13.880 -23.705 15.291 1.00 86.94 359 ILE A CA 1
ATOM 2860 C C . ILE A 1 359 ? 12.779 -24.590 15.891 1.00 86.94 359 ILE A C 1
ATOM 2862 O O . ILE A 1 359 ? 13.059 -25.473 16.702 1.00 86.94 359 ILE A O 1
ATOM 2866 N N . GLY A 1 360 ? 11.525 -24.392 15.482 1.00 83.62 360 GLY A N 1
ATOM 2867 C CA . GLY A 1 360 ? 10.405 -25.236 15.868 1.00 83.62 360 GLY A CA 1
ATOM 2868 C C . GLY A 1 360 ? 9.665 -24.802 17.139 1.00 83.62 360 GLY A C 1
ATOM 2869 O O . GLY A 1 360 ? 8.742 -25.508 17.555 1.00 83.62 360 GLY A O 1
ATOM 2870 N N . VAL A 1 361 ? 10.004 -23.665 17.751 1.00 89.12 361 VAL A N 1
ATOM 2871 C CA . VAL A 1 361 ? 9.333 -23.146 18.950 1.00 89.12 361 VAL A CA 1
ATOM 2872 C C . VAL A 1 361 ? 8.008 -22.504 18.559 1.00 89.12 361 VAL A C 1
ATOM 2874 O O . VAL A 1 361 ? 7.936 -21.594 17.734 1.00 89.12 361 VAL A O 1
ATOM 2877 N N . SER A 1 362 ? 6.932 -22.979 19.182 1.00 90.69 362 SER A N 1
ATOM 2878 C CA . SER A 1 362 ? 5.595 -22.419 18.996 1.00 90.69 362 SER A CA 1
ATOM 2879 C C . SER A 1 362 ? 5.364 -21.248 19.946 1.00 90.69 362 SER A C 1
ATOM 2881 O O . SER A 1 362 ? 5.525 -21.376 21.158 1.00 90.69 362 SER A O 1
ATOM 2883 N N . SER A 1 363 ? 4.930 -20.114 19.403 1.00 89.81 363 SER A N 1
ATOM 2884 C CA . SER A 1 363 ? 4.554 -18.928 20.169 1.00 89.81 363 SER A CA 1
ATOM 2885 C C . SER A 1 363 ? 3.217 -18.360 19.693 1.00 89.81 363 SER A C 1
ATOM 2887 O O . SER A 1 363 ? 2.781 -18.569 18.556 1.00 89.81 363 SER A O 1
ATOM 2889 N N . LEU A 1 364 ? 2.532 -17.648 20.590 1.00 90.38 364 LEU A N 1
ATOM 2890 C CA . LEU A 1 364 ? 1.290 -16.962 20.262 1.00 90.38 364 LEU A CA 1
ATOM 2891 C C . LEU A 1 364 ? 1.613 -15.621 19.592 1.00 90.38 364 LEU A C 1
ATOM 2893 O O . LEU A 1 364 ? 1.946 -14.642 20.258 1.00 90.38 364 LEU A O 1
ATOM 2897 N N . TYR A 1 365 ? 1.490 -15.568 18.271 1.00 89.31 365 TYR A N 1
ATOM 2898 C CA . TYR A 1 365 ? 1.723 -14.362 17.494 1.00 89.31 365 TYR A CA 1
ATOM 2899 C C . TYR A 1 365 ? 0.492 -13.455 17.513 1.00 89.31 365 TYR A C 1
ATOM 2901 O O . TYR A 1 365 ? -0.570 -13.772 16.967 1.00 89.31 365 TYR A O 1
ATOM 2909 N N . GLN A 1 366 ? 0.653 -12.298 18.145 1.00 91.19 366 GLN A N 1
ATOM 2910 C CA . GLN A 1 366 ? -0.346 -11.241 18.190 1.00 91.19 366 GLN A CA 1
ATOM 2911 C C . GLN A 1 366 ? -0.093 -10.273 17.039 1.00 91.19 366 GLN A C 1
ATOM 2913 O O . GLN A 1 366 ? 0.961 -9.646 16.956 1.00 91.19 366 GLN A O 1
ATOM 2918 N N . THR A 1 367 ? -1.060 -10.171 16.134 1.00 88.62 367 THR A N 1
ATOM 2919 C CA . THR A 1 367 ? -0.940 -9.319 14.953 1.00 88.62 367 THR A CA 1
ATOM 2920 C C . THR A 1 367 ? -1.007 -7.835 15.330 1.00 88.62 367 THR A C 1
ATOM 2922 O O . THR A 1 367 ? -1.486 -7.453 16.399 1.00 88.62 367 THR A O 1
ATOM 2925 N N . PHE A 1 368 ? -0.550 -6.963 14.435 1.00 88.50 368 PHE A N 1
ATOM 2926 C CA . PHE A 1 368 ? -0.669 -5.516 14.625 1.00 88.50 368 PHE A CA 1
ATOM 2927 C C . PHE A 1 368 ? -2.121 -5.052 14.910 1.00 88.50 368 PHE A C 1
ATOM 2929 O O . PHE A 1 368 ? -2.330 -4.376 15.918 1.00 88.50 368 PHE A O 1
ATOM 2936 N N . PRO A 1 369 ? -3.151 -5.483 14.150 1.00 91.56 369 PRO A N 1
ATOM 2937 C CA . PRO A 1 369 ? -4.547 -5.146 14.441 1.00 91.56 369 PRO A CA 1
ATOM 2938 C C . PRO A 1 369 ? -5.032 -5.613 15.812 1.00 91.56 369 PRO A C 1
ATOM 2940 O O . PRO A 1 369 ? -5.759 -4.888 16.488 1.00 91.56 369 PRO A O 1
ATOM 2943 N N . TYR A 1 370 ? -4.589 -6.795 16.255 1.00 93.88 370 TYR A N 1
ATOM 2944 C CA . TYR A 1 370 ? -4.881 -7.294 17.596 1.00 93.88 370 TYR A CA 1
ATOM 2945 C C . TYR A 1 370 ? -4.380 -6.317 18.665 1.00 93.88 370 TYR A C 1
ATOM 2947 O O . TYR A 1 370 ? -5.100 -6.020 19.619 1.00 93.88 370 TYR A O 1
ATOM 2955 N N . LYS A 1 371 ? -3.154 -5.802 18.506 1.00 94.44 371 LYS A N 1
ATOM 2956 C CA . LYS A 1 371 ? -2.550 -4.866 19.461 1.00 94.44 371 LYS A CA 1
ATOM 2957 C C . LYS A 1 371 ? -3.264 -3.522 19.483 1.00 94.44 371 LYS A C 1
ATOM 2959 O O . LYS A 1 371 ? -3.467 -2.965 20.557 1.00 94.44 371 LYS A O 1
ATOM 2964 N N . ILE A 1 372 ? -3.702 -3.033 18.326 1.00 95.44 372 ILE A N 1
ATOM 2965 C CA . ILE A 1 372 ? -4.487 -1.798 18.237 1.00 95.44 372 ILE A CA 1
ATOM 2966 C C . ILE A 1 372 ? -5.878 -1.974 18.871 1.00 95.44 372 ILE A C 1
ATOM 2968 O O . ILE A 1 372 ? -6.318 -1.104 19.622 1.00 95.44 372 ILE A O 1
ATOM 2972 N N . ALA A 1 373 ? -6.537 -3.118 18.659 1.00 96.25 373 ALA A N 1
ATOM 2973 C CA . ALA A 1 373 ? -7.798 -3.446 19.327 1.00 96.25 373 ALA A CA 1
ATOM 2974 C C . ALA A 1 373 ? -7.633 -3.537 20.857 1.00 96.25 373 ALA A C 1
ATOM 2976 O O . ALA A 1 373 ? -8.451 -3.002 21.601 1.00 96.25 373 ALA A O 1
ATOM 2977 N N . GLU A 1 374 ? -6.554 -4.167 21.334 1.00 96.38 374 GLU A N 1
ATOM 2978 C CA . GLU A 1 374 ? -6.196 -4.237 22.758 1.00 96.38 374 GLU A CA 1
ATOM 2979 C C . GLU A 1 374 ? -5.963 -2.846 23.364 1.00 96.38 374 GLU A C 1
ATOM 2981 O O . GLU A 1 374 ? -6.441 -2.566 24.464 1.00 96.38 374 GLU A O 1
ATOM 2986 N N . LEU A 1 375 ? -5.279 -1.961 22.635 1.00 96.81 375 LEU A N 1
ATOM 2987 C CA . LEU A 1 375 ? -5.040 -0.584 23.053 1.00 96.81 375 LEU A CA 1
ATOM 2988 C C . LEU A 1 375 ? -6.359 0.183 23.213 1.00 96.81 375 LEU A C 1
ATOM 2990 O O . LEU A 1 375 ? -6.604 0.739 24.282 1.00 96.81 375 LEU A O 1
ATOM 2994 N N . LEU A 1 376 ? -7.238 0.151 22.204 1.00 96.88 376 LEU A N 1
ATOM 2995 C CA . LEU A 1 376 ? -8.553 0.802 22.268 1.00 96.88 376 LEU A CA 1
ATOM 2996 C C . LEU A 1 376 ? -9.419 0.224 23.396 1.00 96.88 376 LEU A C 1
ATOM 2998 O O . LEU A 1 376 ? -10.011 0.977 24.168 1.00 96.88 376 LEU A O 1
ATOM 3002 N N . LYS A 1 377 ? -9.427 -1.105 23.569 1.00 97.44 377 LYS A N 1
ATOM 3003 C CA . LYS A 1 377 ? -10.104 -1.770 24.692 1.00 97.44 377 LYS A CA 1
ATOM 3004 C C . LYS A 1 377 ? -9.647 -1.198 26.036 1.00 97.44 377 LYS A C 1
ATOM 3006 O O . LYS A 1 377 ? -10.477 -0.885 26.884 1.00 97.44 377 LYS A O 1
ATOM 3011 N N . ASN A 1 378 ? -8.335 -1.066 26.233 1.00 97.75 378 ASN A N 1
ATOM 3012 C CA . ASN A 1 378 ? -7.758 -0.572 27.482 1.00 97.75 378 ASN A CA 1
ATOM 3013 C C . ASN A 1 378 ? -8.065 0.917 27.716 1.00 97.75 378 ASN A C 1
ATOM 3015 O O . ASN A 1 378 ? -8.294 1.313 28.856 1.00 97.75 378 ASN A O 1
ATOM 3019 N N . GLU A 1 379 ? -8.110 1.746 26.669 1.00 95.81 379 GLU A N 1
ATOM 3020 C CA . GLU A 1 379 ? -8.516 3.156 26.784 1.00 95.81 379 GLU A CA 1
ATOM 3021 C C . GLU A 1 379 ? -9.951 3.288 27.315 1.00 95.81 379 GLU A C 1
ATOM 3023 O O . GLU A 1 379 ? -10.199 4.040 28.264 1.00 95.81 379 GLU A O 1
ATOM 3028 N N . TYR A 1 380 ? -10.880 2.504 26.761 1.00 96.50 380 TYR A N 1
ATOM 3029 C CA . TYR A 1 380 ? -12.270 2.473 27.213 1.00 96.50 380 TYR A CA 1
ATOM 3030 C C . TYR A 1 380 ? -12.435 1.853 28.605 1.00 96.50 380 TYR A C 1
ATOM 3032 O O . TYR A 1 380 ? -13.193 2.386 29.415 1.00 96.50 380 TYR A O 1
ATOM 3040 N N . ASP A 1 381 ? -11.693 0.789 28.919 1.00 97.06 381 ASP A N 1
ATOM 3041 C CA . ASP A 1 381 ? -11.717 0.135 30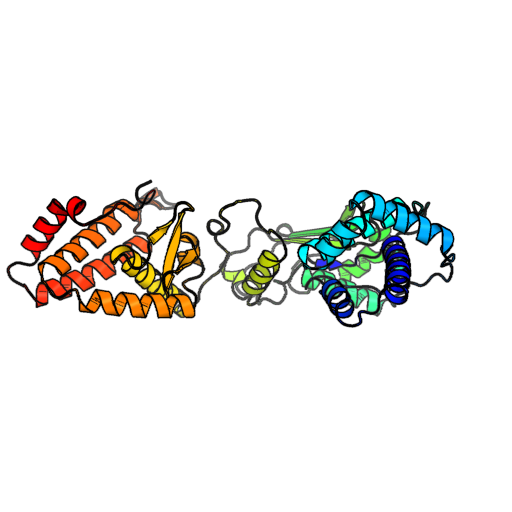.234 1.00 97.06 381 ASP A CA 1
ATOM 3042 C C . ASP A 1 381 ? -11.212 1.074 31.338 1.00 97.06 381 ASP A C 1
ATOM 3044 O O . ASP A 1 381 ? -11.849 1.233 32.378 1.00 97.06 381 ASP A O 1
ATOM 3048 N N . ASN A 1 382 ? -10.120 1.799 31.079 1.00 96.88 382 ASN A N 1
ATOM 3049 C CA . ASN A 1 382 ? -9.605 2.811 31.998 1.00 96.88 382 ASN A CA 1
ATOM 3050 C C . ASN A 1 382 ? -10.628 3.928 32.245 1.00 96.88 382 ASN A C 1
ATOM 3052 O O . ASN A 1 382 ? -10.783 4.391 33.376 1.00 96.88 382 ASN A O 1
ATOM 3056 N N . ARG A 1 383 ? -11.343 4.368 31.202 1.00 94.88 383 ARG A N 1
ATOM 3057 C CA . ARG A 1 383 ? -12.398 5.380 31.339 1.00 94.88 383 ARG A CA 1
ATOM 3058 C C . ARG A 1 383 ? -13.595 4.843 32.126 1.00 94.88 383 ARG A C 1
ATOM 3060 O O . ARG A 1 383 ? -14.090 5.544 33.006 1.00 94.88 383 ARG A O 1
ATOM 3067 N N . LEU A 1 384 ? -14.018 3.608 31.859 1.00 96.56 384 LEU A N 1
ATOM 3068 C CA . LEU A 1 384 ? -15.093 2.935 32.587 1.00 96.56 384 LEU A CA 1
ATOM 3069 C C . LEU A 1 384 ? -14.759 2.802 34.075 1.00 96.56 384 LEU A C 1
ATOM 3071 O O . LEU A 1 384 ? -15.561 3.204 34.911 1.00 96.56 384 LEU A O 1
ATOM 3075 N N . LYS A 1 385 ? -13.561 2.317 34.411 1.00 96.31 385 LYS A N 1
ATOM 3076 C CA . LYS A 1 385 ? -13.104 2.158 35.801 1.00 96.31 385 LYS A CA 1
ATOM 3077 C C . LYS A 1 385 ? -13.049 3.478 36.566 1.00 96.31 385 LYS A C 1
ATOM 3079 O O . LYS A 1 385 ? -13.317 3.494 37.760 1.00 96.31 385 LYS A O 1
ATOM 3084 N N . ARG A 1 386 ? -12.762 4.596 35.891 1.00 95.12 386 ARG A N 1
ATOM 3085 C CA . ARG A 1 386 ? -12.841 5.935 36.505 1.00 95.12 386 ARG A CA 1
ATOM 3086 C C . ARG A 1 386 ? -14.279 6.378 36.785 1.00 95.12 386 ARG A C 1
ATOM 3088 O O . ARG A 1 386 ? -14.496 7.103 37.745 1.00 95.12 386 ARG A O 1
ATOM 3095 N N . GLN A 1 387 ? -15.240 5.991 35.944 1.00 94.75 387 GLN A N 1
ATOM 3096 C CA . GLN A 1 387 ? -16.642 6.407 36.080 1.00 94.75 387 GLN A CA 1
ATOM 3097 C C . GLN A 1 387 ? -17.482 5.474 36.961 1.00 94.75 387 GLN A C 1
ATOM 3099 O O . GLN A 1 387 ? -18.432 5.928 37.590 1.00 94.75 387 GLN A O 1
ATOM 3104 N N . ALA A 1 388 ? -17.163 4.181 36.989 1.00 94.38 388 ALA A N 1
ATOM 3105 C CA . ALA A 1 388 ? -17.911 3.153 37.707 1.00 94.38 388 ALA A CA 1
ATOM 3106 C C . ALA A 1 388 ? -16.961 2.090 38.302 1.00 94.38 388 ALA A C 1
ATOM 3108 O O . ALA A 1 388 ? -17.025 0.928 37.894 1.00 94.38 388 ALA A O 1
ATOM 3109 N N . PRO A 1 389 ? -16.078 2.463 39.249 1.00 92.56 389 PRO A N 1
ATOM 3110 C CA . PRO A 1 389 ? -15.029 1.579 39.768 1.00 92.56 389 PRO A CA 1
ATOM 3111 C C . PRO A 1 389 ? -15.575 0.263 40.336 1.00 92.56 389 PRO A C 1
ATOM 3113 O O . PRO A 1 389 ? -15.055 -0.799 40.008 1.00 92.56 389 PRO A O 1
ATOM 3116 N N . ASP A 1 390 ? -16.673 0.318 41.092 1.00 93.88 390 ASP A N 1
ATOM 3117 C CA . ASP A 1 390 ? -17.219 -0.850 41.800 1.00 93.88 390 ASP A CA 1
ATOM 3118 C C . ASP A 1 390 ? -18.010 -1.809 40.898 1.00 93.88 390 ASP A C 1
ATOM 3120 O O . ASP A 1 390 ? -18.284 -2.946 41.270 1.00 93.88 390 ASP A O 1
ATOM 3124 N N . ASN A 1 391 ? -18.416 -1.352 39.708 1.00 94.38 391 ASN A N 1
ATOM 3125 C CA . ASN A 1 391 ? -19.324 -2.089 38.824 1.00 94.38 391 ASN A CA 1
ATOM 3126 C C . ASN A 1 391 ? -18.745 -2.357 37.428 1.00 94.38 391 ASN A C 1
ATOM 3128 O O . ASN A 1 391 ? -19.418 -2.996 36.618 1.00 94.38 391 ASN A O 1
ATOM 3132 N N . ALA A 1 392 ? -17.535 -1.876 37.127 1.00 94.75 392 ALA A N 1
ATOM 3133 C CA . ALA A 1 392 ? -16.943 -1.928 35.792 1.00 94.75 392 ALA A CA 1
ATOM 3134 C C . ALA A 1 392 ? -16.933 -3.350 35.208 1.00 94.75 392 ALA A C 1
ATOM 3136 O O . ALA A 1 392 ? -17.429 -3.565 34.104 1.00 94.75 392 ALA A O 1
ATOM 3137 N N . GLU A 1 393 ? -16.438 -4.329 35.968 1.00 94.50 393 GLU A N 1
ATOM 3138 C CA . GLU A 1 393 ? -16.337 -5.720 35.511 1.00 94.50 393 GLU A CA 1
ATOM 3139 C C . GLU A 1 393 ? -17.713 -6.328 35.223 1.00 94.50 393 GLU A C 1
ATOM 3141 O O . GLU A 1 393 ? -17.938 -6.874 34.141 1.00 94.50 393 GLU A O 1
ATOM 3146 N N . ARG A 1 394 ? -18.670 -6.132 36.140 1.00 96.44 394 ARG A N 1
ATOM 3147 C CA . ARG A 1 394 ? -20.048 -6.613 35.980 1.00 96.44 394 ARG A CA 1
ATOM 3148 C C . ARG A 1 394 ? -20.717 -6.013 34.743 1.00 96.44 394 ARG A C 1
ATOM 3150 O O . ARG A 1 394 ? -21.418 -6.718 34.021 1.00 96.44 394 ARG A O 1
ATOM 3157 N N . LEU A 1 395 ? -20.505 -4.720 34.486 1.00 96.75 395 LEU A N 1
ATOM 3158 C CA . LEU A 1 395 ? -21.051 -4.040 33.309 1.00 96.75 395 LEU A CA 1
ATOM 3159 C C . LEU A 1 395 ? -20.455 -4.590 32.008 1.00 96.75 395 LEU A C 1
ATOM 3161 O O . LEU A 1 395 ? -21.192 -4.782 31.043 1.00 96.75 395 LEU A O 1
ATOM 3165 N N . VAL A 1 396 ? -19.148 -4.871 31.971 1.00 96.56 396 VAL A N 1
ATOM 3166 C CA . VAL A 1 396 ? -18.489 -5.464 30.791 1.00 96.56 396 VAL A CA 1
ATOM 3167 C C . VAL A 1 396 ? -19.009 -6.873 30.524 1.00 96.56 396 VAL A C 1
ATOM 3169 O O . VAL A 1 396 ? -19.235 -7.237 29.371 1.00 96.56 396 VAL A O 1
ATOM 3172 N N . GLU A 1 397 ? -19.230 -7.666 31.569 1.00 95.75 397 GLU A N 1
ATOM 3173 C CA . GLU A 1 397 ? -19.747 -9.027 31.437 1.00 95.75 397 GLU A CA 1
ATOM 3174 C C . GLU A 1 397 ? -21.196 -9.042 30.928 1.00 95.75 397 GLU A C 1
ATOM 3176 O O . GLU A 1 397 ? -21.515 -9.772 29.986 1.00 95.75 397 GLU A O 1
ATOM 3181 N N . GLN A 1 398 ? -22.043 -8.149 31.451 1.00 95.56 398 GLN A N 1
ATOM 3182 C CA . GLN A 1 398 ? -23.395 -7.920 30.932 1.00 95.56 398 GLN A CA 1
ATOM 3183 C C . GLN A 1 398 ? -23.373 -7.462 29.470 1.00 95.56 398 GLN A C 1
ATOM 3185 O O . GLN A 1 398 ? -24.095 -8.008 28.638 1.00 95.56 398 GLN A O 1
ATOM 3190 N N . ALA A 1 399 ? -22.516 -6.498 29.129 1.00 95.44 399 ALA A N 1
ATOM 3191 C CA . ALA A 1 399 ? -22.392 -6.016 27.761 1.00 95.44 399 ALA A CA 1
ATOM 3192 C C . ALA A 1 399 ? -21.912 -7.117 26.803 1.00 95.44 399 ALA A C 1
ATOM 3194 O O . ALA A 1 399 ? -22.415 -7.229 25.689 1.00 95.44 399 ALA A O 1
ATOM 3195 N N . ARG A 1 400 ? -20.994 -7.989 27.236 1.00 94.56 400 ARG A N 1
ATOM 3196 C CA . ARG A 1 400 ? -20.561 -9.142 26.436 1.00 94.56 400 ARG A CA 1
ATOM 3197 C C . ARG A 1 400 ? -21.711 -10.119 26.180 1.00 94.56 400 ARG A C 1
ATOM 3199 O O . ARG A 1 400 ? -21.834 -10.610 25.062 1.00 94.56 400 ARG A O 1
ATOM 3206 N N . ALA A 1 401 ? -22.556 -10.381 27.177 1.00 93.44 401 ALA A N 1
ATOM 3207 C CA . ALA A 1 401 ? -23.723 -11.251 27.014 1.00 93.44 401 ALA A CA 1
ATOM 3208 C C . ALA A 1 401 ? -24.754 -10.681 26.021 1.00 93.44 401 ALA A C 1
ATOM 3210 O O . ALA A 1 401 ? -25.441 -11.437 25.337 1.00 93.44 401 ALA A O 1
ATOM 3211 N N . LEU A 1 402 ? -24.831 -9.353 25.907 1.00 93.75 402 LEU A N 1
ATOM 3212 C CA . LEU A 1 402 ? -25.768 -8.648 25.029 1.00 93.75 402 LEU A CA 1
ATOM 3213 C C . LEU A 1 402 ? -25.146 -8.218 23.693 1.00 93.75 402 LEU A C 1
ATOM 3215 O O . LEU A 1 402 ? -25.789 -7.491 22.942 1.00 93.75 402 LEU A O 1
ATOM 3219 N N . LEU A 1 403 ? -23.925 -8.658 23.366 1.00 90.06 403 LEU A N 1
ATOM 3220 C CA . LEU A 1 403 ? -23.153 -8.136 22.232 1.00 90.06 403 LEU A CA 1
ATOM 3221 C C . LEU A 1 403 ? -23.908 -8.216 20.899 1.00 90.06 403 LEU A C 1
ATOM 3223 O O . LEU A 1 403 ? -23.903 -7.264 20.126 1.00 90.06 403 LEU A O 1
ATOM 3227 N N . GLN A 1 404 ? -24.643 -9.301 20.657 1.00 88.62 404 GLN A N 1
ATOM 3228 C CA . GLN A 1 404 ? -25.452 -9.467 19.442 1.00 88.62 404 GLN A CA 1
ATOM 3229 C C . GLN A 1 404 ? -26.643 -8.499 19.340 1.00 88.62 404 GLN A C 1
ATOM 3231 O O . GLN A 1 404 ? -27.185 -8.327 18.257 1.00 88.62 404 GLN A O 1
ATOM 3236 N N . GLN A 1 405 ? -27.068 -7.878 20.443 1.00 89.50 405 GLN A N 1
ATOM 3237 C CA . GLN A 1 405 ? -28.227 -6.981 20.466 1.00 89.50 405 GLN A CA 1
ATOM 3238 C C . GLN A 1 405 ? -27.878 -5.544 20.067 1.00 89.50 405 GLN A C 1
ATOM 3240 O O . GLN A 1 405 ? -28.766 -4.794 19.676 1.00 89.50 405 GLN A O 1
ATOM 3245 N N . PHE A 1 406 ? -26.607 -5.148 20.178 1.00 86.06 406 PHE A N 1
ATOM 3246 C CA . PHE A 1 406 ? -26.154 -3.785 19.875 1.00 86.06 406 PHE A CA 1
ATOM 3247 C C . PHE A 1 406 ? -25.050 -3.726 18.814 1.00 86.06 406 PHE A C 1
ATOM 3249 O O . PHE A 1 406 ? -24.485 -2.658 18.581 1.00 86.06 406 PHE A O 1
ATOM 3256 N N . THR A 1 407 ? -24.722 -4.852 18.178 1.00 87.75 407 THR A N 1
ATOM 3257 C CA . THR A 1 407 ? -23.706 -4.917 17.121 1.00 87.75 407 THR A CA 1
ATOM 3258 C C . THR A 1 407 ? -24.273 -5.521 15.853 1.00 87.75 407 THR A C 1
ATOM 3260 O O . THR A 1 407 ? -25.110 -6.420 15.893 1.00 87.75 407 THR A O 1
ATOM 3263 N N . GLU A 1 408 ? -23.772 -5.047 14.718 1.00 85.69 408 GLU A N 1
ATOM 3264 C CA . GLU A 1 408 ? -24.032 -5.645 13.417 1.00 85.69 408 GLU A CA 1
ATOM 3265 C C . GLU A 1 408 ? -22.755 -6.338 12.927 1.00 85.69 408 GLU A C 1
ATOM 3267 O O . GLU A 1 408 ? -21.674 -5.735 12.954 1.00 85.69 408 GLU A O 1
ATOM 3272 N N . PRO A 1 409 ? -22.827 -7.608 12.490 1.00 82.06 409 PRO A N 1
ATOM 3273 C CA . PRO A 1 409 ? -21.657 -8.297 11.980 1.00 82.06 409 PRO A CA 1
ATOM 3274 C C . PRO A 1 409 ? -21.227 -7.676 10.649 1.00 82.06 409 PRO A C 1
ATOM 3276 O O . PRO A 1 409 ? -21.997 -7.598 9.692 1.00 82.06 409 PRO A O 1
ATOM 3279 N N . VAL A 1 410 ? -19.954 -7.303 10.547 1.00 81.75 410 VAL A N 1
ATOM 3280 C CA . VAL A 1 410 ? -19.371 -6.919 9.261 1.00 81.75 410 VAL A CA 1
ATOM 3281 C C . VAL A 1 410 ? -19.179 -8.190 8.434 1.00 81.75 410 VAL A C 1
ATOM 3283 O O . VAL A 1 410 ? -18.404 -9.069 8.821 1.00 81.75 410 VAL A O 1
ATOM 3286 N N . SER A 1 411 ? -19.877 -8.303 7.301 1.00 74.06 411 SER A N 1
ATOM 3287 C CA . SER A 1 411 ? -19.769 -9.458 6.393 1.00 74.06 411 SER A CA 1
ATOM 3288 C C . SER A 1 411 ? -18.305 -9.776 6.091 1.00 74.06 411 SER A C 1
ATOM 3290 O O . SER A 1 411 ? -17.549 -8.862 5.784 1.00 74.06 411 SER A O 1
ATOM 3292 N N . GLY A 1 412 ? -17.884 -11.040 6.215 1.00 68.62 412 GLY A N 1
ATOM 3293 C CA . GLY A 1 412 ? -16.507 -11.488 5.945 1.00 68.62 412 GLY A CA 1
ATOM 3294 C C . GLY A 1 412 ? -15.444 -11.124 6.998 1.00 68.62 412 GLY A C 1
ATOM 3295 O O . GLY A 1 412 ? -14.275 -11.406 6.773 1.00 68.62 412 GLY A O 1
ATOM 3296 N N . SER A 1 413 ? -15.810 -10.520 8.138 1.00 65.00 413 SER A N 1
ATOM 3297 C CA . SER A 1 413 ? -14.867 -10.155 9.223 1.00 65.00 413 SER A CA 1
ATOM 3298 C C . SER A 1 413 ? -14.410 -11.318 10.116 1.00 65.00 413 SER A C 1
ATOM 3300 O O . SER A 1 413 ? -13.497 -11.151 10.920 1.00 65.00 413 SER A O 1
ATOM 3302 N N . ARG A 1 414 ? -15.051 -12.488 10.003 1.00 59.16 414 ARG A N 1
ATOM 3303 C CA . ARG A 1 414 ? -14.765 -13.700 10.797 1.00 59.16 414 ARG A CA 1
ATOM 3304 C C . ARG A 1 414 ? -14.350 -14.900 9.927 1.00 59.16 414 ARG A C 1
ATOM 3306 O O . ARG A 1 414 ? -14.414 -16.027 10.410 1.00 59.16 414 ARG A O 1
ATOM 3313 N N . ALA A 1 415 ? -14.021 -14.654 8.656 1.00 38.25 415 ALA A N 1
ATOM 3314 C CA . ALA A 1 415 ? -13.639 -15.680 7.685 1.00 38.25 415 ALA A CA 1
ATOM 3315 C C . ALA A 1 415 ? -12.176 -16.110 7.846 1.00 38.25 415 ALA A C 1
ATOM 3317 O O . ALA A 1 415 ? -11.326 -15.215 8.066 1.00 38.25 415 ALA A O 1
#

Sequence (415 aa):
GGLMARLSGKDKQAETVLTQVKDTLRDSLLFYTDISKIDASIKEKHATLIPLALVQNNEEQPVDGAQVREWAKDAFKDFGGSKTLFGKLQDEEGQEELLSKLRAKAVQQLPRQTQGTDPLLSALAALTPDEQREKFRQLLQRAMPWTPLNLTGGFGIGKDRYTCLVGVQDANEFKRTYGAMLGQCLPQGTGMTAGQIQFVESGTPGKLICFTELSGFPLPALTPLPTYLASYRKESTTIPLHSHKRISQFVQPIQFTQEQYRQFAEDFKLYLHAVVMGVLRRNPSERYELMIDQDYFSVGDEFAIRQNGLNQLQRKDIEDQLRQRYEQLRSPQQLAAMVALFEDLRRGAYKPQMRQDEIGVSSLYQTFPYKIAELLKNEYDNRLKRQAPDNAERLVEQARALLQQFTEPVSGSRA

pLDDT: mean 73.39, std 19.12, range [28.83, 97.75]

Radius of gyration: 30.47 Å; Cα contacts (8 Å, |Δi|>4): 447; chains: 1; bounding box: 59×51×95 Å

Foldseek 3Di:
DAKEFDDDPLLVVLVVLVVLVVVVVCVVDPDDPCVVVVVVVVVPAQPRYDYFDFDPPVPPPPDPSVVSVVLSVVLCVVQPDDVSLVVLVVDPNSVVVSSVSSSVSSSVPDPPPPDDDFRQVVRLVPDDLVVNLVSLLSRQCSQCVLQVQDPVPPPDQDQVQKAKEKEAAPQVVCCVPCLVSSQVSHRPNNNYGSVRYHYDYNVRGGIIHIHMGGPDDDLVSCAPVPCPVVSVVVVCVVDPPDPDP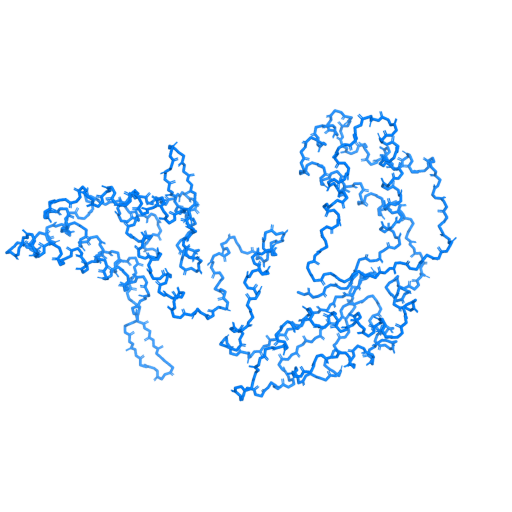PPLPDQDSYDDDPVRVVQLLVLLLLVVLCVLLVQWAQDPVQFTWGADPNDTDTQGHSSCCSRPGGPPVRSVSSVVVSVVSVVVQDDLLSLLLLLLVLVCLLCALQNFDFDADPVGDTDGHRDSSSVSSVVSSVVSLVVSCVVPVPCNVVSNVVSNVCNVVPDDDRPPSRD

Nearest PDB structures (foldseek):
  8xhu-assembly1_B  TM=3.686E-01  e=9.473E-01  Helicobacter pylori 26695
  8xkf-assembly2_F  TM=3.660E-01  e=9.964E-01  Helicobacter pylori 26695
  8xhu-assembly1_C  TM=4.381E-01  e=1.828E+00  Helicobacter pylori 26695
  8xkf-assembly1_B  TM=4.223E-01  e=1.828E+00  Helicobacter pylori 26695
  5fr0-assembly1_A  TM=2.667E-01  e=3.353E+00  Clostridium perfringens

Secondary structure (DSSP, 8-state):
-EEE----HHHHHHHHHHHHHHHHHHHHS---SSHHHHHHHHT---TT-B-------S------HHHHHHHHHHHHHTTTHHHHHHHHTSSHHHHHHHHHHHHHHHHHHS----S---HHHHHHHTS-HHHHHHHHHHHHHHH-TTTTS--TTT----GGGEEEEEEESSHHHHHHHHHHHHHHTPPTTS---GGGEEEEE---TT-EEEEEEE-S--GGGTTT-TTHHHHHHHHHHHS---SSS-GGGS-------HHHHHHHHHHHHHHHHHHHTTSEEE-TTS-EEEEETTEEEEEE-HHHHHHH---HHHHHHHHHHHHHHHHH--SHHHHHHHHHHHHHHHHTTT--EEEE-TTS-EEEE--HHHHHHHHHHHHHHHHHHHH-TTTHHHHHHHHHHTHHHH--PPTTTT-

Solvent-accessible surface area (backbone atoms only — not comparable to full-atom values): 23847 Å² total; per-residue (Å²): 107,8,36,37,38,87,38,44,73,60,56,52,50,36,45,52,50,49,46,53,51,48,48,57,47,49,77,74,42,97,74,92,78,62,66,67,55,54,56,48,60,73,59,64,66,56,95,47,55,44,84,72,68,79,71,79,65,91,73,74,70,80,74,53,70,68,58,55,51,49,51,52,54,63,57,48,62,81,48,68,49,71,71,47,47,56,56,29,64,75,42,74,69,38,40,51,53,51,52,51,52,48,50,54,49,41,58,68,71,47,77,79,82,74,93,66,81,48,52,40,60,53,31,51,68,74,41,54,75,66,56,45,44,51,52,42,28,54,41,47,47,49,30,42,75,66,47,86,51,87,61,82,84,76,63,79,64,60,63,87,40,54,45,36,39,39,30,19,48,58,24,66,61,48,44,73,76,43,39,68,58,48,37,70,33,58,68,73,85,55,60,73,56,55,91,53,57,43,64,38,73,52,84,40,68,11,31,38,39,35,41,53,49,81,53,93,72,64,64,78,77,55,50,79,51,82,54,51,65,58,50,51,53,59,43,50,76,75,44,84,82,60,95,55,93,64,62,54,73,63,79,72,93,69,69,71,51,73,67,52,50,51,50,39,50,52,36,46,42,50,51,55,50,27,42,75,71,64,55,36,44,75,45,97,86,64,26,29,29,37,74,54,99,91,42,77,46,78,72,40,34,73,53,38,31,72,75,68,34,60,56,75,65,61,44,49,56,51,51,55,56,45,50,60,57,54,72,66,63,72,51,61,65,55,31,17,36,51,26,31,50,28,49,45,42,26,62,54,58,33,45,64,41,82,40,65,50,99,88,67,56,75,43,80,44,71,46,70,68,20,52,46,28,49,50,54,20,49,55,33,44,55,52,24,40,73,76,33,64,94,47,36,68,63,40,26,54,53,29,49,77,44,41,79,81,80,52,79,84,62,85,78,51,78,113